Protein AF-A0A0W0VYL0-F1 (afdb_monomer_lite)

Organism: NCBI:txid466

pLDDT: mean 78.3, std 19.23, range [28.7, 98.69]

Structure (mmCIF, N/CA/C/O backbone):
data_AF-A0A0W0VYL0-F1
#
_entry.id   AF-A0A0W0VYL0-F1
#
loop_
_atom_site.group_PDB
_atom_site.id
_atom_site.type_symbol
_atom_site.label_atom_id
_atom_site.label_alt_id
_atom_site.label_comp_id
_atom_site.label_asym_id
_atom_site.label_entity_id
_atom_site.label_seq_id
_atom_site.pdbx_PDB_ins_code
_atom_site.Cartn_x
_atom_site.Cartn_y
_atom_site.Cartn_z
_atom_site.occupancy
_atom_site.B_iso_or_equiv
_atom_site.auth_seq_id
_atom_site.auth_comp_id
_atom_site.auth_asym_id
_atom_site.auth_atom_id
_atom_site.pdbx_PDB_model_num
ATOM 1 N N . MET A 1 1 ? -1.675 0.434 -3.148 1.00 38.84 1 MET A N 1
ATOM 2 C CA . MET A 1 1 ? -1.742 -0.743 -4.037 1.00 38.84 1 MET A CA 1
ATOM 3 C C . MET A 1 1 ? -2.294 -0.288 -5.370 1.00 38.84 1 MET A C 1
ATOM 5 O O . MET A 1 1 ? -3.306 0.400 -5.371 1.00 38.84 1 MET A O 1
ATOM 9 N N . GLU A 1 2 ? -1.622 -0.615 -6.470 1.00 44.56 2 GLU A N 1
ATOM 10 C CA . GLU A 1 2 ? -2.253 -0.569 -7.792 1.00 44.56 2 GLU A CA 1
ATOM 11 C C . GLU A 1 2 ? -3.244 -1.737 -7.850 1.00 44.56 2 GLU A C 1
ATOM 13 O O . GLU A 1 2 ? -2.905 -2.872 -7.512 1.00 44.56 2 GLU A O 1
ATOM 18 N N . ILE A 1 3 ? -4.504 -1.434 -8.138 1.00 54.34 3 ILE A N 1
ATOM 19 C CA . ILE A 1 3 ? -5.622 -2.375 -8.026 1.00 54.34 3 ILE A CA 1
ATOM 20 C C . ILE A 1 3 ? -6.039 -2.804 -9.434 1.00 54.34 3 ILE A C 1
ATOM 22 O O . ILE A 1 3 ? -5.932 -2.013 -10.368 1.00 54.34 3 ILE A O 1
ATOM 26 N N . GLY A 1 4 ? -6.483 -4.054 -9.588 1.00 62.00 4 GLY A N 1
ATOM 27 C CA . GLY A 1 4 ? -6.833 -4.651 -10.882 1.00 62.00 4 GLY A CA 1
ATOM 28 C C . GLY A 1 4 ? -5.676 -5.358 -11.597 1.00 62.00 4 GLY A C 1
ATOM 29 O O . GLY A 1 4 ? -5.764 -5.598 -12.798 1.00 62.00 4 GLY A O 1
ATOM 30 N N . LEU A 1 5 ? -4.592 -5.675 -10.880 1.00 74.00 5 LEU A N 1
ATOM 31 C CA . LEU A 1 5 ? -3.429 -6.402 -11.413 1.00 74.00 5 LEU A CA 1
ATOM 32 C C . LEU A 1 5 ? -3.361 -7.868 -10.958 1.00 74.00 5 LEU A C 1
ATOM 34 O O . LEU A 1 5 ? -2.622 -8.643 -11.560 1.00 74.00 5 LEU A O 1
ATOM 38 N N . ALA A 1 6 ? -4.104 -8.244 -9.913 1.00 84.06 6 ALA A N 1
ATOM 39 C CA . ALA A 1 6 ? -4.132 -9.602 -9.372 1.00 84.06 6 ALA A CA 1
ATOM 40 C C . ALA A 1 6 ? -5.477 -10.290 -9.646 1.00 84.06 6 ALA A C 1
ATOM 42 O O . ALA A 1 6 ? -6.517 -9.633 -9.715 1.00 84.06 6 ALA A O 1
ATOM 43 N N . GLU A 1 7 ? -5.451 -11.618 -9.776 1.00 90.00 7 GLU A N 1
ATOM 44 C CA . GLU A 1 7 ? -6.662 -12.438 -9.932 1.00 90.00 7 GLU A CA 1
ATOM 45 C C . GLU A 1 7 ? -7.508 -12.461 -8.649 1.00 90.00 7 GLU A C 1
ATOM 47 O O . GLU A 1 7 ? -8.740 -12.435 -8.719 1.00 90.00 7 GLU A O 1
ATOM 52 N N . GLU A 1 8 ? -6.840 -12.459 -7.492 1.00 93.50 8 GLU A N 1
ATOM 53 C CA . GLU A 1 8 ? -7.410 -12.388 -6.147 1.00 93.50 8 GLU A CA 1
ATOM 54 C C . GLU A 1 8 ? -6.505 -11.539 -5.237 1.00 93.50 8 GLU A C 1
ATOM 56 O O . GLU A 1 8 ? -5.285 -11.509 -5.392 1.00 93.50 8 GLU A O 1
ATOM 61 N N . TYR A 1 9 ? -7.112 -10.861 -4.264 1.00 94.31 9 TYR A N 1
ATOM 62 C CA . TYR A 1 9 ? -6.435 -10.170 -3.173 1.00 94.31 9 TYR A CA 1
ATOM 63 C C . TYR A 1 9 ? -6.814 -10.803 -1.833 1.00 94.31 9 TYR A C 1
ATOM 65 O O . TYR A 1 9 ? -7.997 -10.910 -1.509 1.00 94.31 9 TYR A O 1
ATOM 73 N N . ILE A 1 10 ? -5.813 -11.137 -1.017 1.00 95.69 10 ILE A N 1
ATOM 74 C CA . ILE A 1 10 ? -6.007 -11.604 0.360 1.00 95.69 10 ILE A CA 1
ATOM 75 C C . ILE A 1 10 ? -5.579 -10.486 1.313 1.00 95.69 10 ILE A C 1
ATOM 77 O O . ILE A 1 10 ? -4.407 -10.116 1.354 1.00 95.69 10 ILE A O 1
ATOM 81 N N . ILE A 1 11 ? -6.523 -9.947 2.086 1.00 95.94 11 ILE A N 1
ATOM 82 C CA . ILE A 1 11 ? -6.263 -8.902 3.087 1.00 95.94 11 ILE A CA 1
ATOM 83 C C . ILE A 1 11 ? -6.278 -9.535 4.478 1.00 95.94 11 ILE A C 1
ATOM 85 O O . ILE A 1 11 ? -7.252 -10.190 4.849 1.00 95.94 11 ILE A O 1
ATOM 89 N N . ASN A 1 12 ? -5.212 -9.326 5.255 1.00 96.56 12 ASN A N 1
ATOM 90 C CA . ASN A 1 12 ? -5.080 -9.848 6.613 1.00 96.56 12 ASN A CA 1
ATOM 91 C C . ASN A 1 12 ? -4.617 -8.782 7.604 1.00 96.56 12 ASN A C 1
ATOM 93 O O . ASN A 1 12 ? -3.720 -8.003 7.293 1.00 96.56 12 ASN A O 1
ATOM 97 N N . ASP A 1 13 ? -5.167 -8.833 8.815 1.00 95.69 13 ASP A N 1
ATOM 98 C CA . ASP A 1 13 ? -4.704 -8.059 9.965 1.00 95.69 13 ASP A CA 1
ATOM 99 C C . ASP A 1 13 ? -4.962 -8.836 11.271 1.00 95.69 13 ASP A C 1
ATOM 101 O O . ASP A 1 13 ? -5.921 -9.615 11.375 1.00 95.69 13 ASP A O 1
ATOM 105 N N . SER A 1 14 ? -4.125 -8.624 12.289 1.00 93.06 14 SER A N 1
ATOM 106 C CA . SER A 1 14 ? -4.334 -9.217 13.616 1.00 93.06 14 SER A CA 1
ATOM 107 C C . SER A 1 14 ? -5.570 -8.637 14.313 1.00 93.06 14 SER A C 1
ATOM 109 O O . SER A 1 14 ? -6.172 -9.291 15.168 1.00 93.06 14 SER A O 1
ATOM 111 N N . ASN A 1 15 ? -5.999 -7.436 13.921 1.00 93.44 15 ASN A N 1
ATOM 112 C CA . ASN A 1 15 ? -7.205 -6.800 14.411 1.00 93.44 15 ASN A CA 1
ATOM 113 C C . ASN A 1 15 ? -8.458 -7.335 13.709 1.00 93.44 15 ASN A C 1
ATOM 115 O O . ASN A 1 15 ? -8.884 -6.862 12.652 1.00 93.44 15 ASN A O 1
ATOM 119 N N . LYS A 1 16 ? -9.108 -8.293 14.370 1.00 94.94 16 LYS A N 1
ATOM 120 C CA . LYS A 1 16 ? -10.369 -8.890 13.918 1.00 94.94 16 LYS A CA 1
ATOM 121 C C . LYS A 1 16 ? -11.471 -7.866 13.659 1.00 94.94 16 LYS A C 1
ATOM 123 O O . LYS A 1 16 ? -12.203 -8.003 12.685 1.00 94.94 16 LYS A O 1
ATOM 128 N N . ILE A 1 17 ? -11.598 -6.837 14.497 1.00 96.69 17 ILE A N 1
ATOM 129 C CA . ILE A 1 17 ? -12.662 -5.838 14.335 1.00 96.69 17 ILE A CA 1
ATOM 130 C C . ILE A 1 17 ? -12.397 -4.961 13.112 1.00 96.69 17 ILE A C 1
ATOM 132 O O . ILE A 1 17 ? -13.332 -4.658 12.372 1.00 96.69 17 ILE A O 1
ATOM 136 N N . LEU A 1 18 ? -11.137 -4.606 12.847 1.00 95.69 18 LEU A N 1
ATOM 137 C CA . LEU A 1 18 ? -10.761 -3.899 11.622 1.00 95.69 18 LEU A CA 1
ATOM 138 C C . LEU A 1 18 ? -11.134 -4.717 10.377 1.00 95.69 18 LEU A C 1
ATOM 140 O O . LEU A 1 18 ? -11.776 -4.196 9.466 1.00 95.69 18 LEU A O 1
ATOM 144 N N . ILE A 1 19 ? -10.809 -6.011 10.372 1.00 97.75 19 ILE A N 1
ATOM 145 C CA . ILE A 1 19 ? -11.153 -6.916 9.268 1.00 97.75 19 ILE A CA 1
ATOM 146 C C . ILE A 1 19 ? -12.668 -7.057 9.099 1.00 97.75 19 ILE A C 1
ATOM 148 O O . ILE A 1 19 ? -13.175 -6.912 7.987 1.00 97.75 19 ILE A O 1
ATOM 152 N N . ASN A 1 20 ? -13.409 -7.249 10.191 1.00 98.31 20 ASN A N 1
ATOM 153 C CA . ASN A 1 20 ? -14.871 -7.292 10.162 1.00 98.31 20 ASN A CA 1
ATOM 154 C C . ASN A 1 20 ? -15.466 -5.985 9.620 1.00 98.31 20 ASN A C 1
ATOM 156 O O . ASN A 1 20 ? -16.440 -6.016 8.875 1.00 98.31 20 ASN A O 1
ATOM 160 N N . THR A 1 21 ? -14.871 -4.839 9.961 1.00 98.38 21 THR A N 1
ATOM 161 C CA . THR A 1 21 ? -15.299 -3.525 9.464 1.00 98.38 21 THR A CA 1
ATOM 162 C C . THR A 1 21 ? -15.101 -3.422 7.951 1.00 98.38 21 THR A C 1
ATOM 164 O O . THR A 1 21 ? -16.022 -3.019 7.245 1.00 98.38 21 THR A O 1
ATOM 167 N N . LEU A 1 22 ? -13.942 -3.834 7.425 1.00 98.19 22 LEU A N 1
ATOM 168 C CA . LEU A 1 22 ? -13.678 -3.849 5.979 1.00 98.19 22 LEU A CA 1
ATOM 169 C C . LEU A 1 22 ? -14.615 -4.805 5.229 1.00 98.19 22 LEU A C 1
ATOM 171 O O . LEU A 1 22 ? -15.167 -4.437 4.190 1.00 98.19 22 LEU A O 1
ATOM 175 N N . GLN A 1 23 ? -14.846 -5.998 5.782 1.00 98.25 23 GLN A N 1
ATOM 176 C CA . GLN A 1 23 ? -15.816 -6.955 5.248 1.00 98.25 23 GLN A CA 1
ATOM 177 C C . GLN A 1 23 ? -17.228 -6.350 5.227 1.00 98.25 23 GLN A C 1
ATOM 179 O O . GLN A 1 23 ? -17.938 -6.459 4.231 1.00 98.25 23 GLN A O 1
ATOM 184 N N . LEU A 1 24 ? -17.623 -5.644 6.289 1.00 98.44 24 LEU A N 1
ATOM 185 C CA . LEU A 1 24 ? -18.929 -5.000 6.374 1.00 98.44 24 LEU A CA 1
ATOM 186 C C . LEU A 1 24 ? -19.081 -3.844 5.376 1.00 98.44 24 LEU A C 1
ATOM 188 O O . LEU A 1 24 ? -20.144 -3.695 4.779 1.00 98.44 24 LEU A O 1
ATOM 192 N N . ILE A 1 25 ? -18.024 -3.060 5.143 1.00 98.50 25 ILE A N 1
ATOM 193 C CA . ILE A 1 25 ? -17.994 -2.032 4.090 1.00 98.50 25 ILE A CA 1
ATOM 194 C C . ILE A 1 25 ? -18.175 -2.671 2.711 1.00 98.50 25 ILE A C 1
ATOM 196 O O . ILE A 1 25 ? -18.903 -2.134 1.873 1.00 98.50 25 ILE A O 1
ATOM 200 N N . LYS A 1 26 ? -17.542 -3.823 2.469 1.00 97.81 26 LYS A N 1
ATOM 201 C CA . LYS A 1 26 ? -17.696 -4.560 1.216 1.00 97.81 26 LYS A CA 1
ATOM 202 C C . LYS A 1 26 ? -19.126 -5.082 1.041 1.00 97.81 26 LYS A C 1
ATOM 204 O O . LYS A 1 26 ? -19.708 -4.893 -0.024 1.00 97.81 26 LYS A O 1
ATOM 209 N N . ASP A 1 27 ? -19.684 -5.730 2.059 1.00 98.19 27 ASP A N 1
ATOM 210 C CA . ASP A 1 27 ? -20.917 -6.510 1.912 1.00 98.19 27 ASP A CA 1
ATOM 211 C C . ASP A 1 27 ? -22.194 -5.700 2.177 1.00 98.19 27 ASP A C 1
ATOM 213 O O . ASP A 1 27 ? -23.241 -5.976 1.591 1.00 98.19 27 ASP A O 1
ATOM 217 N N . ASN A 1 28 ? -22.135 -4.699 3.058 1.00 98.38 28 ASN A N 1
ATOM 218 C CA . ASN A 1 28 ? -23.281 -3.869 3.423 1.00 98.38 28 ASN A CA 1
ATOM 219 C C . ASN A 1 28 ? -22.870 -2.416 3.749 1.00 98.38 28 ASN A C 1
ATOM 221 O O . ASN A 1 28 ? -23.040 -1.950 4.884 1.00 98.38 28 ASN A O 1
ATOM 225 N N . PRO A 1 29 ? -22.376 -1.654 2.754 1.00 98.38 29 PRO A N 1
ATOM 226 C CA . PRO A 1 29 ? -21.956 -0.266 2.958 1.00 98.38 29 PRO A CA 1
ATOM 227 C C . PRO A 1 29 ? -23.099 0.628 3.463 1.00 98.38 29 PRO A C 1
ATOM 229 O O . PRO A 1 29 ? -22.867 1.565 4.223 1.00 98.38 29 PRO A O 1
ATOM 232 N N . ALA A 1 30 ? -24.351 0.338 3.090 1.00 98.62 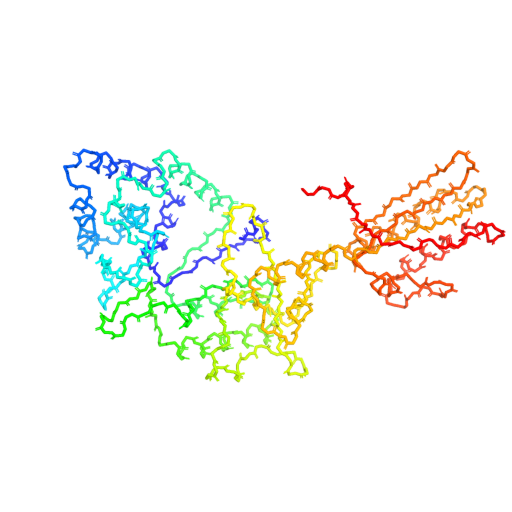30 ALA A N 1
ATOM 233 C CA . ALA A 1 30 ? -25.516 1.105 3.529 1.00 98.62 30 ALA A CA 1
ATOM 234 C C . ALA A 1 30 ? -25.719 1.054 5.052 1.00 98.62 30 ALA A C 1
ATOM 236 O O . ALA A 1 30 ? -26.066 2.073 5.657 1.00 98.62 30 ALA A O 1
ATOM 237 N N . LEU A 1 31 ? -25.471 -0.103 5.677 1.00 98.62 31 LEU A N 1
ATOM 238 C CA . LEU A 1 31 ? -25.551 -0.246 7.129 1.00 98.62 31 LEU A CA 1
ATOM 239 C C . LEU A 1 31 ? -24.463 0.576 7.829 1.00 98.62 31 LEU A C 1
ATOM 241 O O . LEU A 1 31 ? -24.779 1.314 8.759 1.00 98.62 31 LEU A O 1
ATOM 245 N N . VAL A 1 32 ? -23.218 0.520 7.341 1.00 98.56 32 VAL A N 1
ATOM 246 C CA . VAL A 1 32 ? -22.107 1.327 7.882 1.00 98.56 32 VAL A CA 1
ATOM 247 C C . VAL A 1 32 ? -22.440 2.815 7.806 1.00 98.56 32 VAL A C 1
ATOM 249 O O . VAL A 1 32 ? -22.333 3.522 8.806 1.00 98.56 32 VAL A O 1
ATOM 252 N N . LYS A 1 33 ? -22.919 3.280 6.645 1.00 98.69 33 LYS A N 1
ATOM 253 C CA . LYS A 1 33 ? -23.334 4.673 6.431 1.00 98.69 33 LYS A CA 1
ATOM 254 C C . LYS A 1 33 ? -24.444 5.094 7.393 1.00 98.69 33 LYS A C 1
ATOM 256 O O . LYS A 1 33 ? -24.313 6.114 8.057 1.00 98.69 33 LYS A O 1
ATOM 261 N N . THR A 1 34 ? -25.496 4.286 7.519 1.00 98.62 34 THR A N 1
ATOM 262 C CA . THR A 1 34 ? -26.643 4.590 8.392 1.00 98.62 34 THR A CA 1
ATOM 263 C C . THR A 1 34 ? -26.233 4.654 9.863 1.00 98.62 34 THR A C 1
ATOM 265 O O . THR A 1 34 ? -26.582 5.607 10.559 1.00 98.62 34 THR A O 1
ATOM 268 N N . SER A 1 35 ? -25.459 3.673 10.337 1.00 98.44 35 SER A N 1
ATOM 269 C CA . SER A 1 35 ? -24.974 3.651 11.720 1.00 98.44 35 SER A CA 1
ATOM 270 C C . SER A 1 35 ? -24.038 4.822 12.013 1.00 98.44 35 SER A C 1
ATOM 272 O O . SER A 1 35 ? -24.161 5.451 13.063 1.00 98.44 35 SER A O 1
ATOM 274 N N . TYR A 1 36 ? -23.150 5.162 11.076 1.00 98.44 36 TYR A N 1
ATOM 275 C CA . TYR A 1 36 ? -22.254 6.304 11.216 1.00 98.44 36 TYR A CA 1
ATOM 276 C C . TYR A 1 36 ? -23.019 7.634 11.261 1.00 98.44 36 TYR A C 1
ATOM 278 O O . TYR A 1 36 ? -22.788 8.438 12.161 1.00 98.44 36 TYR A O 1
ATOM 286 N N . THR A 1 37 ? -23.976 7.852 10.351 1.00 98.44 37 THR A N 1
ATOM 287 C CA . THR A 1 37 ? -24.839 9.045 10.357 1.00 98.44 37 THR A CA 1
ATOM 288 C C . THR A 1 37 ? -25.577 9.190 11.685 1.00 98.44 37 THR A C 1
ATOM 290 O O . THR A 1 37 ? -25.560 10.268 12.269 1.00 98.44 37 THR A O 1
ATOM 293 N N . ALA A 1 38 ? -26.146 8.106 12.220 1.00 98.31 38 ALA A N 1
ATOM 294 C CA . ALA A 1 38 ? -26.841 8.143 13.505 1.00 98.31 38 ALA A CA 1
ATOM 295 C C . ALA A 1 38 ? -25.909 8.487 14.685 1.00 98.31 38 ALA A C 1
ATOM 297 O O . ALA A 1 38 ? -26.335 9.141 15.640 1.00 98.31 38 ALA A O 1
ATOM 298 N N . LEU A 1 39 ? -24.643 8.053 14.648 1.00 97.38 39 LEU A N 1
ATOM 299 C CA . LEU A 1 39 ? -23.642 8.455 15.642 1.00 97.38 39 LEU A CA 1
ATOM 300 C C . LEU A 1 39 ? -23.293 9.938 15.512 1.00 97.38 39 LEU A C 1
ATOM 302 O O . LEU A 1 39 ? -23.238 10.614 16.533 1.00 97.38 39 LEU A O 1
ATOM 306 N N . ILE A 1 40 ? -23.120 10.448 14.289 1.00 95.94 40 ILE A N 1
ATOM 307 C CA . ILE A 1 40 ? -22.862 11.872 14.033 1.00 95.94 40 ILE A CA 1
ATOM 308 C C . ILE A 1 40 ? -24.031 12.747 14.491 1.00 95.94 40 ILE A C 1
ATOM 310 O O . ILE A 1 40 ? -23.802 13.731 15.176 1.00 95.94 40 ILE A O 1
ATOM 314 N N . GLU A 1 41 ? -25.283 12.378 14.216 1.00 96.44 41 GLU A N 1
ATOM 315 C CA . GLU A 1 41 ? -26.449 13.153 14.670 1.00 96.44 41 GLU A CA 1
ATOM 316 C C . GLU A 1 41 ? -26.497 13.280 16.201 1.00 96.44 41 GLU A C 1
ATOM 318 O O . GLU A 1 41 ? -26.730 14.361 16.747 1.00 96.44 41 GLU A O 1
ATOM 323 N N . LYS A 1 42 ? -26.235 12.176 16.913 1.00 96.31 42 LYS A N 1
ATOM 324 C CA . LYS A 1 42 ? -26.157 12.177 18.381 1.00 96.31 42 LYS A CA 1
ATOM 325 C C . LYS A 1 42 ? -24.941 12.948 18.882 1.00 96.31 42 LYS A C 1
ATOM 327 O O . LYS A 1 42 ? -25.046 13.676 19.868 1.00 96.31 42 LYS A O 1
ATOM 332 N N . TYR A 1 43 ? -23.810 12.801 18.199 1.00 92.81 43 TYR A N 1
ATOM 333 C CA . TYR A 1 43 ? -22.595 13.538 18.487 1.00 92.81 43 TYR A CA 1
ATOM 334 C C . TYR A 1 43 ? -22.845 15.039 18.382 1.00 92.81 43 TYR A C 1
ATOM 336 O O . TYR A 1 43 ? -22.583 15.765 19.339 1.00 92.81 43 TYR A O 1
ATOM 344 N N . ASP A 1 44 ? -23.439 15.494 17.280 1.00 92.00 44 ASP A N 1
ATOM 345 C CA . ASP A 1 44 ? -23.786 16.881 16.977 1.00 92.00 44 ASP A CA 1
ATOM 346 C C . ASP A 1 44 ? -24.757 17.472 17.998 1.00 92.00 44 ASP A C 1
ATOM 348 O O . ASP A 1 44 ? -24.529 18.585 18.478 1.00 92.00 44 ASP A O 1
ATOM 352 N N . ALA A 1 45 ? -25.751 16.692 18.423 1.00 94.62 45 ALA A N 1
ATOM 353 C CA . ALA A 1 45 ? -26.704 17.081 19.458 1.00 94.62 45 ALA A CA 1
ATOM 354 C C . ALA A 1 45 ? -26.142 17.033 20.896 1.00 94.62 45 ALA A C 1
ATOM 356 O O . ALA A 1 45 ? -26.768 17.576 21.810 1.00 94.62 45 ALA A O 1
ATOM 357 N N . SER A 1 46 ? -24.999 16.376 21.131 1.00 92.69 46 SER A N 1
ATOM 358 C CA . SER A 1 46 ? -24.452 16.211 22.483 1.00 92.69 46 SER A CA 1
ATOM 359 C C . SER A 1 46 ? -23.964 17.535 23.084 1.00 92.69 46 SER A C 1
ATOM 361 O O . SER A 1 46 ? -23.312 18.347 22.425 1.00 92.69 46 SER A O 1
ATOM 363 N N . LEU A 1 47 ? -24.256 17.729 24.377 1.00 91.75 47 LEU A N 1
ATOM 364 C CA . LEU A 1 47 ? -23.791 18.891 25.146 1.00 91.75 47 LEU A CA 1
ATOM 365 C C . LEU A 1 47 ? -22.270 18.876 25.340 1.00 91.75 47 LEU A C 1
ATOM 367 O O . LEU A 1 47 ? -21.637 19.927 25.362 1.00 91.75 47 LEU A O 1
ATOM 371 N N . SER A 1 48 ? -21.700 17.679 25.492 1.00 90.50 48 SER A N 1
ATOM 372 C CA . SER A 1 48 ? -20.269 17.454 25.661 1.00 90.50 48 SER A CA 1
ATOM 373 C C . SER A 1 48 ? -19.796 16.423 24.648 1.00 90.50 48 SER A C 1
ATOM 375 O O . SER A 1 48 ? -20.044 15.223 24.771 1.00 90.50 48 SER A O 1
ATOM 377 N N . LYS A 1 49 ? -19.075 16.922 23.646 1.00 87.44 49 LYS A N 1
ATOM 378 C CA . LYS A 1 49 ? -18.458 16.132 22.578 1.00 87.44 49 LYS A CA 1
ATOM 379 C C . LYS A 1 49 ? -17.495 15.081 23.118 1.00 87.44 49 LYS A C 1
ATOM 381 O O . LYS A 1 49 ? -17.460 13.949 22.641 1.00 87.44 49 LYS A O 1
ATOM 386 N N . LYS A 1 50 ? -16.724 15.462 24.136 1.00 85.94 50 LYS A N 1
ATOM 387 C CA . LYS A 1 50 ? -15.777 14.573 24.804 1.00 85.94 50 LYS A CA 1
ATOM 388 C C . LYS A 1 50 ? -16.500 13.437 25.517 1.00 85.94 50 LYS A C 1
ATOM 390 O O . LYS A 1 50 ? -16.131 12.286 25.317 1.00 85.94 50 LYS A O 1
ATOM 395 N N . ASP A 1 51 ? -17.528 13.748 26.304 1.00 90.31 51 ASP A N 1
ATOM 396 C CA . ASP A 1 51 ? -18.233 12.722 27.078 1.00 90.31 51 ASP A CA 1
ATOM 397 C C . ASP A 1 51 ? -18.948 11.734 26.156 1.00 90.31 51 ASP A C 1
ATOM 399 O O . ASP A 1 51 ? -18.850 10.532 26.378 1.00 90.31 51 ASP A O 1
ATOM 403 N N . PHE A 1 52 ? -19.565 12.214 25.069 1.00 93.31 52 PHE A N 1
ATOM 404 C CA . PHE A 1 52 ? -20.158 11.330 24.065 1.00 93.31 52 PHE A CA 1
ATOM 405 C C . PHE A 1 52 ? -19.114 10.409 23.421 1.00 93.31 52 PHE A C 1
ATOM 407 O O . PHE A 1 52 ? -19.338 9.211 23.287 1.00 93.31 52 PHE A O 1
ATOM 414 N N . PHE A 1 53 ? -17.955 10.942 23.028 1.00 91.00 53 PHE A N 1
ATOM 415 C CA . PHE A 1 53 ? -16.887 10.125 22.450 1.00 91.00 53 PHE A CA 1
ATOM 416 C C . PHE A 1 53 ? -16.382 9.053 23.431 1.00 91.00 53 PHE A C 1
ATOM 418 O O . PHE A 1 53 ? -16.233 7.890 23.053 1.00 91.00 53 PHE A O 1
ATOM 425 N N . LEU A 1 54 ? -16.175 9.418 24.700 1.00 91.44 54 LEU A N 1
ATOM 426 C CA . LEU A 1 54 ? -15.776 8.476 25.749 1.00 91.44 54 LEU A CA 1
ATOM 427 C C . LEU A 1 54 ? -16.860 7.423 26.025 1.00 91.44 54 LEU A C 1
ATOM 429 O O . LEU A 1 54 ? -16.529 6.262 26.259 1.00 91.44 54 LEU A O 1
ATOM 433 N N . GLU A 1 55 ? -18.140 7.794 25.950 1.00 95.88 55 GLU A N 1
ATOM 434 C CA . GLU A 1 55 ? -19.263 6.856 26.032 1.00 95.88 55 GLU A CA 1
ATOM 435 C C . GLU A 1 55 ? -19.241 5.859 24.867 1.00 95.88 55 GLU A C 1
ATOM 437 O O . GLU A 1 55 ? -19.392 4.659 25.086 1.00 95.88 55 GLU A O 1
ATOM 442 N N . VAL A 1 56 ? -18.983 6.316 23.636 1.00 96.12 56 VAL A N 1
ATOM 443 C CA . VAL A 1 56 ? -18.861 5.428 22.468 1.00 96.12 56 VAL A CA 1
ATOM 444 C C . VAL A 1 56 ? -17.699 4.444 22.629 1.00 96.12 56 VAL A C 1
ATOM 446 O O . VAL A 1 56 ? -17.879 3.263 22.335 1.00 96.12 56 VAL A O 1
ATOM 449 N N . ILE A 1 57 ? -16.543 4.879 23.147 1.00 94.88 57 ILE A N 1
ATOM 450 C CA . ILE A 1 57 ? -15.433 3.971 23.493 1.00 94.88 57 ILE A CA 1
ATOM 451 C C . ILE A 1 57 ? -15.865 2.964 24.570 1.00 94.88 57 ILE A C 1
ATOM 453 O O . ILE A 1 57 ? -15.610 1.766 24.442 1.00 94.88 57 ILE A O 1
ATOM 457 N N . GLY A 1 58 ? -16.544 3.428 25.623 1.00 96.88 58 GLY A N 1
ATOM 458 C CA . GLY A 1 58 ? -17.062 2.567 26.687 1.00 96.88 58 GLY A CA 1
ATOM 459 C C . GLY A 1 58 ? -18.005 1.486 26.155 1.00 96.88 58 GLY A C 1
ATOM 460 O O . GLY A 1 58 ? -17.842 0.312 26.487 1.00 96.88 58 GLY A O 1
ATOM 461 N N . ASN A 1 59 ? -18.926 1.871 25.269 1.00 97.62 59 ASN A N 1
ATOM 462 C CA . ASN A 1 59 ? -19.846 0.961 24.592 1.00 97.62 59 ASN A CA 1
ATOM 463 C C . ASN A 1 59 ? -19.089 -0.019 23.689 1.00 97.62 59 ASN A C 1
ATOM 465 O O . ASN A 1 59 ? -19.310 -1.223 23.783 1.00 97.62 59 ASN A O 1
ATOM 469 N N . TYR A 1 60 ? -18.141 0.464 22.878 1.00 97.62 60 TYR A N 1
ATOM 470 C CA . TYR A 1 60 ? -17.296 -0.381 22.031 1.00 97.62 60 TYR A CA 1
ATOM 471 C C . TYR A 1 60 ? -16.622 -1.499 22.833 1.00 97.62 60 TYR A C 1
ATOM 473 O O . TYR A 1 60 ? -16.651 -2.657 22.424 1.00 97.62 60 TYR A O 1
ATOM 481 N N . ASN A 1 61 ? -16.078 -1.194 24.010 1.00 97.38 61 ASN A N 1
ATOM 482 C CA . ASN A 1 61 ? -15.376 -2.183 24.829 1.00 97.38 61 ASN A CA 1
ATOM 483 C C . ASN A 1 61 ? -16.294 -3.258 25.446 1.00 97.38 61 ASN A C 1
ATOM 485 O O . ASN A 1 61 ? -15.805 -4.304 25.866 1.00 97.38 61 ASN A O 1
ATOM 489 N N . GLN A 1 62 ? -17.612 -3.040 25.490 1.00 97.12 62 GLN A N 1
ATOM 490 C CA . GLN A 1 62 ? -18.575 -3.927 26.164 1.00 97.12 62 GLN A CA 1
ATOM 491 C C . GLN A 1 62 ? -19.532 -4.657 25.209 1.00 97.12 62 GLN A C 1
ATOM 493 O O . GLN A 1 62 ? -20.296 -5.518 25.643 1.00 97.12 62 GLN A O 1
ATOM 498 N N . THR A 1 63 ? -19.501 -4.315 23.923 1.00 97.44 63 THR A N 1
ATOM 499 C CA . THR A 1 63 ? -20.475 -4.763 22.920 1.00 97.44 63 THR A CA 1
ATOM 500 C C . THR A 1 63 ? -19.945 -5.940 22.085 1.00 97.44 63 THR A C 1
ATOM 502 O O . THR A 1 63 ? -18.789 -6.356 22.227 1.00 97.44 63 THR A O 1
ATOM 505 N N . THR A 1 64 ? -20.792 -6.509 21.224 1.00 97.69 64 THR A N 1
ATOM 506 C CA . THR A 1 64 ? -20.433 -7.628 20.328 1.00 97.69 64 THR A CA 1
ATOM 507 C C . THR A 1 64 ? -19.450 -7.216 19.224 1.00 97.69 64 THR A C 1
ATOM 509 O O . THR A 1 64 ? -19.289 -6.032 18.937 1.00 97.69 64 THR A O 1
ATOM 512 N N . ASP A 1 65 ? -18.786 -8.176 18.570 1.00 97.06 65 ASP A N 1
ATOM 513 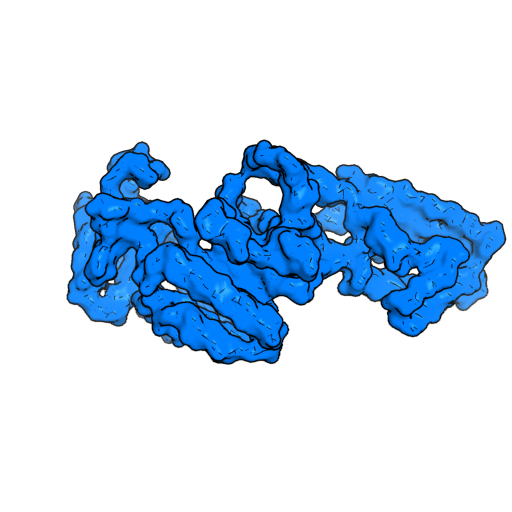C CA . ASP A 1 65 ? -17.844 -7.880 17.477 1.00 97.06 65 ASP A CA 1
ATOM 514 C C . ASP A 1 65 ? -18.536 -7.198 16.281 1.00 97.06 65 ASP A C 1
ATOM 516 O O . ASP A 1 65 ? -17.942 -6.344 15.619 1.00 97.06 65 ASP A O 1
ATOM 520 N N . GLU A 1 66 ? -19.798 -7.543 16.020 1.00 96.94 66 GLU A N 1
ATOM 521 C CA . GLU A 1 66 ? -20.634 -6.946 14.980 1.00 96.94 66 GLU A CA 1
ATOM 522 C C . GLU A 1 66 ? -20.933 -5.470 15.277 1.00 96.94 66 GLU A C 1
ATOM 524 O O . GLU A 1 66 ? -20.814 -4.611 14.403 1.00 96.94 66 GLU A O 1
ATOM 529 N N . GLU A 1 67 ? -21.277 -5.156 16.526 1.00 98.00 67 GLU A N 1
ATOM 530 C CA . GLU A 1 67 ? -21.511 -3.778 16.966 1.00 98.00 67 GLU A CA 1
ATOM 531 C C . GLU A 1 67 ? -20.203 -2.982 17.018 1.00 98.00 67 GLU A C 1
ATOM 533 O O . GLU A 1 67 ? -20.164 -1.831 16.579 1.00 98.00 67 GLU A O 1
ATOM 538 N N . LYS A 1 68 ? -19.098 -3.599 17.457 1.00 98.25 68 LYS A N 1
ATOM 539 C CA . LYS A 1 68 ? -17.760 -2.992 17.416 1.00 98.25 68 LYS A CA 1
ATOM 540 C C . LYS A 1 68 ? -17.385 -2.555 16.002 1.00 98.25 68 LYS A C 1
ATOM 542 O O . LYS A 1 68 ? -16.890 -1.442 15.841 1.00 98.25 68 LYS A O 1
ATOM 547 N N . ALA A 1 69 ? -17.667 -3.369 14.983 1.00 98.12 69 ALA A N 1
ATOM 548 C CA . ALA A 1 69 ? -17.388 -3.026 13.585 1.00 98.12 69 ALA A CA 1
ATOM 549 C C . ALA A 1 69 ? -18.185 -1.804 13.079 1.00 98.12 69 ALA A C 1
ATOM 551 O O . ALA A 1 69 ? -17.743 -1.106 12.169 1.00 98.12 69 ALA A O 1
ATOM 552 N N . LEU A 1 70 ? -19.340 -1.504 13.682 1.00 98.56 70 LEU A N 1
ATOM 553 C CA . LEU A 1 70 ? -20.132 -0.306 13.375 1.00 98.56 70 LEU A CA 1
ATOM 554 C C . LEU A 1 70 ? -19.665 0.934 14.145 1.00 98.56 70 LEU A C 1
ATOM 556 O O . LEU A 1 70 ? -19.813 2.053 13.655 1.00 98.56 70 LEU A O 1
ATOM 560 N N . LEU A 1 71 ? -19.106 0.748 15.342 1.00 98.38 71 LEU A N 1
ATOM 561 C CA . LEU A 1 71 ? -18.599 1.832 16.186 1.00 98.38 71 LEU A CA 1
ATOM 562 C C . LEU A 1 71 ? -17.165 2.244 15.817 1.00 98.38 71 LEU A C 1
ATOM 564 O O . LEU A 1 71 ? -16.819 3.422 15.919 1.00 98.38 71 LEU A O 1
ATOM 568 N N . LEU A 1 72 ? -16.333 1.301 15.364 1.00 97.44 72 LEU A N 1
ATOM 569 C CA . LEU A 1 72 ? -14.914 1.527 15.076 1.00 97.44 72 LEU A CA 1
ATOM 570 C C . LEU A 1 72 ? -14.660 2.689 14.095 1.00 97.44 72 LEU A C 1
ATOM 572 O O . LEU A 1 72 ? -13.797 3.515 14.400 1.00 97.44 72 LEU A O 1
ATOM 576 N N . PRO A 1 73 ? -15.400 2.843 12.974 1.00 96.94 73 PRO A N 1
ATOM 577 C CA . PRO A 1 73 ? -15.187 3.967 12.062 1.00 96.94 73 PRO A CA 1
ATOM 578 C C . PRO A 1 73 ? -15.413 5.333 12.718 1.00 96.94 73 PRO A C 1
ATOM 580 O O . PRO A 1 73 ? -14.697 6.288 12.420 1.00 96.94 73 PRO A O 1
ATOM 583 N N . PHE A 1 74 ? -16.384 5.436 13.633 1.00 95.88 74 PHE A N 1
ATOM 584 C CA . PHE A 1 74 ? -16.610 6.655 14.408 1.00 95.88 74 PHE A CA 1
ATOM 585 C C . PHE A 1 74 ? -15.429 6.942 15.328 1.00 95.88 74 PHE A C 1
ATOM 587 O O . PHE A 1 74 ? -14.935 8.068 15.325 1.00 95.88 74 PHE A O 1
ATOM 594 N N . ILE A 1 75 ? -14.948 5.928 16.052 1.00 93.69 75 ILE A N 1
ATOM 595 C CA . ILE A 1 75 ? -13.813 6.073 16.967 1.00 93.69 75 ILE A CA 1
ATOM 596 C C . ILE A 1 75 ? -12.567 6.523 16.200 1.00 93.69 75 ILE A C 1
ATOM 598 O O . ILE A 1 75 ? -11.974 7.524 16.573 1.00 93.69 75 ILE A O 1
ATOM 602 N N . ILE A 1 76 ? -12.223 5.866 15.086 1.00 91.50 76 ILE A N 1
ATOM 603 C CA . ILE A 1 76 ? -11.071 6.245 14.250 1.00 91.50 76 ILE A CA 1
ATOM 604 C C . ILE A 1 76 ? -11.229 7.673 13.716 1.00 91.50 76 ILE A C 1
ATOM 606 O O . ILE A 1 76 ? -10.318 8.489 13.848 1.00 91.50 76 ILE A O 1
ATOM 610 N N . ASN A 1 77 ? -12.381 8.019 13.132 1.00 91.12 77 ASN A N 1
ATOM 611 C CA . ASN A 1 77 ? -12.553 9.341 12.523 1.00 91.12 77 ASN A CA 1
ATOM 612 C C . ASN A 1 77 ? -12.562 10.483 13.561 1.00 91.12 77 ASN A C 1
ATOM 614 O O . ASN A 1 77 ? -12.320 11.633 13.203 1.00 91.12 77 ASN A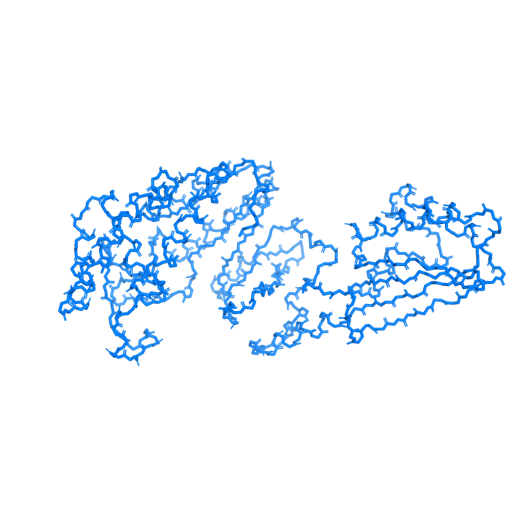 O 1
ATOM 618 N N . HIS A 1 78 ? -12.801 10.165 14.835 1.00 88.06 78 HIS A N 1
ATOM 619 C CA . HIS A 1 78 ? -12.714 11.090 15.967 1.00 88.06 78 HIS A CA 1
ATOM 620 C C . HIS A 1 78 ? -11.539 10.753 16.896 1.00 88.06 78 HIS A C 1
ATOM 622 O O . HIS A 1 78 ? -11.529 11.148 18.054 1.00 88.06 78 HIS A O 1
ATOM 628 N N . SER A 1 79 ? -10.532 10.034 16.415 1.00 82.50 79 SER A N 1
ATOM 629 C CA . SER A 1 79 ? -9.253 9.902 17.103 1.00 82.50 79 SER A CA 1
ATOM 630 C C . SER A 1 79 ? -8.254 10.878 16.498 1.00 82.50 79 SER A C 1
ATOM 632 O O . SER A 1 79 ? -8.284 11.169 15.298 1.00 82.50 79 SER A O 1
ATOM 634 N N . TRP A 1 80 ? -7.325 11.373 17.314 1.00 75.38 80 TRP A N 1
ATOM 635 C CA . TRP A 1 80 ? -6.238 12.215 16.820 1.00 75.38 80 TRP A CA 1
ATOM 636 C C . TRP A 1 80 ? -5.394 11.438 15.800 1.00 75.38 80 TRP A C 1
ATOM 638 O O . TRP A 1 80 ? -4.878 10.364 16.108 1.00 75.38 80 TRP A O 1
ATOM 648 N N . GLY A 1 81 ? -5.331 11.937 14.560 1.00 73.00 81 GLY A N 1
ATOM 649 C CA . GLY A 1 81 ? -4.648 11.258 13.452 1.00 73.00 81 GLY A CA 1
ATOM 650 C C . GLY A 1 81 ? -5.217 9.877 13.098 1.00 73.00 81 GLY A C 1
ATOM 651 O O . GLY A 1 81 ? -4.552 9.113 12.409 1.00 73.00 81 GLY A O 1
ATOM 652 N N . GLY A 1 82 ? -6.409 9.524 13.596 1.00 80.38 82 GLY A N 1
ATOM 653 C CA . GLY A 1 82 ? -6.969 8.177 13.457 1.00 80.38 82 GLY A CA 1
ATOM 654 C C . GLY A 1 82 ? -6.307 7.111 14.334 1.00 80.38 82 GLY A C 1
ATOM 655 O O . GLY A 1 82 ? -6.580 5.925 14.157 1.00 80.38 82 GLY A O 1
ATOM 656 N N . ILE A 1 83 ? -5.454 7.509 15.282 1.00 79.50 83 ILE A N 1
ATOM 657 C CA . ILE A 1 83 ? -4.668 6.582 16.097 1.00 79.50 83 ILE A CA 1
ATOM 658 C C . ILE A 1 83 ? -5.530 5.970 17.207 1.00 79.50 83 ILE A C 1
ATOM 660 O O . ILE A 1 83 ? -6.257 6.663 17.922 1.00 79.50 83 ILE A O 1
ATOM 664 N N . LEU A 1 84 ? -5.420 4.653 17.367 1.00 84.81 84 LEU A N 1
ATOM 665 C CA . LEU A 1 84 ? -6.061 3.892 18.435 1.00 84.81 84 LEU A CA 1
ATOM 666 C C . LEU A 1 84 ? -5.015 3.468 19.462 1.00 84.81 84 LEU A C 1
ATOM 668 O O . LEU A 1 84 ? -3.873 3.201 19.105 1.00 84.81 84 LEU A O 1
ATOM 672 N N . PHE A 1 85 ? -5.422 3.368 20.724 1.00 83.81 85 PHE A N 1
ATOM 673 C CA . PHE A 1 85 ? -4.602 2.799 21.788 1.00 83.81 85 PHE A CA 1
ATOM 674 C C . PHE A 1 85 ? -5.354 1.668 22.457 1.00 83.81 85 PHE A C 1
ATOM 676 O O . PHE A 1 85 ? -6.546 1.798 22.732 1.00 83.81 85 PHE A O 1
ATOM 683 N N . TYR A 1 86 ? -4.631 0.596 22.752 1.00 85.69 86 TYR A N 1
ATOM 684 C CA . TYR A 1 86 ? -5.172 -0.585 23.403 1.00 85.69 86 TYR A CA 1
ATOM 685 C C . TYR A 1 86 ? -4.558 -0.761 24.787 1.00 85.69 86 TYR A C 1
ATOM 687 O O . TYR A 1 86 ? -3.359 -0.531 24.967 1.00 85.69 86 TYR A O 1
ATOM 695 N N . ASP A 1 87 ? -5.371 -1.179 25.755 1.00 85.50 87 ASP A N 1
ATOM 696 C CA . ASP A 1 87 ? -4.868 -1.734 27.010 1.00 85.50 87 ASP A CA 1
ATOM 697 C C . ASP A 1 87 ? -4.477 -3.218 26.849 1.00 85.50 87 ASP A C 1
ATOM 699 O O . ASP A 1 87 ? -4.601 -3.823 25.782 1.00 85.50 87 ASP A O 1
ATOM 703 N N . LYS A 1 88 ? -4.000 -3.830 27.936 1.00 81.69 88 LYS A N 1
ATOM 704 C CA . LYS A 1 88 ? -3.606 -5.251 27.977 1.00 81.69 88 LYS A CA 1
ATOM 705 C C . LYS A 1 88 ? -4.772 -6.232 27.759 1.00 81.69 88 LYS A C 1
ATOM 707 O O . LYS A 1 88 ? -4.525 -7.405 27.497 1.00 81.69 88 LYS A O 1
ATOM 712 N N . GLU A 1 89 ? -6.014 -5.777 27.906 1.00 87.06 89 GLU A N 1
ATOM 713 C CA . GLU A 1 89 ? -7.233 -6.534 27.620 1.00 87.06 89 GLU A CA 1
ATOM 714 C C . GLU A 1 89 ? -7.734 -6.299 26.180 1.00 87.06 89 GLU A C 1
ATOM 716 O O . GLU A 1 89 ? -8.761 -6.856 25.794 1.00 87.06 89 GLU A O 1
ATOM 721 N N . LEU A 1 90 ? -6.992 -5.525 25.375 1.00 86.12 90 LEU A N 1
ATOM 722 C CA . LEU A 1 90 ? -7.344 -5.095 24.019 1.00 86.12 90 LEU A CA 1
ATOM 723 C C . LEU A 1 90 ? -8.597 -4.209 23.954 1.00 86.12 90 LEU A C 1
ATOM 725 O O . LEU A 1 90 ? -9.239 -4.109 22.905 1.00 86.12 90 LEU A O 1
ATOM 729 N N . ASN A 1 91 ? -8.930 -3.526 25.048 1.00 90.75 91 ASN A N 1
ATOM 730 C CA . ASN A 1 91 ? -9.921 -2.459 25.023 1.00 90.75 91 ASN A CA 1
ATOM 731 C C . ASN A 1 91 ? -9.309 -1.207 24.405 1.00 90.75 91 ASN A C 1
ATOM 733 O O . ASN A 1 91 ? -8.155 -0.878 24.685 1.00 90.75 91 ASN A O 1
ATOM 737 N N . ILE A 1 92 ? -10.101 -0.464 23.632 1.00 90.75 92 ILE A N 1
ATOM 738 C CA . ILE A 1 92 ? -9.695 0.869 23.192 1.00 90.75 92 ILE A CA 1
ATOM 739 C C . ILE A 1 92 ? -9.716 1.796 24.405 1.00 90.75 92 ILE A C 1
ATOM 741 O O . ILE A 1 92 ? -10.722 1.889 25.112 1.00 90.75 92 ILE A O 1
ATOM 745 N N . ILE A 1 93 ? -8.617 2.507 24.625 1.00 87.00 93 ILE A N 1
ATOM 746 C CA . ILE A 1 93 ? -8.492 3.507 25.680 1.00 87.00 93 ILE A CA 1
ATOM 747 C C . ILE A 1 93 ? -8.216 4.885 25.091 1.00 87.00 93 ILE A C 1
ATOM 749 O O . ILE A 1 93 ? -7.564 5.037 24.059 1.00 87.00 93 ILE A O 1
ATOM 753 N N . TYR A 1 94 ? -8.692 5.909 25.789 1.00 81.44 94 TYR A N 1
ATOM 754 C CA . TYR A 1 94 ? -8.359 7.294 25.494 1.00 81.44 94 TYR A CA 1
ATOM 755 C C . TYR A 1 94 ? -7.166 7.731 26.352 1.00 81.44 94 TYR A C 1
ATOM 757 O O . TYR A 1 94 ? -7.176 7.525 27.567 1.00 81.44 94 TYR A O 1
ATOM 765 N N . ARG A 1 95 ? -6.142 8.329 25.731 1.00 72.62 95 ARG A N 1
ATOM 766 C CA . ARG A 1 95 ? -4.944 8.839 26.418 1.00 72.62 95 ARG A CA 1
ATOM 767 C C . ARG A 1 95 ? -4.813 10.349 26.218 1.00 72.62 95 ARG A C 1
ATOM 769 O O . ARG A 1 95 ? -4.965 10.851 25.109 1.00 72.62 95 ARG A O 1
ATOM 776 N N . GLU A 1 96 ? -4.488 11.051 27.300 1.00 67.81 96 GLU A N 1
ATOM 777 C CA . GLU A 1 96 ? -4.105 12.468 27.307 1.00 67.81 96 GLU A CA 1
ATOM 778 C C . GLU A 1 96 ? -2.634 12.573 27.738 1.00 67.81 96 GLU A C 1
ATOM 780 O O . GLU A 1 96 ? -2.221 11.869 28.659 1.00 67.81 96 GLU A O 1
ATOM 785 N N . GLY A 1 97 ? -1.818 13.433 27.116 1.00 55.91 97 GLY A N 1
ATOM 786 C CA . GLY A 1 97 ? -0.417 13.569 27.537 1.00 55.91 97 GLY A CA 1
ATOM 787 C C . GLY A 1 97 ? 0.487 14.419 26.642 1.00 55.91 97 GLY A C 1
ATOM 788 O O . GLY A 1 97 ? 0.110 14.817 25.547 1.00 55.91 97 GLY A O 1
ATOM 789 N N . GLU A 1 98 ? 1.692 14.704 27.149 1.00 47.69 98 GLU A N 1
ATOM 790 C CA . GLU A 1 98 ? 2.738 15.515 26.493 1.00 47.69 98 GLU A CA 1
ATOM 791 C C . GLU A 1 98 ? 3.443 14.830 25.327 1.00 47.69 98 GLU A C 1
ATOM 793 O O . GLU A 1 98 ? 3.856 15.519 24.403 1.00 47.69 98 GLU A O 1
ATOM 798 N N . LEU A 1 99 ? 3.553 13.501 25.373 1.00 48.28 99 LEU A N 1
ATOM 799 C CA . LEU A 1 99 ? 4.185 12.688 24.329 1.00 48.28 99 LEU A CA 1
ATOM 800 C C . LEU A 1 99 ? 3.353 12.633 23.037 1.00 48.28 99 LEU A C 1
ATOM 802 O O . LEU A 1 99 ? 3.882 12.352 21.974 1.00 48.28 99 LEU A O 1
ATOM 806 N N . PHE A 1 100 ? 2.062 12.963 23.107 1.00 54.03 100 PHE A N 1
ATOM 807 C CA . PHE A 1 100 ? 1.181 13.046 21.945 1.00 54.03 100 PHE A CA 1
ATOM 808 C C . PHE A 1 100 ? 1.249 14.475 21.399 1.00 54.03 100 PHE A C 1
ATOM 810 O O . PHE A 1 100 ? 0.437 15.330 21.763 1.00 54.03 100 PHE A O 1
ATOM 817 N N . GLU A 1 101 ? 2.295 14.768 20.622 1.00 38.12 101 GLU A N 1
ATOM 818 C CA . GLU A 1 101 ? 2.603 16.102 20.094 1.00 38.12 101 GLU A CA 1
ATOM 819 C C . GLU A 1 101 ? 1.419 16.716 19.327 1.00 38.12 101 GLU A C 1
ATOM 821 O O . GLU A 1 101 ? 1.199 16.512 18.138 1.00 38.12 101 GLU A O 1
ATOM 826 N N . GLY A 1 102 ? 0.624 17.494 20.057 1.00 37.62 102 GLY A N 1
ATOM 827 C CA . GLY A 1 102 ? -0.596 18.117 19.561 1.00 37.62 102 GLY A CA 1
ATOM 828 C C . GLY A 1 102 ? -1.405 18.756 20.682 1.00 37.62 102 GLY A C 1
ATOM 829 O O . GLY A 1 102 ? -2.633 18.760 20.636 1.00 37.62 102 GLY A O 1
ATOM 830 N N . LYS A 1 103 ? -0.734 19.285 21.714 1.00 41.22 103 LYS A N 1
ATOM 831 C CA . LYS A 1 103 ? -1.370 20.055 22.786 1.00 41.22 103 LYS A CA 1
ATOM 832 C C . LYS A 1 103 ? -2.017 21.323 22.226 1.00 41.22 103 LYS A C 1
ATOM 834 O O . LYS A 1 103 ? -1.423 22.395 22.203 1.00 41.22 103 LYS A O 1
ATOM 839 N N . ASN A 1 104 ? -3.291 21.216 21.890 1.00 44.16 104 ASN A N 1
ATOM 840 C CA . ASN A 1 104 ? -4.254 22.228 22.278 1.00 44.16 104 ASN A CA 1
ATOM 841 C C . ASN A 1 104 ? -5.421 21.488 22.912 1.00 44.16 104 ASN A C 1
ATOM 843 O O . ASN A 1 104 ? -6.175 20.816 22.219 1.00 44.16 104 ASN A O 1
ATOM 847 N N . ALA A 1 105 ? -5.589 21.641 24.226 1.00 46.69 105 ALA A N 1
ATOM 848 C CA . ALA A 1 105 ? -6.756 21.142 24.954 1.00 46.69 105 ALA A CA 1
ATOM 849 C C . ALA A 1 105 ? -8.087 21.658 24.364 1.00 46.69 105 ALA A C 1
ATOM 851 O O . ALA A 1 105 ? -9.133 21.121 24.688 1.00 46.69 105 ALA A O 1
ATOM 852 N N . ASN A 1 106 ? -8.037 22.661 23.476 1.00 46.88 106 ASN A N 1
ATOM 853 C CA . ASN A 1 106 ? -9.172 23.198 22.728 1.00 46.88 106 ASN A CA 1
ATOM 854 C C . ASN A 1 106 ? -9.467 22.470 21.408 1.00 46.88 106 ASN A C 1
ATOM 856 O O . ASN A 1 106 ? -10.538 22.675 20.851 1.00 46.88 106 ASN A O 1
ATOM 860 N N . ARG A 1 107 ? -8.569 21.613 20.897 1.00 49.38 107 ARG A N 1
ATOM 861 C CA . ARG A 1 107 ? -8.888 20.698 19.790 1.00 49.38 107 ARG A CA 1
ATOM 862 C C . ARG A 1 107 ? -9.561 19.465 20.382 1.00 49.38 107 ARG A C 1
ATOM 864 O O . ARG A 1 107 ? -9.090 18.339 20.259 1.00 49.38 107 ARG A O 1
ATOM 871 N N . PHE A 1 108 ? -10.669 19.710 21.073 1.00 50.22 108 PHE A N 1
ATOM 872 C CA . PHE A 1 108 ? -11.673 18.681 21.209 1.00 50.22 108 PHE A CA 1
ATOM 873 C C . PHE A 1 108 ? -12.072 18.247 19.805 1.00 50.22 108 PHE A C 1
ATOM 875 O O . PHE A 1 108 ? -11.918 18.972 18.821 1.00 50.22 108 PHE A O 1
ATOM 882 N N . LEU A 1 109 ? -12.621 17.054 19.749 1.00 57.00 109 LEU A N 1
ATOM 883 C CA . LEU A 1 109 ? -13.168 16.400 18.580 1.00 57.00 109 LEU A CA 1
ATOM 884 C C . LEU A 1 109 ? -14.326 17.165 17.920 1.00 57.00 109 LEU A C 1
ATOM 886 O O . LEU A 1 109 ? -15.053 16.542 17.168 1.00 57.00 109 LEU A O 1
ATOM 890 N N . GLU A 1 110 ? -14.505 18.477 18.164 1.00 57.75 110 GLU A N 1
ATOM 891 C CA . GLU A 1 110 ? -15.587 19.314 17.617 1.00 57.75 110 GLU A CA 1
ATOM 892 C C . GLU A 1 110 ? -15.888 18.980 16.158 1.00 57.75 110 GLU A C 1
ATOM 894 O O . GLU A 1 110 ? -17.053 18.976 15.759 1.00 57.75 110 GLU A O 1
ATOM 899 N N . HIS A 1 111 ? -14.844 18.635 15.398 1.00 64.62 111 HIS A N 1
ATOM 900 C CA . HIS A 1 111 ? -14.960 18.076 14.066 1.00 64.62 111 HIS A CA 1
ATOM 901 C C . HIS A 1 111 ? -14.182 16.762 13.927 1.00 64.62 111 HIS A C 1
ATOM 903 O O . HIS A 1 111 ? -13.056 16.622 14.411 1.00 64.62 111 HIS A O 1
ATOM 909 N N . ALA A 1 112 ? -14.793 15.820 13.213 1.00 77.88 112 ALA A N 1
ATOM 910 C CA . ALA A 1 112 ? -14.164 14.592 12.751 1.00 77.88 112 ALA A CA 1
ATOM 911 C C . ALA A 1 112 ? -13.055 14.872 11.713 1.00 77.88 112 ALA A C 1
ATOM 913 O O . ALA A 1 112 ? -13.061 15.922 11.065 1.00 77.88 112 ALA A O 1
ATOM 914 N N . ASN A 1 113 ? -12.125 13.928 11.517 1.00 80.56 113 ASN A N 1
ATOM 915 C CA . ASN A 1 113 ? -11.056 14.056 10.513 1.00 80.56 113 ASN A CA 1
ATOM 916 C C . ASN A 1 113 ? -11.625 14.142 9.083 1.00 80.56 113 ASN A C 1
ATOM 918 O O . ASN A 1 113 ? -11.137 14.916 8.264 1.00 80.56 113 ASN A O 1
ATOM 922 N N . LEU A 1 114 ? -12.684 13.382 8.802 1.00 87.19 114 LEU A N 1
ATOM 923 C CA . LEU A 1 114 ? -13.510 13.490 7.599 1.00 87.19 114 LEU A CA 1
ATOM 924 C C . LEU A 1 114 ? -14.885 14.048 7.963 1.00 87.19 114 LEU A C 1
ATOM 926 O O . LEU A 1 114 ? -15.494 13.576 8.924 1.00 87.19 114 LEU A O 1
ATOM 930 N N . SER A 1 115 ? -15.415 14.978 7.163 1.00 91.38 115 SER A N 1
ATOM 931 C CA . SER A 1 115 ? -16.826 15.373 7.271 1.00 91.38 115 SER A CA 1
ATOM 932 C C . SER A 1 115 ? -17.749 14.175 7.012 1.00 91.38 115 SER A C 1
ATOM 934 O O . SER A 1 115 ? -17.329 13.183 6.411 1.00 91.38 115 SER A O 1
ATOM 936 N N . LEU A 1 116 ? -19.024 14.262 7.415 1.00 95.12 116 LEU A N 1
ATOM 937 C CA . LEU A 1 116 ? -19.992 13.197 7.133 1.00 95.12 116 LEU A CA 1
ATOM 938 C C . LEU A 1 116 ? -20.059 12.892 5.629 1.00 95.12 116 LEU A C 1
ATOM 940 O O . LEU A 1 116 ? -19.952 11.737 5.241 1.00 95.12 116 LEU A O 1
ATOM 944 N N . GLU A 1 117 ? -20.164 13.912 4.777 1.00 96.06 117 GLU A N 1
ATOM 945 C CA . GLU A 1 117 ? -20.199 13.737 3.319 1.00 96.06 117 GLU A CA 1
ATOM 946 C C . GLU A 1 117 ? -18.950 13.016 2.787 1.00 96.06 117 GLU A C 1
ATOM 948 O O . GLU A 1 117 ? -19.070 12.050 2.032 1.00 96.06 117 GLU A O 1
ATOM 953 N N . MET A 1 118 ? -17.759 13.428 3.236 1.00 94.06 118 MET A N 1
ATOM 954 C CA . MET A 1 118 ? -16.499 12.789 2.847 1.00 94.06 118 MET A CA 1
ATOM 955 C C . MET A 1 118 ? -16.433 11.339 3.326 1.00 94.06 118 MET A C 1
ATOM 957 O O . MET A 1 118 ? -16.049 10.465 2.557 1.00 94.06 118 MET A O 1
ATOM 961 N N . PHE A 1 119 ? -16.847 11.064 4.565 1.00 95.62 119 PHE A N 1
ATOM 962 C CA . PHE A 1 119 ? -16.890 9.706 5.098 1.00 95.62 119 PHE A CA 1
ATOM 963 C C . PHE A 1 119 ? -17.822 8.814 4.269 1.00 95.62 119 PHE A C 1
ATOM 965 O O . PHE A 1 119 ? -17.423 7.730 3.856 1.00 95.62 119 PHE A O 1
ATOM 972 N N . LEU A 1 120 ? -19.043 9.274 3.972 1.00 97.62 120 LEU A N 1
ATOM 973 C CA . LEU A 1 120 ? -20.002 8.514 3.165 1.00 97.62 120 LEU A CA 1
ATOM 974 C C . LEU A 1 120 ? -19.452 8.232 1.757 1.00 97.62 120 LEU A C 1
ATOM 976 O O . LEU A 1 120 ? -19.571 7.104 1.275 1.00 97.62 120 LEU A O 1
ATOM 980 N N . SER A 1 121 ? -18.806 9.226 1.139 1.00 94.19 121 SER A N 1
ATOM 981 C CA . SER A 1 121 ? -18.121 9.072 -0.148 1.00 94.19 121 SER A CA 1
ATOM 982 C C . SER A 1 121 ? -16.982 8.052 -0.075 1.00 94.19 121 SER A C 1
ATOM 984 O O . SER A 1 121 ? -16.836 7.231 -0.978 1.00 94.19 121 SER A O 1
ATOM 986 N N . GLU A 1 122 ? -16.191 8.053 1.000 1.00 94.38 122 GLU A N 1
ATOM 987 C CA . GLU A 1 122 ? -15.111 7.082 1.195 1.00 94.38 122 GLU A CA 1
ATOM 988 C C . GLU A 1 122 ? -15.636 5.660 1.409 1.00 94.38 122 GLU A C 1
ATOM 990 O O . GLU A 1 122 ? -15.065 4.720 0.857 1.00 94.38 122 GLU A O 1
ATOM 995 N N . ILE A 1 123 ? -16.755 5.480 2.120 1.00 97.62 123 ILE A N 1
ATOM 996 C CA . ILE A 1 123 ? -17.410 4.168 2.231 1.00 97.62 123 ILE A CA 1
ATOM 997 C C . ILE A 1 123 ? -17.832 3.654 0.852 1.00 97.62 123 ILE A C 1
ATOM 999 O O . ILE A 1 123 ? -17.563 2.497 0.527 1.00 97.62 123 ILE A O 1
ATOM 1003 N N . ASP A 1 124 ? -18.440 4.503 0.020 1.00 94.12 124 ASP A N 1
ATOM 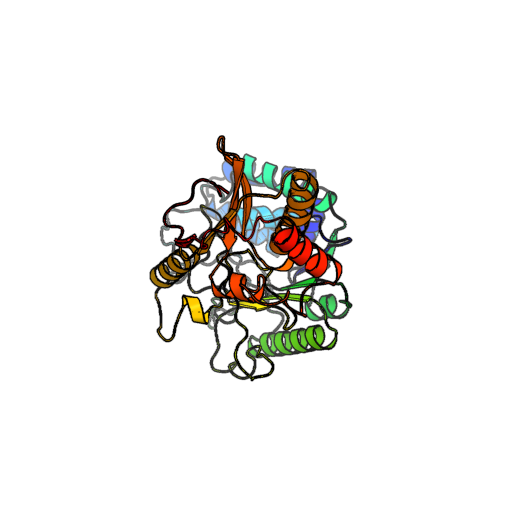1004 C CA . ASP A 1 124 ? -18.828 4.116 -1.339 1.00 94.12 124 ASP A CA 1
ATOM 1005 C C . ASP A 1 124 ? -17.602 3.815 -2.211 1.00 94.12 124 ASP A C 1
ATOM 1007 O O . ASP A 1 124 ? -17.568 2.799 -2.907 1.00 94.12 124 ASP A O 1
ATOM 1011 N N . ARG A 1 125 ? -16.552 4.641 -2.132 1.00 95.44 125 ARG A N 1
ATOM 1012 C CA . ARG A 1 125 ? -15.297 4.435 -2.865 1.00 95.44 125 ARG A CA 1
ATOM 1013 C C . ARG A 1 125 ? -14.638 3.108 -2.492 1.00 95.44 125 ARG A C 1
ATOM 1015 O O . ARG A 1 125 ? -14.286 2.340 -3.384 1.00 95.44 125 ARG A O 1
ATOM 1022 N N . VAL A 1 126 ? -14.483 2.827 -1.198 1.00 93.19 126 VAL A N 1
ATOM 1023 C CA . VAL A 1 126 ? -13.862 1.592 -0.696 1.00 93.19 126 VAL A CA 1
ATOM 1024 C C . VAL A 1 126 ? -14.732 0.378 -1.017 1.00 93.19 126 VAL A C 1
ATOM 1026 O O . VAL A 1 126 ? -14.207 -0.625 -1.491 1.00 93.19 126 VAL A O 1
ATOM 1029 N N . SER A 1 127 ? -16.052 0.456 -0.836 1.00 96.56 127 SER A N 1
ATOM 1030 C CA . SER A 1 127 ? -16.950 -0.659 -1.164 1.00 96.56 127 SER A CA 1
ATOM 1031 C C . SER A 1 127 ? -16.914 -0.998 -2.655 1.00 96.56 127 SER A C 1
ATOM 1033 O O . SER A 1 127 ? -16.773 -2.166 -3.022 1.00 96.56 127 SER A O 1
ATOM 1035 N N . ASN A 1 128 ? -16.957 0.015 -3.528 1.00 91.50 128 ASN A N 1
ATOM 1036 C CA . ASN A 1 128 ? -16.835 -0.179 -4.973 1.00 91.50 128 ASN A CA 1
ATOM 1037 C C . ASN A 1 128 ? -15.488 -0.809 -5.336 1.00 91.50 128 ASN A C 1
ATOM 1039 O O . ASN A 1 128 ? -15.434 -1.727 -6.148 1.00 91.50 128 ASN A O 1
ATOM 1043 N N . LEU A 1 129 ? -14.408 -0.348 -4.704 1.00 90.00 129 LEU A N 1
ATOM 1044 C CA . LEU A 1 129 ? -13.066 -0.868 -4.926 1.00 90.00 129 LEU A CA 1
ATOM 1045 C C . LEU A 1 129 ? -12.947 -2.348 -4.547 1.00 90.00 129 LEU A C 1
ATOM 1047 O O . LEU A 1 129 ? -12.426 -3.145 -5.325 1.00 90.00 129 LEU A O 1
ATOM 1051 N N . LEU A 1 130 ? -13.459 -2.717 -3.373 1.00 93.12 130 LEU A N 1
ATOM 1052 C CA . LEU A 1 130 ? -13.434 -4.090 -2.875 1.00 93.12 130 LEU A CA 1
ATOM 1053 C C . LEU A 1 130 ? -14.323 -5.021 -3.706 1.00 93.12 130 LEU A C 1
ATOM 1055 O O . LEU A 1 130 ? -13.962 -6.174 -3.893 1.00 93.12 130 LEU A O 1
ATOM 1059 N N . ASN A 1 131 ? -15.460 -4.542 -4.220 1.00 93.75 131 ASN A N 1
ATOM 1060 C CA . ASN A 1 131 ? -16.369 -5.351 -5.041 1.00 93.75 131 ASN A CA 1
ATOM 1061 C C . ASN A 1 131 ? -15.982 -5.403 -6.529 1.00 93.75 131 ASN A C 1
ATOM 1063 O O . ASN A 1 131 ? -16.411 -6.312 -7.235 1.00 93.75 131 ASN A O 1
ATOM 1067 N N . ALA A 1 132 ? -15.163 -4.466 -7.015 1.00 91.00 132 ALA A N 1
ATOM 1068 C CA . ALA A 1 132 ? -14.594 -4.517 -8.363 1.00 91.00 132 ALA A CA 1
ATOM 1069 C C . ALA A 1 132 ? -13.477 -5.567 -8.506 1.00 91.00 132 ALA A C 1
ATOM 1071 O O . ALA A 1 132 ? -13.042 -5.846 -9.621 1.00 91.00 132 ALA A O 1
ATOM 1072 N N . ASN A 1 133 ? -13.008 -6.139 -7.394 1.00 90.31 133 ASN A N 1
ATOM 1073 C CA . ASN A 1 133 ? -11.924 -7.113 -7.345 1.00 90.31 133 ASN A CA 1
ATOM 1074 C C . ASN A 1 133 ? -12.373 -8.358 -6.571 1.00 90.31 133 ASN A C 1
ATOM 1076 O O . ASN A 1 133 ? -13.288 -8.302 -5.751 1.00 90.31 133 ASN A O 1
ATOM 1080 N N . GLN A 1 134 ? -11.712 -9.493 -6.796 1.00 93.00 134 GLN A N 1
ATOM 1081 C CA . GLN A 1 134 ? -11.898 -10.657 -5.931 1.00 93.00 134 GLN A CA 1
ATOM 1082 C C . GLN A 1 134 ? -11.074 -10.447 -4.663 1.00 93.00 134 GLN A C 1
ATOM 1084 O O . GLN A 1 134 ? -9.851 -10.528 -4.706 1.00 93.00 134 GLN A O 1
ATOM 1089 N N . VAL A 1 135 ? -11.739 -10.123 -3.554 1.00 95.06 135 VAL A N 1
ATOM 1090 C CA . VAL A 1 135 ? -11.085 -9.864 -2.266 1.00 95.06 135 VAL A CA 1
ATOM 1091 C C . VAL A 1 135 ? -11.588 -10.847 -1.219 1.00 95.06 135 VAL A C 1
ATOM 1093 O O . VAL A 1 135 ? -12.796 -10.927 -0.974 1.00 95.06 135 VAL A O 1
ATOM 1096 N N . SER A 1 136 ? -10.660 -11.546 -0.569 1.00 95.25 136 SER A N 1
ATOM 1097 C CA . SER A 1 136 ? -10.919 -12.365 0.608 1.00 95.25 136 SER A CA 1
ATOM 1098 C C . SER A 1 136 ? -10.241 -11.769 1.843 1.00 95.25 136 SER A C 1
ATOM 1100 O O . SER A 1 136 ? -9.143 -11.210 1.787 1.00 95.25 136 SER A O 1
ATOM 1102 N N . PHE A 1 137 ? -10.930 -11.855 2.978 1.00 97.31 137 PHE A N 1
ATOM 1103 C CA . PHE A 1 137 ? -10.467 -11.306 4.245 1.00 97.31 137 PHE A CA 1
ATOM 1104 C C . PHE A 1 137 ? -10.069 -12.423 5.203 1.00 97.31 137 PHE A C 1
ATOM 1106 O O . PHE A 1 137 ? -10.774 -13.424 5.349 1.00 97.31 137 PHE A O 1
ATOM 1113 N N . ARG A 1 138 ? -8.942 -12.235 5.886 1.00 96.62 138 ARG A N 1
ATOM 1114 C CA . ARG A 1 138 ? -8.467 -13.091 6.973 1.00 96.62 138 ARG A CA 1
ATOM 1115 C C . ARG A 1 138 ? -8.152 -12.235 8.188 1.00 96.62 138 ARG A C 1
ATOM 1117 O O . ARG A 1 138 ? -7.878 -11.046 8.064 1.00 96.62 138 ARG A O 1
ATOM 1124 N N . SER A 1 139 ? -8.214 -12.837 9.367 1.00 95.44 139 SER A N 1
ATOM 1125 C CA . SER A 1 139 ? -7.760 -12.181 10.584 1.00 95.44 139 SER A CA 1
ATOM 1126 C C . SER A 1 139 ? -6.964 -13.143 11.442 1.00 95.44 139 SER A C 1
ATOM 1128 O O . SER A 1 139 ? -7.342 -14.308 11.587 1.00 95.44 139 SER A O 1
ATOM 1130 N N . GLY A 1 140 ? -5.880 -12.632 12.014 1.00 92.50 140 GLY A N 1
ATOM 1131 C CA . GLY A 1 140 ? -4.983 -13.382 12.873 1.00 92.50 140 GLY A CA 1
ATOM 1132 C C . GLY A 1 140 ? -3.529 -13.165 12.493 1.00 92.50 140 GLY A C 1
ATOM 1133 O O . GLY A 1 140 ? -3.132 -12.095 12.023 1.00 92.50 140 GLY A O 1
ATOM 1134 N N . ASP A 1 141 ? -2.729 -14.191 12.742 1.00 94.12 141 ASP A N 1
ATOM 1135 C CA . ASP A 1 141 ? -1.296 -14.137 12.528 1.00 94.12 141 ASP A CA 1
ATOM 1136 C C . ASP A 1 141 ? -0.946 -14.030 11.040 1.00 94.12 141 ASP A C 1
ATOM 1138 O O . ASP A 1 141 ? -1.397 -14.814 10.203 1.00 94.12 141 ASP A O 1
ATOM 1142 N N . PHE A 1 142 ? -0.096 -13.062 10.708 1.00 93.50 142 PHE A N 1
ATOM 1143 C CA . PHE A 1 142 ? 0.390 -12.862 9.350 1.00 93.50 142 PHE A CA 1
ATOM 1144 C C . PHE A 1 142 ? 1.216 -14.056 8.840 1.00 93.50 142 PHE A C 1
ATOM 1146 O O . PHE A 1 142 ? 1.213 -14.320 7.638 1.00 93.50 142 PHE A O 1
ATOM 1153 N N . MET A 1 143 ? 1.866 -14.811 9.737 1.00 93.81 143 MET A N 1
ATOM 1154 C CA . MET A 1 143 ? 2.604 -16.031 9.391 1.00 93.81 143 MET A CA 1
ATOM 1155 C C . MET A 1 143 ? 1.710 -17.055 8.683 1.00 93.81 143 MET A C 1
ATOM 1157 O O . MET A 1 143 ? 2.111 -17.630 7.670 1.00 93.81 143 MET A O 1
ATOM 1161 N N . ASP A 1 144 ? 0.486 -17.249 9.179 1.00 93.19 144 ASP A N 1
ATOM 1162 C CA . ASP A 1 144 ? -0.444 -18.249 8.649 1.00 93.19 144 ASP A CA 1
ATOM 1163 C C . ASP A 1 144 ? -0.896 -17.884 7.233 1.00 93.19 144 ASP A C 1
ATOM 1165 O O . ASP A 1 144 ? -0.972 -18.742 6.352 1.00 93.19 144 ASP A O 1
ATOM 1169 N N . VAL A 1 145 ? -1.155 -16.599 6.984 1.00 92.75 145 VAL A N 1
ATOM 1170 C CA . VAL A 1 145 ? -1.596 -16.116 5.668 1.00 92.75 145 VAL A CA 1
ATOM 1171 C C . VAL A 1 145 ? -0.459 -16.097 4.656 1.00 92.75 145 VAL A C 1
ATOM 1173 O O . VAL A 1 145 ? -0.683 -16.376 3.486 1.00 92.75 145 VAL A O 1
ATOM 1176 N N . ILE A 1 146 ? 0.772 -15.825 5.077 1.00 94.31 146 ILE A N 1
ATOM 1177 C CA . ILE A 1 146 ? 1.912 -15.844 4.155 1.00 94.31 146 ILE A CA 1
ATOM 1178 C C . ILE A 1 146 ? 2.337 -17.276 3.823 1.00 94.31 146 ILE A C 1
ATOM 1180 O O . ILE A 1 146 ? 2.814 -17.526 2.722 1.00 94.31 146 ILE A O 1
ATOM 1184 N N . SER A 1 147 ? 2.109 -18.238 4.723 1.00 92.25 147 SER A N 1
ATOM 1185 C CA . SER A 1 147 ? 2.459 -19.647 4.492 1.00 92.25 147 SER A CA 1
ATOM 1186 C C . SER A 1 147 ? 1.739 -20.298 3.304 1.00 92.25 147 SER A C 1
ATOM 1188 O O . SER A 1 147 ? 2.183 -21.337 2.820 1.00 92.25 147 SER A O 1
ATOM 1190 N N . ILE A 1 148 ? 0.636 -19.703 2.835 1.00 93.06 148 ILE A N 1
ATOM 1191 C CA . ILE A 1 148 ? -0.101 -20.178 1.658 1.00 93.06 148 ILE A CA 1
ATOM 1192 C C . ILE A 1 148 ? 0.370 -19.535 0.347 1.00 93.06 148 ILE A C 1
ATOM 1194 O O . ILE A 1 148 ? -0.137 -19.921 -0.702 1.00 93.06 148 ILE A O 1
ATOM 1198 N N . ALA A 1 149 ? 1.295 -18.570 0.393 1.00 94.62 149 ALA A N 1
ATOM 1199 C CA . ALA A 1 149 ? 1.828 -17.931 -0.803 1.00 94.62 149 ALA A CA 1
ATOM 1200 C C . ALA A 1 149 ? 2.663 -18.923 -1.626 1.00 94.62 149 ALA A C 1
ATOM 1202 O O . ALA A 1 149 ? 3.420 -19.738 -1.094 1.00 94.62 149 ALA A O 1
ATOM 1203 N N . THR A 1 150 ? 2.541 -18.829 -2.943 1.00 94.31 150 THR A N 1
ATOM 1204 C CA . THR A 1 150 ? 3.166 -19.713 -3.925 1.00 94.31 150 THR A CA 1
ATOM 1205 C C . THR A 1 150 ? 3.878 -18.912 -5.021 1.00 94.31 150 THR A C 1
ATOM 1207 O O . THR A 1 150 ? 3.635 -17.713 -5.174 1.00 94.31 150 THR A O 1
ATOM 1210 N N . PRO A 1 151 ? 4.799 -19.524 -5.794 1.00 93.62 151 PRO A N 1
ATOM 1211 C CA . PRO A 1 151 ? 5.462 -18.831 -6.897 1.00 93.62 151 PRO A CA 1
ATOM 1212 C C . PRO A 1 151 ? 4.448 -18.258 -7.899 1.00 93.62 151 PRO A C 1
ATOM 1214 O O . PRO A 1 151 ? 3.623 -18.993 -8.435 1.00 93.62 151 PRO A O 1
ATOM 1217 N N . GLY A 1 152 ? 4.542 -16.954 -8.166 1.00 90.06 152 GLY A N 1
ATOM 1218 C CA . GLY A 1 152 ? 3.563 -16.197 -8.957 1.00 90.06 152 GLY A CA 1
ATOM 1219 C C . GLY A 1 152 ? 2.736 -15.217 -8.120 1.00 90.06 152 GLY A C 1
ATOM 1220 O O . GLY A 1 152 ? 2.274 -14.214 -8.661 1.00 90.06 152 GLY A O 1
ATOM 1221 N N . ASP A 1 153 ? 2.635 -15.446 -6.809 1.00 93.19 153 ASP A N 1
ATOM 1222 C CA . ASP A 1 153 ? 2.017 -14.503 -5.882 1.00 93.19 153 ASP A CA 1
ATOM 1223 C C . ASP A 1 153 ? 2.929 -13.304 -5.592 1.00 93.19 153 ASP A C 1
ATOM 1225 O O . ASP A 1 153 ? 4.152 -13.333 -5.788 1.00 93.19 153 ASP A O 1
ATOM 1229 N N . PHE A 1 154 ? 2.313 -12.239 -5.079 1.00 91.50 154 PHE A N 1
ATOM 1230 C CA . PHE A 1 154 ? 2.998 -11.037 -4.628 1.00 91.50 154 PHE A CA 1
ATOM 1231 C C . PHE A 1 154 ? 2.589 -10.682 -3.197 1.00 91.50 154 PHE A C 1
ATOM 1233 O O . PHE A 1 154 ? 1.410 -10.472 -2.916 1.00 91.50 154 PHE A O 1
ATOM 1240 N N . VAL A 1 155 ? 3.565 -10.577 -2.292 1.00 92.56 155 VAL A N 1
ATOM 1241 C CA . VAL A 1 155 ? 3.320 -10.310 -0.867 1.00 92.56 155 VAL A CA 1
ATOM 1242 C C . VAL A 1 155 ? 3.635 -8.854 -0.519 1.00 92.56 155 VAL A C 1
ATOM 1244 O O . VAL A 1 155 ? 4.747 -8.371 -0.720 1.00 92.56 155 VAL A O 1
ATOM 1247 N N . ALA A 1 156 ? 2.655 -8.151 0.046 1.00 90.75 156 ALA A N 1
ATOM 1248 C CA . ALA A 1 156 ? 2.796 -6.789 0.549 1.00 90.75 156 ALA A CA 1
ATOM 1249 C C . ALA A 1 156 ? 2.766 -6.790 2.083 1.00 90.75 156 ALA A C 1
ATOM 1251 O O . ALA A 1 156 ? 1.782 -7.224 2.681 1.00 90.75 156 ALA A O 1
ATOM 1252 N N . LEU A 1 157 ? 3.826 -6.298 2.722 1.00 89.19 157 LEU A N 1
ATOM 1253 C CA . LEU A 1 157 ? 3.980 -6.304 4.178 1.00 89.19 157 LEU A CA 1
ATOM 1254 C C . LEU A 1 157 ? 4.123 -4.880 4.727 1.00 89.19 157 LEU A C 1
ATOM 1256 O O . LEU A 1 157 ? 4.964 -4.117 4.260 1.00 89.19 157 LEU A O 1
ATOM 1260 N N . ASN A 1 158 ? 3.351 -4.555 5.762 1.00 88.25 158 ASN A N 1
ATOM 1261 C CA . ASN A 1 158 ? 3.517 -3.332 6.554 1.00 88.25 158 ASN A CA 1
ATOM 1262 C C . ASN A 1 158 ? 3.392 -3.645 8.060 1.00 88.25 158 ASN A C 1
ATOM 1264 O O . ASN A 1 158 ? 2.385 -3.300 8.681 1.00 88.25 158 ASN A O 1
ATOM 1268 N N . PRO A 1 159 ? 4.336 -4.414 8.633 1.00 86.44 159 PRO A N 1
ATOM 1269 C CA . PRO A 1 159 ? 4.302 -4.792 10.044 1.00 86.44 159 PRO A CA 1
ATOM 1270 C C . PRO A 1 159 ? 4.477 -3.583 10.982 1.00 86.44 159 PRO A C 1
ATOM 1272 O O . PRO A 1 159 ? 5.073 -2.583 10.583 1.00 86.44 159 PRO A O 1
ATOM 1275 N N . PRO A 1 160 ? 4.052 -3.685 12.258 1.00 81.94 160 PRO A N 1
ATOM 1276 C CA . PRO A 1 160 ? 4.343 -2.668 13.266 1.00 81.94 160 PRO A CA 1
ATOM 1277 C C . PRO A 1 160 ? 5.849 -2.440 13.420 1.00 81.94 160 PRO A C 1
ATOM 1279 O O . PRO A 1 160 ? 6.620 -3.393 13.544 1.00 81.94 160 PRO A O 1
ATOM 1282 N N . TYR A 1 161 ? 6.269 -1.180 13.439 1.00 76.19 161 TYR A N 1
ATOM 1283 C CA . TYR A 1 161 ? 7.677 -0.812 13.539 1.00 76.19 161 TYR A CA 1
ATOM 1284 C C . TYR A 1 161 ? 8.208 -0.918 14.965 1.00 76.19 161 TYR A C 1
ATOM 1286 O O . TYR A 1 161 ? 7.478 -0.624 15.913 1.00 76.19 161 TYR A O 1
ATOM 1294 N N . PRO A 1 162 ? 9.488 -1.289 15.130 1.00 64.75 162 PRO A N 1
ATOM 1295 C CA . PRO A 1 162 ? 10.105 -1.413 16.443 1.00 64.75 162 PRO A CA 1
ATOM 1296 C C . PRO A 1 162 ? 10.290 -0.060 17.144 1.00 64.75 162 PRO A C 1
ATOM 1298 O O . PRO A 1 162 ? 10.466 -0.038 18.359 1.00 64.75 162 PRO A O 1
ATOM 1301 N N . GLU A 1 163 ? 10.279 1.053 16.403 1.00 58.84 163 GLU A N 1
ATOM 1302 C CA . GLU A 1 163 ? 10.379 2.412 16.946 1.00 58.84 163 GLU A CA 1
ATOM 1303 C C . GLU A 1 163 ? 9.029 3.011 17.348 1.00 58.84 163 GLU A C 1
ATOM 1305 O O . GLU A 1 163 ? 9.008 4.100 17.923 1.00 58.84 163 GLU A O 1
ATOM 1310 N N . ASN A 1 164 ? 7.914 2.337 17.044 1.00 62.22 164 ASN A N 1
ATOM 1311 C CA . ASN A 1 164 ? 6.596 2.847 17.400 1.00 62.22 164 ASN A CA 1
ATOM 1312 C C . ASN A 1 164 ? 6.493 3.070 18.914 1.00 62.22 164 ASN A C 1
ATOM 1314 O O . ASN A 1 164 ? 7.102 2.366 19.722 1.00 62.22 164 ASN A O 1
ATOM 1318 N N . GLU A 1 165 ? 5.735 4.092 19.305 1.00 55.03 165 GLU A N 1
ATOM 1319 C CA . GLU A 1 165 ? 5.643 4.473 20.707 1.00 55.03 165 GLU A CA 1
ATOM 1320 C C . GLU A 1 165 ? 4.935 3.400 21.542 1.00 55.03 165 GLU A C 1
ATOM 1322 O O . GLU A 1 165 ? 3.771 3.057 21.319 1.00 55.03 165 GLU A O 1
ATOM 1327 N N . HIS A 1 166 ? 5.629 2.933 22.579 1.00 56.94 166 HIS A N 1
ATOM 1328 C CA . HIS A 1 166 ? 5.090 2.028 23.586 1.00 56.94 166 HIS A CA 1
ATOM 1329 C C . HIS A 1 166 ? 5.322 2.616 24.973 1.00 56.94 166 HIS A C 1
ATOM 1331 O O . HIS A 1 166 ? 6.458 2.880 25.377 1.00 56.94 166 HIS A O 1
ATOM 1337 N N . SER A 1 167 ? 4.249 2.786 25.748 1.00 51.09 167 SER A N 1
ATOM 1338 C CA . SER A 1 167 ? 4.410 3.095 27.167 1.00 51.09 167 SER A CA 1
ATOM 1339 C C . SER A 1 167 ? 4.719 1.803 27.914 1.00 51.09 167 SER A C 1
ATOM 1341 O O . SER A 1 167 ? 3.828 1.007 28.208 1.00 51.09 167 SER A O 1
ATOM 1343 N N . THR A 1 168 ? 5.990 1.598 28.260 1.00 52.59 168 THR A N 1
ATOM 1344 C CA . THR A 1 168 ? 6.414 0.482 29.124 1.00 52.59 168 THR A CA 1
ATOM 1345 C C . THR A 1 168 ? 5.789 0.560 30.521 1.00 52.59 168 THR A C 1
ATOM 1347 O O . THR A 1 168 ? 5.586 -0.471 31.162 1.00 52.59 168 THR A O 1
ATOM 1350 N N . LEU A 1 169 ? 5.446 1.770 30.977 1.00 48.59 169 LEU A N 1
ATOM 1351 C CA . LEU A 1 169 ? 4.820 2.024 32.273 1.00 48.59 169 LEU A CA 1
ATOM 1352 C C . LEU A 1 169 ? 3.327 1.657 32.279 1.00 48.59 169 LEU A C 1
ATOM 1354 O O . LEU A 1 169 ? 2.847 1.056 33.237 1.00 48.59 169 LEU A O 1
ATOM 1358 N N . GLU A 1 170 ? 2.602 1.997 31.211 1.00 52.59 170 GLU A N 1
ATOM 1359 C CA . GLU A 1 170 ? 1.144 1.813 31.122 1.00 52.59 170 GLU A CA 1
ATOM 1360 C C . GLU A 1 170 ? 0.741 0.516 30.406 1.00 52.59 170 GLU A C 1
ATOM 1362 O O . GLU A 1 170 ? -0.427 0.140 30.455 1.00 52.59 170 GLU A O 1
ATOM 1367 N N . LYS A 1 171 ? 1.696 -0.190 29.776 1.00 55.59 171 LYS A N 1
ATOM 1368 C CA . LYS A 1 171 ? 1.456 -1.392 28.953 1.00 55.59 171 LYS A CA 1
ATOM 1369 C C . LYS A 1 171 ? 0.369 -1.171 27.891 1.00 55.59 171 LYS A C 1
ATOM 1371 O O . LYS A 1 171 ? -0.451 -2.053 27.653 1.00 55.59 171 LYS A O 1
ATOM 1376 N N . ALA A 1 172 ? 0.373 0.014 27.285 1.00 64.38 172 ALA A N 1
ATOM 1377 C CA . ALA A 1 172 ? -0.541 0.406 26.220 1.00 64.38 172 ALA A CA 1
ATOM 1378 C C . ALA A 1 172 ? 0.237 0.700 24.932 1.00 64.38 172 ALA A C 1
ATOM 1380 O O . ALA A 1 172 ? 1.326 1.285 24.983 1.00 64.38 172 ALA A O 1
ATOM 1381 N N . GLY A 1 173 ? -0.334 0.307 23.793 1.00 72.56 173 GLY A N 1
ATOM 1382 C CA . GLY A 1 173 ? 0.295 0.418 22.475 1.00 72.56 173 GLY A CA 1
ATOM 1383 C C . GLY A 1 173 ? -0.703 0.742 21.366 1.00 72.56 173 GLY A C 1
ATOM 1384 O O . GLY A 1 173 ? -1.913 0.593 21.541 1.00 72.56 173 GLY A O 1
ATOM 1385 N N . MET A 1 174 ? -0.178 1.205 20.228 1.00 76.19 174 MET A N 1
ATOM 1386 C CA . MET A 1 174 ? -0.976 1.577 19.049 1.00 76.19 174 MET A CA 1
ATOM 1387 C C . MET A 1 174 ? -1.485 0.374 18.242 1.00 76.19 174 MET A C 1
ATOM 1389 O O . MET A 1 174 ? -2.453 0.483 17.493 1.00 76.19 174 MET A O 1
ATOM 1393 N N . TYR A 1 175 ? -0.834 -0.779 18.395 1.00 79.81 175 TYR A N 1
ATOM 1394 C CA . TYR A 1 175 ? -1.109 -1.989 17.628 1.00 79.81 175 TYR A CA 1
ATOM 1395 C C . TYR A 1 175 ? -1.479 -3.140 18.556 1.00 79.81 175 TYR A C 1
ATOM 1397 O O . TYR A 1 175 ? -1.046 -3.193 19.708 1.00 79.81 175 TYR A O 1
ATOM 1405 N N . ILE A 1 176 ? -2.238 -4.098 18.023 1.00 80.12 176 ILE A N 1
ATOM 1406 C CA . ILE A 1 176 ? -2.434 -5.392 18.674 1.00 80.12 176 ILE A CA 1
ATOM 1407 C C . ILE A 1 176 ? -1.157 -6.208 18.465 1.00 80.12 176 ILE A C 1
ATOM 1409 O O . ILE A 1 176 ? -0.933 -6.796 17.403 1.00 80.12 176 ILE A O 1
ATOM 1413 N N . GLU A 1 177 ? -0.298 -6.206 19.480 1.00 78.56 177 GLU A N 1
ATOM 1414 C CA . GLU A 1 177 ? 0.964 -6.938 19.468 1.00 78.56 177 GLU A CA 1
ATOM 1415 C C . GLU A 1 177 ? 0.736 -8.434 19.698 1.00 78.56 177 GLU A C 1
ATOM 1417 O O . GLU A 1 177 ? 0.422 -8.875 20.803 1.00 78.56 177 GLU A O 1
ATOM 1422 N N . LEU A 1 178 ? 0.945 -9.236 18.654 1.00 83.44 178 LEU A N 1
ATOM 1423 C CA . LEU A 1 178 ? 0.965 -10.701 18.769 1.00 83.44 178 LEU A CA 1
ATOM 1424 C C . LEU A 1 178 ? 2.297 -11.230 19.327 1.00 83.44 178 LEU A C 1
ATOM 1426 O O . LEU A 1 178 ? 2.382 -12.362 19.802 1.00 83.44 178 LEU A O 1
ATOM 1430 N N . TYR A 1 179 ? 3.349 -10.417 19.250 1.00 84.00 179 TYR A N 1
ATOM 1431 C CA . TYR A 1 179 ? 4.730 -10.812 19.487 1.00 84.00 179 TYR A CA 1
ATOM 1432 C C . TYR A 1 179 ? 5.492 -9.717 20.224 1.00 84.00 179 TYR A C 1
ATOM 1434 O O . TYR A 1 179 ? 5.217 -8.538 20.028 1.00 84.00 179 TYR A O 1
ATOM 1442 N N . SER A 1 180 ? 6.526 -10.101 20.983 1.00 78.94 180 SER A N 1
ATOM 1443 C CA . SER A 1 180 ? 7.561 -9.133 21.364 1.00 78.94 180 SER A CA 1
ATOM 1444 C C . SER A 1 180 ? 8.283 -8.623 20.114 1.00 78.94 180 SER A C 1
ATOM 1446 O O . SER A 1 180 ? 8.346 -9.334 19.106 1.00 78.94 180 SER A O 1
ATOM 1448 N N . HIS A 1 181 ? 8.893 -7.438 20.175 1.00 74.69 181 HIS A N 1
ATOM 1449 C CA . HIS A 1 181 ? 9.615 -6.863 19.033 1.00 74.69 181 HIS A CA 1
ATOM 1450 C C . HIS A 1 181 ? 10.714 -7.792 18.499 1.00 74.69 181 HIS A C 1
ATOM 1452 O O . HIS A 1 181 ? 10.859 -7.949 17.288 1.00 74.69 181 HIS A O 1
ATOM 1458 N N . GLU A 1 182 ? 11.453 -8.476 19.380 1.00 72.88 182 GLU A N 1
ATOM 1459 C CA . GLU A 1 182 ? 12.458 -9.463 18.974 1.00 72.88 182 GLU A CA 1
ATOM 1460 C C . GLU A 1 182 ? 11.843 -10.643 18.227 1.00 72.88 182 GLU A C 1
ATOM 1462 O O . GLU A 1 182 ? 12.402 -11.093 17.225 1.00 72.88 182 GLU A O 1
ATOM 1467 N N . LYS A 1 183 ? 10.697 -11.144 18.697 1.00 82.25 183 LYS A N 1
ATOM 1468 C CA . LYS A 1 183 ? 10.031 -12.284 18.073 1.00 82.25 183 LYS A CA 1
ATOM 1469 C C . LYS A 1 183 ? 9.377 -11.894 16.747 1.00 82.25 183 LYS A C 1
ATOM 1471 O O . LYS A 1 183 ? 9.514 -12.646 15.785 1.00 82.25 183 LYS A O 1
ATOM 1476 N N . LEU A 1 184 ? 8.749 -10.717 16.669 1.00 84.44 184 LEU A N 1
ATOM 1477 C CA . LEU A 1 184 ? 8.218 -10.156 15.424 1.00 84.44 184 LEU A CA 1
ATOM 1478 C C . LEU A 1 184 ? 9.331 -10.038 14.382 1.00 84.44 184 LEU A C 1
ATOM 1480 O O . LEU A 1 184 ? 9.189 -10.537 13.270 1.00 84.44 184 LEU A O 1
ATOM 1484 N N . HIS A 1 185 ? 10.471 -9.462 14.765 1.00 78.56 185 HIS A N 1
ATOM 1485 C CA . HIS A 1 185 ? 11.604 -9.319 13.862 1.00 78.56 185 HIS A CA 1
ATOM 1486 C C . HIS A 1 185 ? 12.151 -10.675 13.385 1.00 78.56 185 HIS A C 1
ATOM 1488 O O . HIS A 1 185 ? 12.349 -10.867 12.189 1.00 78.56 185 HIS A O 1
ATOM 1494 N N . GLN A 1 186 ? 12.342 -11.646 14.287 1.00 77.50 186 GLN A N 1
ATOM 1495 C CA . GLN A 1 186 ? 12.764 -13.004 13.910 1.00 77.50 186 GLN A CA 1
ATOM 1496 C C . GLN A 1 186 ? 11.790 -13.670 12.927 1.00 77.50 186 GLN A C 1
ATOM 1498 O O . GLN A 1 186 ? 12.220 -14.330 11.982 1.00 77.50 186 GLN A O 1
ATOM 1503 N N . ASN A 1 187 ? 10.488 -13.495 13.146 1.00 87.25 187 ASN A N 1
ATOM 1504 C CA . ASN A 1 187 ? 9.448 -14.032 12.276 1.00 87.25 187 ASN A CA 1
ATOM 1505 C C . ASN A 1 187 ? 9.471 -13.373 10.889 1.00 87.25 187 ASN A C 1
ATOM 1507 O O . ASN A 1 187 ? 9.413 -14.082 9.887 1.00 87.25 187 ASN A O 1
ATOM 1511 N N . LEU A 1 188 ? 9.636 -12.046 10.822 1.00 85.06 188 LEU A N 1
ATOM 1512 C CA . LEU A 1 188 ? 9.790 -11.320 9.557 1.00 85.06 188 LEU A CA 1
ATOM 1513 C C . LEU A 1 188 ? 10.998 -11.836 8.768 1.00 85.06 188 LEU A C 1
ATOM 1515 O O . LEU A 1 188 ? 10.865 -12.159 7.593 1.00 85.06 188 LEU A O 1
ATOM 1519 N N . VAL A 1 189 ? 12.154 -12.010 9.416 1.00 76.56 189 VAL A N 1
ATOM 1520 C CA . VAL A 1 189 ? 13.353 -12.577 8.772 1.00 76.56 189 VAL A CA 1
ATOM 1521 C C . VAL A 1 189 ? 13.080 -13.968 8.207 1.00 76.56 189 VAL A C 1
ATOM 1523 O O . VAL A 1 189 ? 13.446 -14.250 7.067 1.00 76.56 189 VAL A O 1
ATOM 1526 N N . HIS A 1 190 ? 12.428 -14.833 8.986 1.00 81.81 190 HIS A N 1
ATOM 1527 C CA . HIS A 1 190 ? 12.105 -16.188 8.552 1.00 81.81 190 HIS A CA 1
ATOM 1528 C C . HIS A 1 190 ? 11.167 -16.200 7.339 1.00 81.81 190 HIS A C 1
ATOM 1530 O O . HIS A 1 190 ? 11.420 -16.932 6.384 1.00 81.81 190 HIS A O 1
ATOM 1536 N N . ILE A 1 191 ? 10.125 -15.362 7.347 1.00 88.12 191 ILE A N 1
ATOM 1537 C CA . ILE A 1 191 ? 9.217 -15.205 6.205 1.00 88.12 191 ILE A CA 1
ATOM 1538 C C . ILE A 1 191 ? 9.974 -14.746 4.973 1.00 88.12 191 ILE A C 1
ATOM 1540 O O . ILE A 1 191 ? 9.819 -15.344 3.915 1.00 88.12 191 ILE A O 1
ATOM 1544 N N . ILE A 1 192 ? 10.794 -13.705 5.094 1.00 83.56 192 ILE A N 1
ATOM 1545 C CA . ILE A 1 192 ? 11.495 -13.174 3.933 1.00 83.56 192 ILE A CA 1
ATOM 1546 C C . ILE A 1 192 ? 12.431 -14.236 3.341 1.00 83.56 192 ILE A C 1
ATOM 1548 O O . ILE A 1 192 ? 12.415 -14.459 2.135 1.00 83.56 192 ILE A O 1
ATOM 1552 N N . GLN A 1 193 ? 13.177 -14.964 4.177 1.00 78.56 193 GLN A N 1
ATOM 1553 C CA . GLN A 1 193 ? 14.007 -16.086 3.722 1.00 78.56 193 GLN A CA 1
ATOM 1554 C C . GLN A 1 193 ? 13.183 -17.182 3.036 1.00 78.56 193 GLN A C 1
ATOM 1556 O O . GLN A 1 193 ? 13.628 -17.757 2.042 1.00 78.56 193 GLN A O 1
ATOM 1561 N N . HIS A 1 194 ? 11.987 -17.474 3.550 1.00 85.06 194 HIS A N 1
ATOM 1562 C CA . HIS A 1 194 ? 11.078 -18.428 2.933 1.00 85.06 194 HIS A CA 1
ATOM 1563 C C . HIS A 1 194 ? 10.614 -17.950 1.550 1.00 85.06 194 HIS A C 1
ATOM 1565 O O . HIS A 1 194 ? 10.794 -18.689 0.582 1.00 85.06 194 HIS A O 1
ATOM 1571 N N . LEU A 1 195 ? 10.111 -16.716 1.437 1.00 85.81 195 LEU A N 1
ATOM 1572 C CA . LEU A 1 195 ? 9.668 -16.119 0.172 1.00 85.81 195 LEU A CA 1
ATOM 1573 C C . LEU A 1 195 ? 10.793 -16.119 -0.871 1.00 85.81 195 LEU A C 1
ATOM 1575 O O . LEU A 1 195 ? 10.591 -16.576 -1.994 1.00 85.81 195 LEU A O 1
ATOM 1579 N N . GLU A 1 196 ? 12.001 -15.716 -0.472 1.00 79.94 196 GLU A N 1
ATOM 1580 C CA . GLU A 1 196 ? 13.203 -15.759 -1.312 1.00 79.94 196 GLU A CA 1
ATOM 1581 C C . GLU A 1 196 ? 13.525 -17.177 -1.797 1.00 79.94 196 GLU A C 1
ATOM 1583 O O . GLU A 1 196 ? 13.746 -17.396 -2.988 1.00 79.94 196 GLU A O 1
ATOM 1588 N N . SER A 1 197 ? 13.491 -18.170 -0.900 1.00 81.81 197 SER A N 1
ATOM 1589 C CA . SER A 1 197 ? 13.779 -19.568 -1.254 1.00 81.81 197 SER A CA 1
ATOM 1590 C C . SER A 1 197 ? 12.789 -20.165 -2.259 1.00 81.81 197 SER A C 1
ATOM 1592 O O . SER A 1 197 ? 13.133 -21.108 -2.970 1.00 81.81 197 SER A O 1
ATOM 1594 N N . GLN A 1 198 ? 11.565 -19.631 -2.302 1.00 88.50 198 GLN A N 1
ATOM 1595 C CA . GLN A 1 198 ? 10.508 -20.053 -3.219 1.00 88.50 198 GLN A CA 1
ATOM 1596 C C . GLN A 1 198 ? 10.432 -19.173 -4.477 1.00 88.50 198 GLN A C 1
ATOM 1598 O O . GLN A 1 198 ? 9.662 -19.480 -5.382 1.00 88.50 198 GLN A O 1
ATOM 1603 N N . GLY A 1 199 ? 11.215 -18.091 -4.564 1.00 83.62 199 GLY A N 1
ATOM 1604 C CA . GLY A 1 199 ? 11.126 -17.128 -5.664 1.00 83.62 199 GLY A CA 1
ATOM 1605 C C . GLY A 1 199 ? 9.808 -16.345 -5.686 1.00 83.62 199 GLY A C 1
ATOM 1606 O O . GLY A 1 199 ? 9.329 -15.992 -6.760 1.00 83.62 199 GLY A O 1
ATOM 1607 N N . ILE A 1 200 ? 9.200 -16.105 -4.521 1.00 88.25 200 ILE A N 1
ATOM 1608 C CA . ILE A 1 200 ? 7.958 -15.335 -4.385 1.00 88.25 200 ILE A CA 1
ATOM 1609 C C . ILE A 1 200 ? 8.306 -13.853 -4.255 1.00 88.25 200 ILE A C 1
ATOM 1611 O O . ILE A 1 200 ? 9.135 -13.466 -3.428 1.00 88.25 200 ILE A O 1
ATOM 1615 N N . HIS A 1 201 ? 7.662 -13.009 -5.061 1.00 85.94 201 HIS A N 1
ATOM 1616 C CA . HIS A 1 201 ? 7.927 -11.577 -5.045 1.00 85.94 201 HIS A CA 1
ATOM 1617 C C . HIS A 1 201 ? 7.244 -10.892 -3.857 1.00 85.94 201 HIS A C 1
ATOM 1619 O O . HIS A 1 201 ? 6.125 -11.232 -3.476 1.00 85.94 201 HIS A O 1
ATOM 1625 N N . TYR A 1 202 ? 7.906 -9.890 -3.278 1.00 85.19 202 TYR A N 1
ATOM 1626 C CA . TYR A 1 202 ? 7.343 -9.114 -2.179 1.00 85.19 202 TYR A CA 1
ATOM 1627 C C . TYR A 1 202 ? 7.847 -7.670 -2.159 1.00 85.19 202 TYR A C 1
ATOM 1629 O O . TYR A 1 202 ? 8.914 -7.357 -2.700 1.00 85.19 202 TYR A O 1
ATOM 1637 N N . TYR A 1 203 ? 7.100 -6.815 -1.458 1.00 84.31 203 TYR A N 1
ATOM 1638 C CA . TYR A 1 203 ? 7.648 -5.619 -0.827 1.00 84.31 203 TYR A CA 1
ATOM 1639 C C . TYR A 1 203 ? 7.262 -5.568 0.651 1.00 84.31 203 TYR A C 1
ATOM 1641 O O . TYR A 1 203 ? 6.201 -6.049 1.053 1.00 84.31 203 TYR A O 1
ATOM 1649 N N . MET A 1 204 ? 8.117 -4.951 1.457 1.00 82.38 204 MET A N 1
ATOM 1650 C CA . MET A 1 204 ? 7.859 -4.712 2.870 1.00 82.38 204 MET A CA 1
ATOM 1651 C C . MET A 1 204 ? 8.284 -3.302 3.259 1.00 82.38 204 MET A C 1
ATOM 1653 O O . MET A 1 204 ? 9.399 -2.898 2.942 1.00 82.38 204 MET A O 1
ATOM 1657 N N . THR A 1 205 ? 7.428 -2.580 3.973 1.00 79.94 205 THR A N 1
ATOM 1658 C CA . THR A 1 205 ? 7.793 -1.357 4.697 1.00 79.94 205 THR A CA 1
ATOM 1659 C C . THR A 1 205 ? 8.123 -1.719 6.141 1.00 79.94 205 THR A C 1
ATOM 1661 O O . THR A 1 205 ? 7.334 -2.373 6.819 1.00 79.94 205 THR A O 1
ATOM 1664 N N . TYR A 1 206 ? 9.323 -1.374 6.606 1.00 72.75 206 TYR A N 1
ATOM 1665 C CA . TYR A 1 206 ? 9.737 -1.633 7.987 1.00 72.75 206 TYR A CA 1
ATOM 1666 C C . TYR A 1 206 ? 10.785 -0.613 8.451 1.00 72.75 206 TYR A C 1
ATOM 1668 O O . TYR A 1 206 ? 11.519 -0.064 7.627 1.00 72.75 206 TYR A O 1
ATOM 1676 N N . GLY A 1 207 ? 10.823 -0.348 9.761 1.00 61.03 207 GLY A N 1
ATOM 1677 C CA . GLY A 1 207 ? 11.634 0.692 10.406 1.00 61.03 207 GLY A CA 1
ATOM 1678 C C . GLY A 1 207 ? 13.151 0.617 10.170 1.00 61.03 207 GLY A C 1
ATOM 1679 O O . GLY A 1 207 ? 13.675 -0.256 9.467 1.00 61.03 207 GLY A O 1
ATOM 1680 N N . PHE A 1 208 ? 13.873 1.580 10.750 1.00 49.53 208 PHE A N 1
ATOM 1681 C CA . PHE A 1 208 ? 15.315 1.713 10.565 1.00 49.53 208 PHE A CA 1
ATOM 1682 C C . PHE A 1 208 ? 16.075 0.589 11.285 1.00 49.53 208 PHE A C 1
ATOM 1684 O O . PHE A 1 208 ? 15.573 -0.155 12.126 1.00 49.53 208 PHE A O 1
ATOM 1691 N N . TYR A 1 209 ? 17.347 0.466 10.925 1.00 45.34 209 TYR A N 1
ATOM 1692 C CA . TYR A 1 209 ? 18.333 -0.380 11.575 1.00 45.34 209 TYR A CA 1
ATOM 1693 C C . TYR A 1 209 ? 18.249 -0.288 13.109 1.00 45.34 209 TYR A C 1
ATOM 1695 O O . TYR A 1 209 ? 18.743 0.650 13.733 1.00 45.34 209 TYR A O 1
ATOM 1703 N N . ASN A 1 210 ? 17.690 -1.319 13.738 1.00 44.28 210 ASN A N 1
ATOM 1704 C CA . ASN A 1 210 ? 17.932 -1.589 15.145 1.00 44.28 210 ASN A CA 1
ATOM 1705 C C . ASN A 1 210 ? 19.336 -2.217 15.253 1.00 44.28 210 ASN A C 1
ATOM 1707 O O . ASN A 1 210 ? 19.570 -3.280 14.670 1.00 44.28 210 ASN A O 1
ATOM 1711 N N . PRO A 1 211 ? 20.280 -1.639 16.016 1.00 38.91 211 PRO A N 1
ATOM 1712 C CA . PRO A 1 211 ? 21.635 -2.178 16.148 1.00 38.91 211 PRO A CA 1
ATOM 1713 C C . PRO A 1 211 ? 21.690 -3.625 16.660 1.00 38.91 211 PRO A C 1
ATOM 1715 O O . PRO A 1 211 ? 22.654 -4.337 16.373 1.00 38.91 211 PRO A O 1
ATOM 1718 N N . LYS A 1 212 ? 20.659 -4.088 17.385 1.00 39.91 212 LYS A N 1
ATOM 1719 C CA . LYS A 1 212 ? 20.515 -5.494 17.803 1.00 39.91 212 LYS A CA 1
ATOM 1720 C C . LYS A 1 212 ? 20.108 -6.422 16.652 1.00 39.91 212 LYS A C 1
ATOM 1722 O O . LYS A 1 212 ? 20.388 -7.615 16.717 1.00 39.91 212 LYS A O 1
ATOM 1727 N N . PHE A 1 213 ? 19.492 -5.884 15.603 1.00 40.50 213 PHE A N 1
ATOM 1728 C CA . PHE A 1 213 ? 19.010 -6.608 14.425 1.00 40.50 213 PHE A CA 1
ATOM 1729 C C . PHE A 1 213 ? 19.893 -6.425 13.181 1.00 40.50 213 PHE A C 1
ATOM 1731 O O . PHE A 1 213 ? 19.577 -6.937 12.113 1.00 40.50 213 PHE A O 1
ATOM 1738 N N . ARG A 1 214 ? 21.058 -5.782 13.327 1.00 41.84 214 ARG A N 1
ATOM 1739 C CA . ARG A 1 214 ? 22.042 -5.555 12.251 1.00 41.84 214 ARG A CA 1
ATOM 1740 C C . ARG A 1 214 ? 22.453 -6.796 11.456 1.00 41.84 214 ARG A C 1
ATOM 1742 O O . ARG A 1 214 ? 22.884 -6.678 10.317 1.00 41.84 214 ARG A O 1
ATOM 1749 N N . ASN A 1 215 ? 22.345 -7.974 12.068 1.00 39.88 215 ASN A N 1
ATOM 1750 C CA . ASN A 1 215 ? 22.702 -9.249 11.448 1.00 39.88 215 ASN A CA 1
ATOM 1751 C C . ASN A 1 215 ? 21.617 -9.771 10.487 1.00 39.88 215 ASN A C 1
ATOM 1753 O O . ASN A 1 215 ? 21.810 -10.821 9.885 1.00 39.88 215 ASN A O 1
ATOM 1757 N N . TYR A 1 216 ? 20.486 -9.073 10.373 1.00 41.09 216 TYR A N 1
ATOM 1758 C CA . TYR A 1 216 ? 19.297 -9.518 9.648 1.00 41.09 216 TYR A CA 1
ATOM 1759 C C . TYR A 1 216 ? 18.858 -8.538 8.548 1.00 41.09 216 TYR A C 1
ATOM 1761 O O . TYR A 1 216 ? 17.723 -8.585 8.081 1.00 41.09 216 TYR A O 1
ATOM 1769 N N . VAL A 1 217 ? 19.757 -7.643 8.130 1.00 47.25 217 VAL A N 1
ATOM 1770 C CA . VAL A 1 217 ? 19.556 -6.790 6.953 1.00 47.25 217 VAL A CA 1
ATOM 1771 C C . VAL A 1 217 ? 19.538 -7.679 5.709 1.00 47.25 217 VAL A C 1
ATOM 1773 O O . VAL A 1 217 ? 20.401 -8.548 5.564 1.00 47.25 217 VAL A O 1
ATOM 1776 N N . LEU A 1 218 ? 18.576 -7.470 4.807 1.00 49.16 218 LEU A N 1
ATOM 1777 C CA . LEU A 1 218 ? 18.588 -8.160 3.519 1.00 49.16 218 LEU A CA 1
ATOM 1778 C C . LEU A 1 218 ? 19.812 -7.723 2.735 1.00 49.16 218 LEU A C 1
ATOM 1780 O O . LEU A 1 218 ? 20.018 -6.532 2.500 1.00 49.16 218 LEU A O 1
ATOM 1784 N N . THR A 1 219 ? 20.633 -8.691 2.351 1.00 52.22 219 THR A N 1
ATOM 1785 C CA . THR A 1 219 ? 21.873 -8.429 1.639 1.00 52.22 219 THR A CA 1
ATOM 1786 C C . THR A 1 219 ? 21.881 -9.119 0.287 1.00 52.22 219 THR A C 1
ATOM 1788 O O . THR A 1 219 ? 21.242 -10.151 0.098 1.00 52.22 219 THR A O 1
ATOM 1791 N N . ASN A 1 220 ? 22.585 -8.525 -0.671 1.00 54.19 220 ASN A N 1
ATOM 1792 C CA . ASN A 1 220 ? 22.843 -9.150 -1.960 1.00 54.19 220 ASN A CA 1
ATOM 1793 C C . ASN A 1 220 ? 23.877 -10.279 -1.828 1.00 54.19 220 ASN A C 1
ATOM 1795 O O . ASN A 1 220 ? 24.432 -10.525 -0.757 1.00 54.19 220 ASN A O 1
ATOM 1799 N N . GLU A 1 221 ? 24.194 -10.927 -2.948 1.00 52.34 221 GLU A N 1
ATOM 1800 C CA . GLU A 1 221 ? 25.196 -12.000 -3.024 1.00 52.34 221 GLU A CA 1
ATOM 1801 C C . GLU A 1 221 ? 26.580 -11.590 -2.475 1.00 52.34 221 GLU A C 1
ATOM 1803 O O . GLU A 1 221 ? 27.372 -12.437 -2.060 1.00 52.34 221 GLU A O 1
ATOM 1808 N N . THR A 1 222 ? 26.872 -10.286 -2.413 1.00 58.03 222 THR A N 1
ATOM 1809 C CA . THR A 1 222 ? 28.114 -9.723 -1.864 1.00 58.03 222 THR A CA 1
ATOM 1810 C C . THR A 1 222 ? 27.978 -9.203 -0.427 1.00 58.03 222 THR A C 1
ATOM 1812 O O . THR A 1 222 ? 28.872 -8.510 0.055 1.00 58.03 222 THR A O 1
ATOM 1815 N N . HIS A 1 223 ? 26.911 -9.582 0.287 1.00 53.62 223 HIS A N 1
ATOM 1816 C CA . HIS A 1 223 ? 26.632 -9.210 1.680 1.00 53.62 223 HIS A CA 1
ATOM 1817 C C . HIS A 1 223 ? 26.436 -7.698 1.905 1.00 53.62 223 HIS A C 1
ATOM 1819 O O . HIS A 1 223 ? 26.631 -7.192 3.011 1.00 53.62 223 HIS A O 1
ATOM 1825 N N . GLN A 1 224 ? 26.039 -6.957 0.867 1.00 51.84 224 GLN A N 1
ATOM 1826 C CA . GLN A 1 224 ? 25.699 -5.539 0.979 1.00 51.84 224 GLN A CA 1
ATOM 1827 C C . GLN A 1 224 ? 24.190 -5.334 1.122 1.00 51.84 224 GLN A C 1
ATOM 1829 O O . GLN A 1 224 ? 23.443 -6.016 0.420 1.00 51.84 224 GLN A O 1
ATOM 1834 N N . PRO A 1 225 ? 23.729 -4.392 1.969 1.00 51.28 225 PRO A N 1
ATOM 1835 C CA . PRO A 1 225 ? 22.309 -4.089 2.131 1.00 51.28 225 PRO A CA 1
ATOM 1836 C C . PRO A 1 225 ? 21.602 -3.801 0.801 1.00 51.28 225 PRO A C 1
ATOM 1838 O O . PRO A 1 225 ? 22.062 -2.967 0.019 1.00 51.28 225 PRO A O 1
ATOM 1841 N N . ILE A 1 226 ? 20.463 -4.451 0.561 1.00 51.84 226 ILE A N 1
ATOM 1842 C CA . ILE A 1 226 ? 19.566 -4.134 -0.555 1.00 51.84 226 ILE A CA 1
ATOM 1843 C C . ILE A 1 226 ? 18.481 -3.191 -0.034 1.00 51.84 226 ILE A C 1
ATOM 1845 O O . ILE A 1 226 ? 17.419 -3.631 0.395 1.00 51.84 226 ILE A O 1
ATOM 1849 N N . ASN A 1 227 ? 18.754 -1.887 -0.091 1.00 53.16 227 ASN A N 1
ATOM 1850 C CA . ASN A 1 227 ? 17.781 -0.849 0.243 1.00 53.16 227 ASN A CA 1
ATOM 1851 C C . ASN A 1 227 ? 17.508 0.007 -0.999 1.00 53.16 227 ASN A C 1
ATOM 1853 O O . ASN A 1 227 ? 18.391 0.729 -1.481 1.00 53.16 227 ASN A O 1
ATOM 1857 N N . TYR A 1 228 ? 16.283 -0.060 -1.517 1.00 47.84 228 TYR A N 1
ATOM 1858 C CA . TYR A 1 228 ? 15.840 0.789 -2.620 1.00 47.84 228 TYR A CA 1
ATOM 1859 C C . TYR A 1 228 ? 15.005 1.942 -2.072 1.00 47.84 228 TYR A C 1
ATOM 1861 O O . TYR A 1 228 ? 14.100 1.735 -1.268 1.00 47.84 228 TYR A O 1
ATOM 1869 N N . PHE A 1 229 ? 15.317 3.165 -2.501 1.00 39.66 229 PHE A N 1
ATOM 1870 C CA . PHE A 1 229 ? 14.581 4.354 -2.090 1.00 39.66 229 PHE A CA 1
ATOM 1871 C C . PHE A 1 229 ? 13.578 4.726 -3.183 1.00 39.66 229 PHE A C 1
ATOM 1873 O O . PHE A 1 229 ? 13.965 4.980 -4.326 1.00 39.66 229 PHE A O 1
ATOM 1880 N N . ARG A 1 230 ? 12.289 4.781 -2.837 1.00 37.41 230 ARG A N 1
ATOM 1881 C CA . ARG A 1 230 ? 11.259 5.398 -3.678 1.00 37.41 230 ARG A CA 1
ATOM 1882 C C . ARG A 1 230 ? 10.571 6.487 -2.869 1.00 37.41 230 ARG A C 1
ATOM 1884 O O . ARG A 1 230 ? 9.909 6.193 -1.883 1.00 37.41 230 ARG A O 1
ATOM 1891 N N . VAL A 1 231 ? 10.677 7.735 -3.324 1.00 38.62 231 VAL A N 1
ATOM 1892 C CA . VAL A 1 231 ? 9.770 8.794 -2.870 1.00 38.62 231 VAL A CA 1
ATOM 1893 C C . VAL A 1 231 ? 8.433 8.549 -3.566 1.00 38.62 231 VAL A C 1
ATOM 1895 O O . VAL A 1 231 ? 8.293 8.815 -4.760 1.00 38.62 231 VAL A O 1
ATOM 1898 N N . LEU A 1 232 ? 7.459 7.985 -2.854 1.00 36.12 232 LEU A N 1
ATOM 1899 C CA . LEU A 1 232 ? 6.070 7.953 -3.311 1.00 36.12 232 LEU A CA 1
ATOM 1900 C C . LEU A 1 232 ? 5.473 9.347 -3.084 1.00 36.12 232 LEU A C 1
ATOM 1902 O O . LEU A 1 232 ? 4.845 9.613 -2.067 1.00 36.12 232 LEU A O 1
ATOM 1906 N N . GLY A 1 233 ? 5.746 10.268 -4.007 1.00 30.34 233 GLY A N 1
ATOM 1907 C CA . GLY A 1 233 ? 5.183 11.612 -3.965 1.00 30.34 233 GLY A CA 1
ATOM 1908 C C . GLY A 1 233 ? 3.740 11.608 -4.459 1.00 30.34 233 GLY A C 1
ATOM 1909 O O . GLY A 1 233 ? 3.511 11.505 -5.659 1.00 30.34 233 GLY A O 1
ATOM 1910 N N . TYR A 1 234 ? 2.788 11.742 -3.541 1.00 30.72 234 TYR A N 1
ATOM 1911 C CA . TYR A 1 234 ? 1.562 12.491 -3.812 1.00 30.72 234 TYR A CA 1
ATOM 1912 C C . TYR A 1 234 ? 1.813 13.928 -3.350 1.00 30.72 234 TYR A C 1
ATOM 1914 O O . TYR A 1 234 ? 2.406 14.133 -2.286 1.00 30.72 234 TYR A O 1
ATOM 1922 N N . GLU A 1 235 ? 1.374 14.918 -4.130 1.00 28.70 235 GLU A N 1
ATOM 1923 C CA . GLU A 1 235 ? 1.179 16.260 -3.576 1.00 28.70 235 GLU A CA 1
ATOM 1924 C C . GLU A 1 235 ? 0.235 16.116 -2.364 1.00 28.70 235 GLU A C 1
ATOM 1926 O O . GLU A 1 235 ? -0.745 15.376 -2.426 1.00 28.70 235 GLU A O 1
ATOM 1931 N N . ASP A 1 236 ? 0.612 16.716 -1.234 1.00 32.06 236 ASP A N 1
ATOM 1932 C CA . ASP A 1 236 ? -0.079 16.658 0.068 1.00 32.06 236 ASP A CA 1
ATOM 1933 C C . ASP A 1 236 ? 0.073 15.384 0.928 1.00 32.06 236 ASP A C 1
ATOM 1935 O O . ASP A 1 236 ? -0.560 15.280 1.981 1.00 32.06 236 ASP A O 1
ATOM 1939 N N . CYS A 1 237 ? 0.962 14.442 0.583 1.00 31.14 237 CYS A N 1
ATOM 1940 C CA . CYS A 1 237 ? 1.267 13.298 1.456 1.00 31.14 237 CYS A CA 1
ATOM 1941 C C . CYS A 1 237 ? 2.611 13.478 2.178 1.00 31.14 237 CYS A C 1
ATOM 1943 O O . CYS A 1 237 ? 3.685 13.347 1.588 1.00 31.14 237 CYS A O 1
ATOM 1945 N N . ALA A 1 238 ? 2.559 13.777 3.478 1.00 28.81 238 ALA A N 1
ATOM 1946 C CA . ALA A 1 238 ? 3.735 13.822 4.339 1.00 28.81 238 ALA A CA 1
ATOM 1947 C C . ALA A 1 238 ? 4.157 12.396 4.730 1.00 28.81 238 ALA A C 1
ATOM 1949 O O . ALA A 1 238 ? 3.843 11.926 5.820 1.00 28.81 238 ALA A O 1
ATOM 1950 N N . PHE A 1 239 ? 4.890 11.700 3.860 1.00 35.91 239 PHE A N 1
ATOM 1951 C CA . PHE A 1 239 ? 5.739 10.608 4.337 1.00 35.91 239 PHE A CA 1
ATOM 1952 C C . PHE A 1 239 ? 6.958 11.246 5.002 1.00 35.91 239 PHE A C 1
ATOM 1954 O O . PHE A 1 239 ? 7.830 11.810 4.338 1.00 35.91 239 PHE A O 1
ATOM 1961 N N . GLY A 1 240 ? 6.921 11.261 6.337 1.00 34.19 240 GLY A N 1
ATOM 1962 C CA . GLY A 1 240 ? 7.916 11.887 7.195 1.00 34.19 240 GLY A CA 1
ATOM 1963 C C . GLY A 1 240 ? 9.294 11.342 6.873 1.00 34.19 240 GLY A C 1
ATOM 1964 O O . GLY A 1 240 ? 9.541 10.139 6.861 1.00 34.19 240 GLY A O 1
ATOM 1965 N N . ILE A 1 241 ? 10.195 12.245 6.543 1.00 35.06 241 ILE A N 1
ATOM 1966 C CA . ILE A 1 241 ? 11.488 11.842 6.056 1.00 35.06 241 ILE A CA 1
ATOM 1967 C C . ILE A 1 241 ? 12.283 11.327 7.269 1.00 35.06 241 ILE A C 1
ATOM 1969 O O . ILE A 1 241 ? 12.468 12.031 8.260 1.00 35.06 241 ILE A O 1
ATOM 1973 N N . GLY A 1 242 ? 12.648 10.048 7.210 1.00 43.16 242 GLY A N 1
ATOM 1974 C CA . GLY A 1 242 ? 13.111 9.253 8.353 1.00 43.16 242 GLY A CA 1
ATOM 1975 C C . GLY A 1 242 ? 12.297 7.974 8.585 1.00 43.16 242 GLY A C 1
ATOM 1976 O O . GLY A 1 242 ? 12.736 7.119 9.348 1.00 43.16 242 GLY A O 1
ATOM 1977 N N . LEU A 1 243 ? 11.151 7.814 7.915 1.00 47.62 243 LEU A N 1
ATOM 1978 C CA . LEU A 1 243 ? 10.222 6.706 8.123 1.00 47.62 243 LEU A CA 1
ATOM 1979 C C . LEU A 1 243 ? 10.088 5.860 6.842 1.00 47.62 243 LEU A C 1
ATOM 1981 O O . LEU A 1 243 ? 9.952 6.396 5.744 1.00 47.62 243 LEU A O 1
ATOM 1985 N N . ASP A 1 244 ? 10.156 4.539 7.035 1.00 52.28 244 ASP A N 1
ATOM 1986 C CA . ASP A 1 244 ? 9.941 3.433 6.085 1.00 52.28 244 ASP A CA 1
ATOM 1987 C C . ASP A 1 244 ? 11.143 3.073 5.189 1.00 52.28 244 ASP A C 1
ATOM 1989 O O . ASP A 1 244 ? 11.355 3.638 4.115 1.00 52.28 244 ASP A O 1
ATOM 1993 N N . GLN A 1 245 ? 11.914 2.044 5.574 1.00 59.16 245 GLN A N 1
ATOM 1994 C CA . GLN A 1 245 ? 12.742 1.331 4.597 1.00 59.16 245 GLN A CA 1
ATOM 1995 C C . GLN A 1 245 ? 11.841 0.399 3.787 1.00 59.16 245 GLN A C 1
ATOM 1997 O O . GLN A 1 245 ? 11.094 -0.405 4.349 1.00 59.16 245 GLN A O 1
ATOM 2002 N N . MET A 1 246 ? 11.928 0.502 2.461 1.00 68.56 246 MET A N 1
ATOM 2003 C CA . MET A 1 246 ? 11.297 -0.453 1.561 1.00 68.56 246 MET A CA 1
ATOM 2004 C C . MET A 1 246 ? 12.272 -1.582 1.242 1.00 68.56 246 MET A C 1
ATOM 2006 O O . MET A 1 246 ? 13.326 -1.377 0.635 1.00 68.56 246 MET A O 1
ATOM 2010 N N . TYR A 1 247 ? 11.881 -2.786 1.623 1.00 69.25 247 TYR A N 1
ATOM 2011 C CA . TYR A 1 247 ? 12.567 -4.020 1.297 1.00 69.25 247 TYR A CA 1
ATOM 2012 C C . TYR A 1 247 ? 11.854 -4.676 0.122 1.00 69.25 247 TYR A C 1
ATOM 2014 O O . TYR A 1 247 ? 10.629 -4.787 0.121 1.00 69.25 247 TYR A O 1
ATOM 2022 N N . PHE A 1 248 ? 12.620 -5.131 -0.861 1.00 71.31 248 PHE A N 1
ATOM 2023 C CA . PHE A 1 248 ? 12.111 -5.839 -2.030 1.00 71.31 248 PHE A CA 1
ATOM 2024 C C . PHE A 1 248 ? 12.781 -7.204 -2.126 1.00 71.31 248 PHE A C 1
ATOM 2026 O O . PHE A 1 248 ? 13.850 -7.422 -1.549 1.00 71.31 248 PHE A O 1
ATOM 2033 N N . THR A 1 249 ? 12.149 -8.108 -2.865 1.00 69.31 249 THR A N 1
ATOM 2034 C CA . THR A 1 249 ? 12.757 -9.393 -3.224 1.00 69.31 249 THR A CA 1
ATOM 2035 C C . THR A 1 249 ? 14.107 -9.224 -3.928 1.00 69.31 249 THR A C 1
ATOM 2037 O O . THR A 1 249 ? 14.306 -8.264 -4.672 1.00 69.31 249 THR A O 1
ATOM 2040 N N . SER A 1 250 ? 15.043 -10.157 -3.734 1.00 64.38 250 SER A N 1
ATOM 2041 C CA . SER A 1 250 ? 16.381 -10.113 -4.347 1.00 64.38 250 SER A CA 1
ATOM 2042 C C . SER A 1 250 ? 16.341 -10.141 -5.878 1.00 64.38 250 SER A C 1
ATOM 2044 O O . SER A 1 250 ? 17.212 -9.574 -6.537 1.00 64.38 250 SER A O 1
ATOM 2046 N N . GLN A 1 251 ? 15.297 -10.750 -6.447 1.00 63.66 251 GLN A N 1
ATOM 2047 C CA . GLN A 1 251 ? 15.057 -10.797 -7.889 1.00 63.66 251 GLN A CA 1
ATOM 2048 C C . GLN A 1 251 ? 14.408 -9.512 -8.423 1.00 63.66 251 GLN A C 1
ATOM 2050 O O . GLN A 1 251 ? 14.155 -9.406 -9.624 1.00 63.66 251 GLN A O 1
ATOM 2055 N N . PHE A 1 252 ? 14.116 -8.534 -7.559 1.00 63.31 252 PHE A N 1
ATOM 2056 C CA . PHE A 1 252 ? 13.517 -7.274 -7.969 1.00 63.31 252 PHE A CA 1
ATOM 2057 C C . PHE A 1 252 ? 14.486 -6.498 -8.858 1.00 63.31 252 PHE A C 1
ATOM 2059 O O . PHE A 1 252 ? 15.469 -5.908 -8.408 1.00 63.31 252 PHE A O 1
ATOM 2066 N N . SER A 1 253 ? 14.174 -6.457 -10.147 1.00 56.56 253 SER A N 1
ATOM 2067 C CA . SER A 1 253 ? 14.785 -5.516 -11.069 1.00 56.56 253 SER A CA 1
ATOM 2068 C C . SER A 1 253 ? 13.945 -4.247 -11.112 1.00 56.56 253 SER A C 1
ATOM 2070 O O . SER A 1 253 ? 12.764 -4.296 -11.457 1.00 56.56 253 SER A O 1
ATOM 2072 N N . ILE A 1 254 ? 14.567 -3.105 -10.828 1.00 53.84 254 ILE A N 1
ATOM 2073 C CA . ILE A 1 254 ? 13.963 -1.803 -11.111 1.00 53.84 254 ILE A CA 1
ATOM 2074 C C . ILE A 1 254 ? 13.661 -1.739 -12.616 1.00 53.84 254 ILE A C 1
ATOM 2076 O O . ILE A 1 254 ? 14.591 -1.907 -13.415 1.00 53.84 254 ILE A O 1
ATOM 2080 N N . PRO A 1 255 ? 12.403 -1.484 -13.025 1.00 49.19 255 PRO A N 1
ATOM 2081 C CA . PRO A 1 255 ? 12.087 -1.232 -14.420 1.00 49.19 255 PRO A CA 1
ATOM 2082 C C . PRO A 1 255 ? 12.924 -0.060 -14.921 1.00 49.19 255 PRO A C 1
ATOM 2084 O O . PRO A 1 255 ? 12.961 1.015 -14.317 1.00 49.19 255 PRO A O 1
ATOM 2087 N N . ILE A 1 256 ? 13.630 -0.277 -16.022 1.00 44.72 256 ILE A N 1
ATOM 2088 C CA . ILE A 1 256 ? 14.514 0.739 -16.573 1.00 44.72 256 ILE A CA 1
ATOM 2089 C C . ILE A 1 256 ? 13.638 1.860 -17.156 1.00 44.72 256 ILE A C 1
ATOM 2091 O O . ILE A 1 256 ? 12.699 1.580 -17.894 1.00 44.72 256 ILE A O 1
ATOM 2095 N N . GLY A 1 257 ? 13.931 3.122 -16.827 1.00 46.78 257 GLY A N 1
ATOM 2096 C CA . GLY A 1 257 ? 13.143 4.282 -17.273 1.00 46.78 257 GLY A CA 1
ATOM 2097 C C . GLY A 1 257 ? 12.213 4.892 -16.214 1.00 46.78 257 GLY A C 1
ATOM 2098 O O . GLY A 1 257 ? 11.502 5.847 -16.513 1.00 46.78 257 GLY A O 1
ATOM 2099 N N . ILE A 1 258 ? 12.239 4.391 -14.975 1.00 48.94 258 ILE A N 1
ATOM 2100 C CA . ILE A 1 258 ? 11.606 5.033 -13.811 1.00 48.94 258 ILE A CA 1
ATOM 2101 C C . ILE A 1 258 ? 12.706 5.664 -12.942 1.00 48.94 258 ILE A C 1
ATOM 2103 O O . ILE A 1 258 ? 13.761 5.061 -12.755 1.00 48.94 258 ILE A O 1
ATOM 2107 N N . ASN A 1 259 ? 12.466 6.863 -12.394 1.00 49.84 259 ASN A N 1
ATOM 2108 C CA . ASN A 1 259 ? 13.385 7.569 -11.486 1.00 49.84 259 ASN A CA 1
ATOM 2109 C C . ASN A 1 259 ? 13.464 6.890 -10.103 1.00 49.84 259 ASN A C 1
ATOM 2111 O O . ASN A 1 259 ? 13.010 7.438 -9.098 1.00 49.84 259 ASN A O 1
ATOM 2115 N N . ILE A 1 260 ? 14.016 5.678 -10.054 1.00 53.50 260 ILE A N 1
ATOM 2116 C CA . ILE A 1 260 ? 14.343 4.957 -8.823 1.00 53.50 260 ILE A CA 1
ATOM 2117 C C . ILE A 1 260 ? 15.866 4.898 -8.719 1.00 53.50 260 ILE A C 1
ATOM 2119 O O . ILE A 1 260 ? 16.542 4.366 -9.598 1.00 53.50 260 ILE A O 1
ATOM 2123 N N . PHE A 1 261 ? 16.402 5.440 -7.628 1.00 56.06 261 PHE A N 1
ATOM 2124 C CA . PHE A 1 261 ? 17.835 5.471 -7.346 1.00 56.06 261 PHE A CA 1
ATOM 2125 C C . PHE A 1 261 ? 18.132 4.582 -6.138 1.00 56.06 261 PHE A C 1
ATOM 2127 O O . PHE A 1 261 ? 17.290 4.420 -5.248 1.00 56.06 261 PHE A O 1
ATOM 2134 N N . LYS A 1 262 ? 19.331 3.992 -6.075 1.00 56.22 262 LYS A N 1
ATOM 2135 C CA . LYS A 1 262 ? 19.735 3.278 -4.858 1.00 56.22 262 LYS A CA 1
ATOM 2136 C C . LYS A 1 262 ? 19.827 4.282 -3.715 1.00 56.22 262 LYS A C 1
ATOM 2138 O O . LYS A 1 262 ? 20.301 5.399 -3.918 1.00 56.22 262 LYS A O 1
ATOM 2143 N N . ALA A 1 263 ? 19.443 3.874 -2.506 1.00 54.47 263 ALA A N 1
ATOM 2144 C CA . ALA A 1 263 ? 19.500 4.757 -1.341 1.00 54.47 263 ALA A CA 1
ATOM 2145 C C . ALA A 1 263 ? 20.912 5.335 -1.136 1.00 54.47 263 ALA A C 1
ATOM 2147 O O . ALA A 1 263 ? 21.057 6.527 -0.907 1.00 54.47 263 ALA A O 1
ATOM 2148 N N . GLN A 1 264 ? 21.957 4.525 -1.329 1.00 59.16 264 GLN A N 1
ATOM 2149 C CA . GLN A 1 264 ? 23.358 4.968 -1.268 1.00 59.16 264 GLN A CA 1
ATOM 2150 C C . GLN A 1 264 ? 23.710 6.097 -2.252 1.00 59.16 264 GLN A C 1
ATOM 2152 O O . GLN A 1 264 ? 24.571 6.916 -1.947 1.00 59.16 264 GLN A O 1
ATOM 2157 N N . ASP A 1 265 ? 23.050 6.161 -3.410 1.00 60.00 265 ASP A N 1
ATOM 2158 C CA . ASP A 1 265 ? 23.335 7.167 -4.434 1.00 60.00 265 ASP A CA 1
ATOM 2159 C C . ASP A 1 265 ? 22.652 8.502 -4.082 1.00 60.00 265 ASP A C 1
ATOM 2161 O O . ASP A 1 265 ? 23.152 9.562 -4.451 1.00 60.00 265 ASP A O 1
ATOM 2165 N N . VAL A 1 266 ? 21.535 8.448 -3.339 1.00 57.50 266 VAL A N 1
ATOM 2166 C CA . VAL A 1 266 ? 20.787 9.613 -2.826 1.00 57.50 266 VAL A CA 1
ATOM 2167 C C . VAL A 1 266 ? 21.363 10.124 -1.502 1.00 57.50 266 VAL A C 1
ATOM 2169 O O . VAL A 1 266 ? 21.431 11.328 -1.284 1.00 57.50 266 VAL A O 1
ATOM 2172 N N . LEU A 1 267 ? 21.746 9.213 -0.605 1.00 61.28 267 LEU A N 1
ATOM 2173 C CA . LEU A 1 267 ? 22.161 9.524 0.764 1.00 61.28 267 LEU A CA 1
ATOM 2174 C C . LEU A 1 267 ? 23.679 9.726 0.890 1.00 61.28 267 LEU A C 1
ATOM 2176 O O . LEU A 1 267 ? 24.150 10.476 1.745 1.00 61.28 267 LEU A O 1
ATOM 2180 N N . GLY A 1 268 ? 24.467 9.091 0.020 1.00 65.06 268 GLY A N 1
ATOM 2181 C CA . GLY A 1 268 ? 25.923 9.113 0.099 1.00 65.06 268 GLY A CA 1
ATOM 2182 C C . GLY A 1 268 ? 26.449 8.460 1.382 1.00 65.06 268 GLY A C 1
ATOM 2183 O O . GLY A 1 268 ? 25.879 7.503 1.899 1.00 65.06 268 GLY A O 1
ATOM 2184 N N . THR A 1 269 ? 27.576 8.965 1.891 1.00 61.19 269 THR A N 1
ATOM 2185 C CA . THR A 1 269 ? 28.265 8.430 3.083 1.00 61.19 269 THR A CA 1
ATOM 2186 C C . THR A 1 269 ? 28.044 9.265 4.348 1.00 61.19 269 THR A C 1
ATOM 2188 O O . THR A 1 269 ? 28.777 9.089 5.320 1.00 61.19 269 THR A O 1
ATOM 2191 N N . ARG A 1 270 ? 27.122 10.233 4.323 1.00 58.91 270 ARG A N 1
ATOM 2192 C CA . ARG A 1 270 ? 26.885 11.179 5.422 1.00 58.91 270 ARG A CA 1
ATOM 2193 C C . ARG A 1 270 ? 25.429 11.123 5.868 1.00 58.91 270 ARG A C 1
ATOM 2195 O O . ARG A 1 270 ? 24.556 10.884 5.043 1.00 58.91 270 ARG A O 1
ATOM 2202 N N . ASP A 1 271 ? 25.186 11.396 7.144 1.00 57.22 271 ASP A N 1
ATOM 2203 C CA . ASP A 1 271 ? 23.828 11.581 7.652 1.00 57.22 271 ASP A CA 1
ATOM 2204 C C . ASP A 1 271 ? 23.260 12.874 7.052 1.00 57.22 271 ASP A C 1
ATOM 2206 O O . ASP A 1 271 ? 23.836 13.951 7.224 1.00 57.22 271 ASP A O 1
ATOM 2210 N N . LEU A 1 272 ? 22.179 12.753 6.283 1.00 53.66 272 LEU A N 1
ATOM 2211 C CA . LEU A 1 272 ? 21.483 13.874 5.652 1.00 53.66 272 LEU A CA 1
ATOM 2212 C C . LEU A 1 272 ? 20.221 14.212 6.426 1.00 53.66 272 LEU A C 1
ATOM 2214 O O . LEU A 1 272 ? 19.545 13.308 6.927 1.00 53.66 272 LEU A O 1
ATOM 2218 N N . THR A 1 273 ? 19.846 15.492 6.438 1.00 57.22 273 THR A N 1
ATOM 2219 C CA . THR A 1 273 ? 18.469 15.818 6.793 1.00 57.22 273 THR A CA 1
ATOM 2220 C C . THR A 1 273 ? 17.520 15.343 5.695 1.00 57.22 273 THR A C 1
ATOM 2222 O O . THR A 1 273 ? 17.878 15.238 4.515 1.00 57.22 273 THR A O 1
ATOM 2225 N N . PRO A 1 274 ? 16.271 15.099 6.076 1.00 50.00 274 PRO A N 1
ATOM 2226 C CA . PRO A 1 274 ? 15.143 15.040 5.185 1.00 50.00 274 PRO A CA 1
ATOM 2227 C C . PRO A 1 274 ? 15.144 15.861 3.890 1.00 50.00 274 PRO A C 1
ATOM 2229 O O . PRO A 1 274 ? 15.041 15.330 2.778 1.00 50.00 274 PRO A O 1
ATOM 2232 N N . GLU A 1 275 ? 15.268 17.171 4.037 1.00 55.47 275 GLU A N 1
ATOM 2233 C CA . GLU A 1 275 ? 15.212 18.130 2.944 1.00 55.47 275 GLU A CA 1
ATOM 2234 C C . GLU A 1 275 ? 16.449 18.006 2.048 1.00 55.47 275 GLU A C 1
ATOM 2236 O O . GLU A 1 275 ? 16.348 18.132 0.826 1.00 55.47 275 GLU A O 1
ATOM 2241 N N . GLU A 1 276 ? 17.610 17.699 2.636 1.00 61.94 276 GLU A N 1
ATOM 2242 C CA . GLU A 1 276 ? 18.861 17.482 1.907 1.00 61.94 276 GLU A CA 1
ATOM 2243 C C . GLU A 1 276 ? 18.826 16.209 1.052 1.00 61.94 276 GLU A C 1
ATOM 2245 O O . GLU A 1 276 ? 19.328 16.215 -0.076 1.00 61.94 276 GLU A O 1
ATOM 2250 N N . ALA A 1 277 ? 18.233 15.126 1.563 1.00 57.31 277 ALA A N 1
ATOM 2251 C CA . ALA A 1 277 ? 18.040 13.887 0.814 1.00 57.31 277 ALA A CA 1
ATOM 2252 C C . ALA A 1 277 ? 17.063 14.090 -0.355 1.00 57.31 277 ALA A C 1
ATOM 2254 O O . ALA A 1 277 ? 17.323 13.638 -1.474 1.00 57.31 277 ALA A O 1
ATOM 2255 N N . LEU A 1 278 ? 15.970 14.829 -0.130 1.00 56.81 278 LEU A N 1
ATOM 2256 C CA . LEU A 1 278 ? 15.004 15.160 -1.176 1.00 56.81 278 LEU A CA 1
ATOM 2257 C C . LEU A 1 278 ? 15.616 16.049 -2.270 1.00 56.81 278 LEU A C 1
ATOM 2259 O O . LEU A 1 278 ? 15.364 15.827 -3.455 1.00 56.81 278 LEU A O 1
ATOM 2263 N N . GLU A 1 279 ? 16.434 17.037 -1.906 1.00 64.94 279 GLU A N 1
ATOM 2264 C CA . GLU A 1 279 ? 17.117 17.891 -2.883 1.00 64.94 279 GLU A CA 1
ATOM 2265 C C . GLU A 1 279 ? 18.155 17.103 -3.697 1.00 64.94 279 GLU A C 1
ATOM 2267 O O . GLU A 1 279 ? 18.230 17.259 -4.918 1.00 64.94 279 GLU A O 1
ATOM 2272 N N . GLN A 1 280 ? 18.893 16.183 -3.068 1.00 64.81 280 GLN A N 1
ATOM 2273 C CA . GLN A 1 280 ? 19.802 15.280 -3.784 1.00 64.81 280 GLN A CA 1
ATOM 2274 C C . GLN A 1 280 ? 19.054 14.345 -4.741 1.00 64.81 280 GLN A C 1
ATOM 2276 O O . GLN A 1 280 ? 19.453 14.212 -5.900 1.00 64.81 280 GLN A O 1
ATOM 2281 N N . PHE A 1 281 ? 17.930 13.763 -4.316 1.00 61.38 281 PHE A 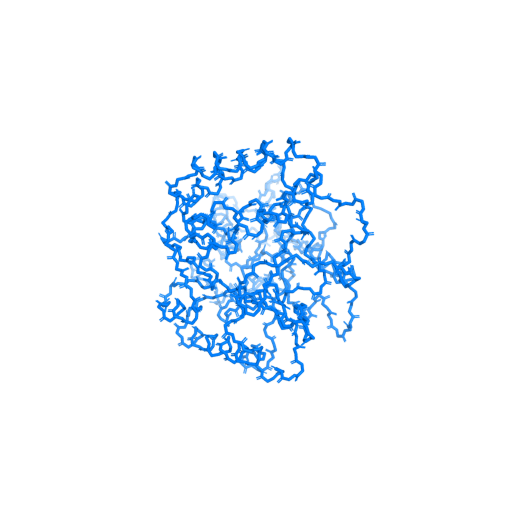N 1
ATOM 2282 C CA . PHE A 1 281 ? 17.061 12.974 -5.192 1.00 61.38 281 PHE A CA 1
ATOM 2283 C C . PHE A 1 281 ? 16.582 13.789 -6.405 1.00 61.38 281 PHE A C 1
ATOM 2285 O O . PHE A 1 281 ? 16.690 13.338 -7.549 1.00 61.38 281 PHE A O 1
ATOM 2292 N N . LYS A 1 282 ? 16.123 15.029 -6.184 1.00 60.75 282 LYS A N 1
ATOM 2293 C CA . LYS A 1 282 ? 15.706 15.937 -7.265 1.00 60.75 282 LYS A CA 1
ATOM 2294 C C . LYS A 1 282 ? 16.856 16.220 -8.233 1.00 60.75 282 LYS A C 1
ATOM 2296 O O . LYS A 1 282 ? 16.646 16.208 -9.444 1.00 60.75 282 LYS A O 1
ATOM 2301 N N . GLN A 1 283 ? 18.075 16.425 -7.741 1.00 66.25 283 GLN A N 1
ATOM 2302 C CA . GLN A 1 283 ? 19.252 16.617 -8.594 1.00 66.25 283 GLN A CA 1
ATOM 2303 C C . GLN A 1 283 ? 19.604 15.372 -9.413 1.00 66.25 283 GLN A C 1
ATOM 2305 O O . GLN A 1 283 ? 19.997 15.508 -10.568 1.00 66.25 283 GLN A O 1
ATOM 2310 N N . LEU A 1 284 ? 19.427 14.168 -8.864 1.00 62.06 284 LEU A N 1
ATOM 2311 C CA . LEU A 1 284 ? 19.613 12.922 -9.612 1.00 62.06 284 LEU A CA 1
ATOM 2312 C C . LEU A 1 284 ? 18.582 12.782 -10.735 1.00 62.06 284 LEU A C 1
ATOM 2314 O O . LEU A 1 284 ? 18.954 12.467 -11.861 1.00 62.06 284 LEU A O 1
ATOM 2318 N N . SER A 1 285 ? 17.316 13.119 -10.472 1.00 56.44 285 SER A N 1
ATOM 2319 C CA . SER A 1 285 ? 16.260 13.099 -11.496 1.00 56.44 285 SER A CA 1
ATOM 2320 C C . SER A 1 285 ? 16.479 14.115 -12.631 1.00 56.44 285 SER A C 1
ATOM 2322 O O . SER A 1 285 ? 16.048 13.887 -13.761 1.00 56.44 285 SER A O 1
ATOM 2324 N N . LYS A 1 286 ? 17.210 15.210 -12.362 1.00 57.94 286 LYS A N 1
ATOM 2325 C CA . LYS A 1 286 ? 17.589 16.229 -13.358 1.00 57.94 286 LYS A CA 1
ATOM 2326 C C . LYS A 1 286 ? 18.729 15.793 -14.284 1.00 57.94 286 LYS A C 1
ATOM 2328 O O . LYS A 1 286 ? 18.891 16.390 -15.340 1.00 57.94 286 LYS A O 1
ATOM 2333 N N . LYS A 1 287 ? 19.493 14.744 -13.960 1.00 61.72 287 LYS A N 1
ATOM 2334 C CA . LYS A 1 287 ? 20.623 14.267 -14.784 1.00 61.72 287 LYS A CA 1
ATOM 2335 C C . LYS A 1 287 ? 20.188 13.411 -15.983 1.00 61.72 287 LYS A C 1
ATOM 2337 O O . LYS A 1 287 ? 20.859 12.443 -16.323 1.00 61.72 287 LYS A O 1
ATOM 2342 N N . CYS A 1 288 ? 19.085 13.752 -16.645 1.00 73.88 288 CYS A N 1
ATOM 2343 C CA . CYS A 1 288 ? 18.645 13.021 -17.831 1.00 73.88 288 CYS A CA 1
ATOM 2344 C C . CYS A 1 288 ? 19.580 13.300 -19.021 1.00 73.88 288 CYS A C 1
ATOM 2346 O O . CYS A 1 288 ? 19.859 14.451 -19.370 1.00 73.88 288 CYS A O 1
ATOM 2348 N N . PHE A 1 289 ? 20.026 12.235 -19.682 1.00 86.75 289 PHE A N 1
ATOM 2349 C CA . PHE A 1 289 ? 20.855 12.291 -20.882 1.00 86.75 289 PHE A CA 1
ATOM 2350 C C . PHE A 1 289 ? 19.976 12.313 -22.134 1.00 86.75 289 PHE A C 1
ATOM 2352 O O . PHE A 1 289 ? 19.055 11.510 -22.283 1.00 86.75 289 PHE A O 1
ATOM 2359 N N . ALA A 1 290 ? 20.272 13.204 -23.073 1.00 91.88 290 ALA A N 1
ATOM 2360 C CA . ALA A 1 290 ? 19.623 13.237 -24.375 1.00 91.88 290 ALA A CA 1
ATOM 2361 C C . ALA A 1 290 ? 20.653 13.126 -25.498 1.00 91.88 290 ALA A C 1
ATOM 2363 O O . ALA A 1 290 ? 21.780 13.610 -25.396 1.00 91.88 290 ALA A O 1
ATOM 2364 N N . VAL A 1 291 ? 20.254 12.496 -26.596 1.00 93.75 291 VAL A N 1
ATOM 2365 C CA . VAL A 1 291 ? 21.091 12.350 -27.783 1.00 93.75 291 VAL A CA 1
ATOM 2366 C C . VAL A 1 291 ? 20.288 12.624 -29.047 1.00 93.75 291 VAL A C 1
ATOM 2368 O O . VAL A 1 291 ? 19.141 12.195 -29.183 1.00 93.75 291 VAL A O 1
ATOM 2371 N N . ILE A 1 292 ? 20.907 13.350 -29.973 1.00 95.00 292 ILE A N 1
ATOM 2372 C CA . ILE A 1 292 ? 20.401 13.582 -31.323 1.00 95.00 292 ILE A CA 1
ATOM 2373 C C . ILE A 1 292 ? 21.265 12.807 -32.320 1.00 95.00 292 ILE A C 1
ATOM 2375 O O . ILE A 1 292 ? 22.468 13.056 -32.443 1.00 95.00 292 ILE A O 1
ATOM 2379 N N . TYR A 1 293 ? 20.623 11.912 -33.069 1.00 92.00 293 TYR A N 1
ATOM 2380 C CA . TYR A 1 293 ? 21.195 11.214 -34.219 1.00 92.00 293 TYR A CA 1
ATOM 2381 C C . TYR A 1 293 ? 20.729 11.890 -35.502 1.00 92.00 293 TYR A C 1
ATOM 2383 O O . TYR A 1 293 ? 19.546 12.204 -35.631 1.00 92.00 293 TYR A O 1
ATOM 2391 N N . ARG A 1 294 ? 21.644 12.112 -36.450 1.00 93.44 294 ARG A N 1
ATOM 2392 C CA . ARG A 1 294 ? 21.358 12.808 -37.712 1.00 93.44 294 ARG A CA 1
ATOM 2393 C C . ARG A 1 294 ? 21.968 12.060 -38.881 1.00 93.44 294 ARG A C 1
ATOM 2395 O O . ARG A 1 294 ? 23.155 11.733 -38.849 1.00 93.44 294 ARG A O 1
ATOM 2402 N N . ALA A 1 295 ? 21.163 11.820 -39.906 1.00 93.38 295 ALA A N 1
ATOM 2403 C CA . ALA A 1 295 ? 21.606 11.139 -41.110 1.00 93.38 295 ALA A CA 1
ATOM 2404 C C . ALA A 1 295 ? 20.737 11.492 -42.319 1.00 93.38 295 ALA A C 1
ATOM 2406 O O . ALA A 1 295 ? 19.556 11.815 -42.184 1.00 93.38 295 ALA A O 1
ATOM 2407 N N . PHE A 1 296 ? 21.317 11.354 -43.506 1.00 95.06 296 PHE A N 1
ATOM 2408 C CA . PHE A 1 296 ? 20.560 11.234 -44.746 1.00 95.06 296 PHE A CA 1
ATOM 2409 C C . PHE A 1 296 ? 20.316 9.755 -45.040 1.00 95.06 296 PHE A C 1
ATOM 2411 O O . PHE A 1 296 ? 21.189 8.915 -44.814 1.00 95.06 296 PHE A O 1
ATOM 2418 N N . ILE A 1 297 ? 19.115 9.434 -45.516 1.00 95.81 297 ILE A N 1
ATOM 2419 C CA . ILE A 1 297 ? 18.718 8.065 -45.856 1.00 95.81 297 ILE A CA 1
ATOM 2420 C C . ILE A 1 297 ? 18.842 7.887 -47.363 1.00 95.81 297 ILE A C 1
ATOM 2422 O O . ILE A 1 297 ? 18.483 8.785 -48.126 1.00 95.81 297 ILE A O 1
ATOM 2426 N N . LYS A 1 298 ? 19.369 6.739 -47.796 1.00 95.50 298 LYS A N 1
ATOM 2427 C CA . LYS A 1 298 ? 19.482 6.412 -49.220 1.00 95.50 298 LYS A CA 1
ATOM 2428 C C . LYS A 1 298 ? 18.087 6.428 -49.870 1.00 95.50 298 LYS A C 1
ATOM 2430 O O . LYS A 1 298 ? 17.151 5.888 -49.273 1.00 95.50 298 LYS A O 1
ATOM 2435 N N . PRO A 1 299 ? 17.940 6.988 -51.086 1.00 94.25 299 PRO A N 1
ATOM 2436 C CA . PRO A 1 299 ? 16.645 7.057 -51.757 1.00 94.25 299 PRO A CA 1
ATOM 2437 C C . PRO A 1 299 ? 15.979 5.683 -51.892 1.00 94.25 299 PRO A C 1
ATOM 2439 O O . PRO A 1 299 ? 16.602 4.737 -52.374 1.00 94.25 299 PRO A O 1
ATOM 2442 N N . GLY A 1 300 ? 14.711 5.585 -51.494 1.00 95.62 300 GLY A N 1
ATOM 2443 C CA . GLY A 1 300 ? 13.911 4.360 -51.568 1.00 95.62 300 GLY A CA 1
ATOM 2444 C C . GLY A 1 300 ? 13.968 3.477 -50.318 1.00 95.62 300 GLY A C 1
ATOM 2445 O O . GLY A 1 300 ? 13.166 2.551 -50.219 1.00 95.62 300 GLY A O 1
ATOM 2446 N N . LEU A 1 301 ? 14.855 3.761 -49.356 1.00 97.06 301 LEU A N 1
ATOM 2447 C CA . LEU A 1 301 ? 14.991 2.989 -48.109 1.00 97.06 301 LEU A CA 1
ATOM 2448 C C . LEU A 1 301 ? 14.310 3.655 -46.901 1.00 97.06 301 LEU A C 1
ATOM 2450 O O . LEU A 1 301 ? 14.397 3.164 -45.778 1.00 97.06 301 LEU A O 1
ATOM 2454 N N . GLU A 1 302 ? 13.604 4.771 -47.092 1.00 96.56 302 GLU A N 1
ATOM 2455 C CA . GLU A 1 302 ? 13.023 5.561 -46.000 1.00 96.56 302 GLU A CA 1
ATOM 2456 C C . GLU A 1 302 ? 12.010 4.769 -45.166 1.00 96.56 302 GLU A C 1
ATOM 2458 O O . GLU A 1 302 ? 11.982 4.884 -43.940 1.00 96.56 302 GLU A O 1
ATOM 2463 N N . MET A 1 303 ? 11.188 3.942 -45.817 1.00 96.94 303 MET A N 1
ATOM 2464 C CA . MET A 1 303 ? 10.186 3.128 -45.124 1.00 96.94 303 MET A CA 1
ATOM 2465 C C . MET A 1 303 ? 10.833 2.007 -44.301 1.00 96.94 303 MET A C 1
ATOM 2467 O O . MET A 1 303 ? 10.359 1.693 -43.209 1.00 96.94 303 MET A O 1
ATOM 24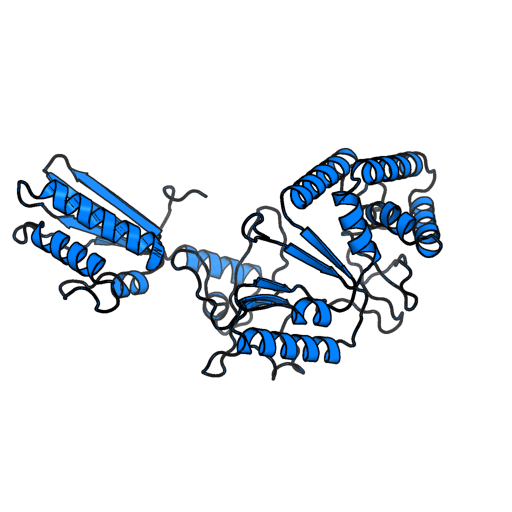71 N N . GLU A 1 304 ? 11.905 1.406 -44.815 1.00 97.62 304 GLU A N 1
ATOM 2472 C CA . GLU A 1 304 ? 12.665 0.366 -44.116 1.00 97.62 304 GLU A CA 1
ATOM 2473 C C . GLU A 1 304 ? 13.374 0.956 -42.898 1.00 97.62 304 GLU A C 1
ATOM 2475 O O . GLU A 1 304 ? 13.236 0.430 -41.793 1.00 97.62 304 GLU A O 1
ATOM 2480 N N . TYR A 1 305 ? 14.013 2.116 -43.072 1.00 96.94 305 TYR A N 1
ATOM 2481 C CA . TYR A 1 305 ? 14.618 2.876 -41.986 1.00 96.94 305 TYR A CA 1
ATOM 2482 C C . TYR A 1 305 ? 13.605 3.220 -40.890 1.00 96.94 305 TYR A C 1
ATOM 2484 O O . TYR A 1 305 ? 13.857 2.955 -39.717 1.00 96.94 305 TYR A O 1
ATOM 2492 N N . GLN A 1 306 ? 12.440 3.770 -41.253 1.00 97.50 306 GLN A N 1
ATOM 2493 C CA . GLN A 1 306 ? 11.415 4.156 -40.281 1.00 97.50 306 GLN A CA 1
ATOM 2494 C C . GLN A 1 306 ? 10.901 2.951 -39.479 1.00 97.50 306 GLN A C 1
ATOM 2496 O O . GLN A 1 306 ? 10.745 3.049 -38.260 1.00 97.50 306 GLN A O 1
ATOM 2501 N N . LYS A 1 307 ? 10.658 1.810 -40.139 1.00 97.50 307 LYS A N 1
ATOM 2502 C CA . LYS A 1 307 ? 10.221 0.570 -39.475 1.00 97.50 307 LYS A CA 1
ATOM 2503 C C . LYS A 1 307 ? 11.288 0.037 -38.522 1.00 97.50 307 LYS A C 1
ATOM 2505 O O . LYS A 1 307 ? 10.972 -0.271 -37.375 1.00 97.50 307 LYS A O 1
ATOM 2510 N N . ALA A 1 308 ? 12.538 -0.031 -38.977 1.00 96.62 308 ALA A N 1
ATOM 2511 C CA . ALA A 1 308 ? 13.650 -0.511 -38.167 1.00 96.62 308 ALA A CA 1
ATOM 2512 C C . ALA A 1 308 ? 13.919 0.415 -36.969 1.00 96.62 308 ALA A C 1
ATOM 2514 O O . ALA A 1 308 ? 14.063 -0.066 -35.845 1.00 96.62 308 ALA A O 1
ATOM 2515 N N . TRP A 1 309 ? 13.897 1.739 -37.174 1.00 96.94 309 TRP A N 1
ATOM 2516 C CA . TRP A 1 309 ? 13.989 2.725 -36.094 1.00 96.94 309 TRP A CA 1
ATOM 2517 C C . TRP A 1 309 ? 12.882 2.527 -35.061 1.00 96.94 309 TRP A C 1
ATOM 2519 O O . TRP A 1 309 ? 13.183 2.438 -33.875 1.00 96.94 309 TRP A O 1
ATOM 2529 N N . HIS A 1 310 ? 11.624 2.407 -35.496 1.00 97.12 310 HIS A N 1
ATOM 2530 C CA . HIS A 1 310 ? 10.497 2.235 -34.581 1.00 97.12 310 HIS A CA 1
ATOM 2531 C C . HIS A 1 310 ? 10.643 0.958 -33.751 1.00 97.12 310 HIS A C 1
ATOM 2533 O O . HIS A 1 310 ? 10.450 0.983 -32.540 1.00 97.12 310 HIS A O 1
ATOM 2539 N N . GLN A 1 311 ? 11.044 -0.147 -34.381 1.00 96.50 311 GLN A N 1
ATOM 2540 C CA . GLN A 1 311 ? 11.263 -1.414 -33.692 1.00 96.50 311 GLN A CA 1
ATOM 2541 C C . GLN A 1 311 ? 12.345 -1.301 -32.609 1.00 96.50 311 GLN A C 1
ATOM 2543 O O . GLN A 1 311 ? 12.136 -1.763 -31.487 1.00 96.50 311 GLN A O 1
ATOM 2548 N N . VAL A 1 312 ? 13.487 -0.675 -32.917 1.00 94.06 312 VAL A N 1
ATOM 2549 C CA . VAL A 1 312 ? 14.565 -0.515 -31.931 1.00 94.06 312 VAL A CA 1
ATOM 2550 C C . VAL A 1 312 ? 14.182 0.485 -30.841 1.00 94.06 312 VAL A C 1
ATOM 2552 O O . VAL A 1 312 ? 14.373 0.195 -29.662 1.00 94.06 312 VAL A O 1
ATOM 2555 N N . ALA A 1 313 ? 13.603 1.630 -31.205 1.00 93.19 313 ALA A N 1
ATOM 2556 C CA . ALA A 1 313 ? 13.177 2.652 -30.255 1.00 93.19 313 ALA A CA 1
ATOM 2557 C C . ALA A 1 313 ? 12.133 2.108 -29.267 1.00 93.19 313 ALA A C 1
ATOM 2559 O O . ALA A 1 313 ? 12.318 2.253 -28.061 1.00 93.19 313 ALA A O 1
ATOM 2560 N N . SER A 1 314 ? 11.095 1.416 -29.751 1.00 91.00 314 SER A N 1
ATOM 2561 C CA . SER A 1 314 ? 10.080 0.787 -28.895 1.00 91.00 314 SER A CA 1
ATOM 2562 C C . SER A 1 314 ? 10.691 -0.268 -27.974 1.00 91.00 314 SER A C 1
ATOM 2564 O O . SER A 1 314 ? 10.410 -0.272 -26.778 1.00 91.00 314 SER A O 1
ATOM 2566 N N . TYR A 1 315 ? 11.589 -1.116 -28.491 1.00 91.31 315 TYR A N 1
ATOM 2567 C CA . TYR A 1 315 ? 12.287 -2.103 -27.666 1.00 91.31 315 TYR A CA 1
ATOM 2568 C C . TYR A 1 315 ? 13.138 -1.439 -26.577 1.00 91.31 315 TYR A C 1
ATOM 2570 O O . TYR A 1 315 ? 13.169 -1.900 -25.438 1.00 91.31 315 TYR A O 1
ATOM 2578 N N . PHE A 1 316 ? 13.824 -0.342 -26.895 1.00 90.19 316 PHE A N 1
ATOM 2579 C CA . PHE A 1 316 ? 14.633 0.365 -25.911 1.00 90.19 316 PHE A CA 1
ATOM 2580 C C . PHE A 1 316 ? 13.809 1.058 -24.844 1.00 90.19 316 PHE A C 1
ATOM 2582 O O . PHE A 1 316 ? 14.198 1.007 -23.680 1.00 90.19 316 PHE A O 1
ATOM 2589 N N . VAL A 1 317 ? 12.679 1.656 -25.213 1.00 82.06 317 VAL A N 1
ATOM 2590 C CA . VAL A 1 317 ? 11.754 2.237 -24.236 1.00 82.06 317 VAL A CA 1
ATOM 2591 C C . VAL A 1 317 ? 11.214 1.149 -23.311 1.00 82.06 317 VAL A C 1
ATOM 2593 O O . VAL A 1 317 ? 11.246 1.303 -22.097 1.00 82.06 317 VAL A O 1
ATOM 2596 N N . GLN A 1 318 ? 10.802 0.011 -23.867 1.00 80.56 318 GLN A N 1
ATOM 2597 C CA . GLN A 1 318 ? 10.153 -1.047 -23.098 1.00 80.56 318 GLN A CA 1
ATOM 2598 C C . GLN A 1 318 ? 11.119 -1.884 -22.242 1.00 80.56 318 GLN A C 1
ATOM 2600 O O . GLN A 1 318 ? 10.747 -2.321 -21.157 1.00 80.56 318 GLN A O 1
ATOM 2605 N N . TYR A 1 319 ? 12.341 -2.137 -22.720 1.00 82.19 319 TYR A N 1
ATOM 2606 C CA . TYR A 1 319 ? 13.223 -3.153 -22.125 1.00 82.19 319 TYR A CA 1
ATOM 2607 C C . TYR A 1 319 ? 14.630 -2.668 -21.782 1.00 82.19 319 TYR A C 1
ATOM 2609 O O . TYR A 1 319 ? 15.388 -3.409 -21.159 1.00 82.19 319 TYR A O 1
ATOM 2617 N N . ARG A 1 320 ? 15.027 -1.467 -22.222 1.00 81.00 320 ARG A N 1
ATOM 2618 C CA . ARG A 1 320 ? 16.388 -0.928 -22.021 1.00 81.00 320 ARG A CA 1
ATOM 2619 C C . ARG A 1 320 ? 16.413 0.438 -21.334 1.00 81.00 320 ARG A C 1
ATOM 2621 O O . ARG A 1 320 ? 17.495 0.963 -21.093 1.00 81.00 320 ARG A O 1
ATOM 2628 N N . GLY A 1 321 ? 15.238 0.983 -21.020 1.00 75.12 321 GLY A N 1
ATOM 2629 C CA . GLY A 1 321 ? 15.026 2.219 -20.275 1.00 75.12 321 GLY A CA 1
ATOM 2630 C C . GLY A 1 321 ? 15.378 3.499 -20.991 1.00 75.12 321 GLY A C 1
ATOM 2631 O O . GLY A 1 321 ? 15.745 4.474 -20.340 1.00 75.12 321 GLY A O 1
ATOM 2632 N N . ALA A 1 322 ? 15.247 3.525 -22.314 1.00 85.12 322 ALA A N 1
ATOM 2633 C CA . ALA A 1 322 ? 15.075 4.811 -22.965 1.00 85.12 322 ALA A CA 1
ATOM 2634 C C . ALA A 1 322 ? 13.795 5.467 -22.415 1.00 85.12 322 ALA A C 1
ATOM 2636 O O . ALA A 1 322 ? 12.751 4.830 -22.334 1.00 85.12 322 ALA A O 1
ATOM 2637 N N . LEU A 1 323 ? 13.864 6.745 -22.057 1.00 82.94 323 LEU A N 1
ATOM 2638 C CA . LEU A 1 323 ? 12.699 7.504 -21.593 1.00 82.94 323 LEU A CA 1
ATOM 2639 C C . LEU A 1 323 ? 11.764 7.850 -22.755 1.00 82.94 323 LEU A C 1
ATOM 2641 O O . LEU A 1 323 ? 10.600 8.145 -22.561 1.00 82.94 323 LEU A O 1
ATOM 2645 N N . GLY A 1 324 ? 12.265 7.844 -23.986 1.00 87.62 324 GLY A N 1
ATOM 2646 C CA . GLY A 1 324 ? 11.459 8.126 -25.165 1.00 87.62 324 GLY A CA 1
ATOM 2647 C C . GLY A 1 324 ? 12.327 8.429 -26.373 1.00 87.62 324 GLY A C 1
ATOM 2648 O O . GLY A 1 324 ? 13.516 8.739 -26.244 1.00 87.62 324 GLY A O 1
ATOM 2649 N N . SER A 1 325 ? 11.730 8.340 -27.559 1.00 91.81 325 SER A N 1
ATOM 2650 C CA . SER A 1 325 ? 12.403 8.682 -28.807 1.00 91.81 325 SER A CA 1
ATOM 2651 C C . SER A 1 325 ? 11.423 9.251 -29.828 1.00 91.81 325 SER A C 1
ATOM 2653 O O . SER A 1 325 ? 10.338 8.706 -30.024 1.00 91.81 325 SER A O 1
ATOM 2655 N N . CYS A 1 326 ? 11.822 10.328 -30.501 1.00 94.62 326 CYS A N 1
ATOM 2656 C CA . CYS A 1 326 ? 11.054 10.976 -31.560 1.00 94.62 326 CYS A CA 1
ATOM 2657 C C . CYS A 1 326 ? 11.881 11.033 -32.843 1.00 94.62 326 CYS A C 1
ATOM 2659 O O . CYS A 1 326 ? 13.010 11.534 -32.834 1.00 94.62 326 CYS A O 1
ATOM 2661 N N . LEU A 1 327 ? 11.299 10.572 -33.951 1.00 96.88 327 LEU A N 1
ATOM 2662 C CA . LEU A 1 327 ? 11.898 10.649 -35.279 1.00 96.88 327 LEU A CA 1
ATOM 2663 C C . LEU A 1 327 ? 11.296 11.807 -36.074 1.00 96.88 327 LEU A C 1
ATOM 2665 O O . LEU A 1 327 ? 10.080 11.928 -36.194 1.00 96.88 327 LEU A O 1
ATOM 2669 N N . HIS A 1 328 ? 12.162 12.623 -36.655 1.00 96.56 328 HIS A N 1
ATOM 2670 C CA . HIS A 1 328 ? 11.812 13.791 -37.447 1.00 96.56 328 HIS A CA 1
ATOM 2671 C C . HIS A 1 328 ? 12.428 13.677 -38.838 1.00 96.56 328 HIS A C 1
ATOM 2673 O O . HIS A 1 328 ? 13.487 13.072 -39.014 1.00 96.56 328 HIS A O 1
ATOM 2679 N N . LYS A 1 329 ? 11.791 14.326 -39.812 1.00 95.88 329 LYS A N 1
ATOM 2680 C CA . LYS A 1 329 ? 12.342 14.565 -41.145 1.00 95.88 329 LYS A CA 1
ATOM 2681 C C . LYS A 1 329 ? 12.316 16.064 -41.411 1.00 95.88 329 LYS A C 1
ATOM 2683 O O . LYS A 1 329 ? 11.292 16.708 -41.194 1.00 95.88 329 LYS A O 1
ATOM 2688 N N . THR A 1 330 ? 13.435 16.618 -41.846 1.00 94.06 330 THR A N 1
ATOM 2689 C CA . THR A 1 330 ? 13.571 18.039 -42.164 1.00 94.06 330 THR A CA 1
ATOM 2690 C C . THR A 1 330 ? 13.200 18.317 -43.625 1.00 94.06 330 THR A C 1
ATOM 2692 O O . THR A 1 330 ? 13.116 17.406 -44.454 1.00 94.06 330 THR A O 1
ATOM 2695 N N . ASN A 1 331 ? 12.996 19.593 -43.966 1.00 93.19 331 ASN A N 1
ATOM 2696 C CA . ASN A 1 331 ? 12.644 20.012 -45.330 1.00 93.19 331 ASN A CA 1
ATOM 2697 C C . ASN A 1 331 ? 13.762 19.748 -46.354 1.00 93.19 331 ASN A C 1
ATOM 2699 O O . ASN A 1 331 ? 13.476 19.556 -47.531 1.00 93.19 331 ASN A O 1
ATOM 2703 N N . ASP A 1 332 ? 15.020 19.724 -45.913 1.00 91.75 332 ASP A N 1
ATOM 2704 C CA . ASP A 1 332 ? 16.201 19.380 -46.715 1.00 91.75 332 ASP A CA 1
ATOM 2705 C C . ASP A 1 332 ? 16.453 17.863 -46.803 1.00 91.75 332 ASP A C 1
ATOM 2707 O O . ASP A 1 332 ? 17.420 17.433 -47.423 1.00 91.75 332 ASP A O 1
ATOM 2711 N N . GLY A 1 333 ? 15.566 17.033 -46.240 1.00 91.19 333 GLY A N 1
ATOM 2712 C CA . GLY A 1 333 ? 15.594 15.576 -46.397 1.00 91.19 333 GLY A CA 1
ATOM 2713 C C . GLY A 1 333 ? 16.439 14.821 -45.368 1.00 91.19 333 GLY A C 1
ATOM 2714 O O . GLY A 1 333 ? 16.514 13.593 -45.444 1.00 91.19 333 GLY A O 1
ATOM 2715 N N . MET A 1 334 ? 17.024 15.514 -44.389 1.00 94.25 334 MET A N 1
ATOM 2716 C CA . MET A 1 334 ? 17.712 14.893 -43.259 1.00 94.25 334 MET A CA 1
ATOM 2717 C C . MET A 1 334 ? 16.699 14.257 -42.297 1.00 94.25 334 MET A C 1
ATOM 2719 O O . MET A 1 334 ? 15.614 14.785 -42.050 1.00 94.25 334 MET A O 1
ATOM 2723 N N . TRP A 1 335 ? 17.072 13.119 -41.720 1.00 96.25 335 TRP A N 1
ATOM 2724 C CA . TRP A 1 335 ? 16.322 12.454 -40.661 1.00 96.25 335 TRP A CA 1
ATOM 2725 C C . TRP A 1 335 ? 17.024 12.652 -39.319 1.00 96.25 335 TRP A C 1
ATOM 2727 O O . TRP A 1 335 ? 18.251 12.557 -39.223 1.00 96.25 335 TRP A O 1
ATOM 2737 N N . LEU A 1 336 ? 16.236 12.946 -38.282 1.00 95.12 336 LEU A N 1
ATOM 2738 C CA . LEU A 1 336 ? 16.718 13.258 -36.942 1.00 95.12 336 LEU A CA 1
ATOM 2739 C C . LEU A 1 336 ? 15.968 12.447 -35.890 1.00 95.12 336 LEU A C 1
ATOM 2741 O O . LEU A 1 336 ? 14.762 12.616 -35.722 1.00 95.12 336 LEU A O 1
ATOM 2745 N N . ALA A 1 337 ? 16.689 11.626 -35.132 1.00 94.75 337 ALA A N 1
ATOM 2746 C CA . ALA A 1 337 ? 16.143 10.954 -33.959 1.00 94.75 337 ALA A CA 1
ATOM 2747 C C . ALA A 1 337 ? 16.611 11.666 -32.686 1.00 94.75 337 ALA A C 1
ATOM 2749 O O . ALA A 1 337 ? 17.810 11.728 -32.417 1.00 94.75 337 ALA A O 1
ATOM 2750 N N . TYR A 1 338 ? 15.668 12.178 -31.900 1.00 94.50 338 TYR A N 1
ATOM 2751 C CA . TYR A 1 338 ? 15.907 12.666 -30.543 1.00 94.50 338 TYR A CA 1
ATOM 2752 C C . TYR A 1 338 ? 15.551 11.548 -29.572 1.00 94.50 338 TYR A C 1
ATOM 2754 O O . TYR A 1 338 ? 14.413 11.091 -29.581 1.00 94.50 338 TYR A O 1
ATOM 2762 N N . SER A 1 339 ? 16.503 11.090 -28.763 1.00 92.19 339 SER A N 1
ATOM 2763 C CA . SER A 1 339 ? 16.271 10.035 -27.771 1.00 92.19 339 SER A CA 1
ATOM 2764 C C . SER A 1 339 ? 16.708 10.479 -26.389 1.00 92.19 339 SER A C 1
ATOM 2766 O O . SER A 1 339 ? 17.751 11.118 -26.240 1.00 92.19 339 SER A O 1
ATOM 2768 N N . ARG A 1 340 ? 15.933 10.095 -25.380 1.00 89.38 340 ARG A N 1
ATOM 2769 C CA . ARG A 1 340 ? 16.207 10.392 -23.976 1.00 89.38 340 ARG A CA 1
ATOM 2770 C C . ARG A 1 340 ? 16.482 9.132 -23.191 1.00 89.38 340 ARG A C 1
ATOM 2772 O O . ARG A 1 340 ? 15.888 8.088 -23.444 1.00 89.38 340 ARG A O 1
ATOM 2779 N N . TRP A 1 341 ? 17.360 9.272 -22.215 1.00 87.19 341 TRP A N 1
ATOM 2780 C CA . TRP A 1 341 ? 17.846 8.204 -21.366 1.00 87.19 341 TRP A CA 1
ATOM 2781 C C . TRP A 1 341 ? 18.022 8.730 -19.940 1.00 87.19 341 TRP A C 1
ATOM 2783 O O . TRP A 1 341 ? 18.278 9.926 -19.764 1.00 87.19 341 TRP A O 1
ATOM 2793 N N . PRO A 1 342 ? 17.920 7.859 -18.926 1.00 75.69 342 PRO A N 1
ATOM 2794 C CA . PRO A 1 342 ? 18.209 8.235 -17.547 1.00 75.69 342 PRO A CA 1
ATOM 2795 C C . PRO A 1 342 ? 19.658 8.709 -17.398 1.00 75.69 342 PRO A C 1
ATOM 2797 O O . PRO A 1 342 ? 19.913 9.657 -16.670 1.00 75.69 342 PRO A O 1
ATOM 2800 N N . ASP A 1 343 ? 20.593 8.110 -18.141 1.00 80.50 343 ASP A N 1
ATOM 2801 C CA . ASP A 1 343 ? 22.007 8.469 -18.136 1.00 80.50 343 ASP A CA 1
ATOM 2802 C C . ASP A 1 343 ? 22.732 7.953 -19.401 1.00 80.50 343 ASP A C 1
ATOM 2804 O O . ASP A 1 343 ? 22.193 7.175 -20.199 1.00 80.50 343 ASP A O 1
ATOM 2808 N N . LYS A 1 344 ? 23.984 8.391 -19.592 1.00 84.56 344 LYS A N 1
ATOM 2809 C CA . LYS A 1 344 ? 24.824 8.004 -20.739 1.00 84.56 344 LYS A CA 1
ATOM 2810 C C . LYS A 1 344 ? 25.237 6.526 -20.713 1.00 84.56 344 LYS A C 1
ATOM 2812 O O . LYS A 1 344 ? 25.346 5.918 -21.775 1.00 84.56 344 LYS A O 1
ATOM 2817 N N . ALA A 1 345 ? 25.476 5.944 -19.538 1.00 81.75 345 ALA A N 1
ATOM 2818 C CA . ALA A 1 345 ? 25.927 4.559 -19.416 1.00 81.75 345 ALA A CA 1
ATOM 2819 C C . ALA A 1 345 ? 24.823 3.573 -19.832 1.00 81.75 345 ALA A C 1
ATOM 2821 O O . ALA A 1 345 ? 25.092 2.644 -20.592 1.00 81.75 345 ALA A O 1
ATOM 2822 N N . THR A 1 346 ? 23.575 3.824 -19.427 1.00 79.62 346 THR A N 1
ATOM 2823 C CA . THR A 1 346 ? 22.388 3.056 -19.835 1.00 79.62 346 THR A CA 1
ATOM 2824 C C . THR A 1 346 ? 22.208 3.077 -21.356 1.00 79.62 346 THR A C 1
ATOM 2826 O O . THR A 1 346 ? 21.953 2.040 -21.982 1.00 79.62 346 THR A O 1
ATOM 2829 N N . ARG A 1 347 ? 22.414 4.248 -21.975 1.00 86.88 347 ARG A N 1
ATOM 2830 C CA . ARG A 1 347 ? 22.404 4.407 -23.432 1.00 86.88 347 ARG A CA 1
ATOM 2831 C C . ARG A 1 347 ? 23.512 3.595 -24.097 1.00 86.88 347 ARG A C 1
ATOM 2833 O O . ARG A 1 347 ? 23.226 2.827 -25.011 1.00 86.88 347 ARG A O 1
ATOM 2840 N N . ASP A 1 348 ? 24.758 3.753 -23.658 1.00 84.12 348 ASP A N 1
ATOM 2841 C CA . ASP A 1 348 ? 25.923 3.111 -24.286 1.00 84.12 348 ASP A CA 1
ATOM 2842 C C . ASP A 1 348 ? 25.906 1.580 -24.131 1.00 84.12 348 ASP A C 1
ATOM 2844 O O . ASP A 1 348 ? 26.344 0.857 -25.024 1.00 84.12 348 ASP A O 1
ATOM 2848 N N . ALA A 1 349 ? 25.337 1.065 -23.037 1.00 79.19 349 ALA A N 1
ATOM 2849 C CA . ALA A 1 349 ? 25.116 -0.368 -22.840 1.00 79.19 349 ALA A CA 1
ATOM 2850 C C . ALA A 1 349 ? 24.019 -0.949 -23.755 1.00 79.19 349 ALA A C 1
ATOM 2852 O O . ALA A 1 349 ? 23.910 -2.169 -23.909 1.00 79.19 349 ALA A O 1
ATOM 2853 N N . SER A 1 350 ? 23.165 -0.097 -24.326 1.00 79.81 350 SER A N 1
ATOM 2854 C CA . SER A 1 350 ? 22.021 -0.503 -25.150 1.00 79.81 350 SER A CA 1
ATOM 2855 C C . SER A 1 350 ? 22.277 -0.304 -26.638 1.00 79.81 350 SER A C 1
ATOM 2857 O O . SER A 1 350 ? 21.947 -1.177 -27.440 1.00 79.81 350 SER A O 1
ATOM 2859 N N . TRP A 1 351 ? 22.897 0.814 -27.005 1.00 74.19 351 TRP A N 1
ATOM 2860 C CA . TRP A 1 351 ? 23.250 1.151 -28.373 1.00 74.19 351 TRP A CA 1
ATOM 2861 C C . TRP A 1 351 ? 24.775 1.171 -28.513 1.00 74.19 351 TRP A C 1
ATOM 2863 O O . TRP A 1 351 ? 25.415 2.113 -28.037 1.00 74.19 351 TRP A O 1
ATOM 2873 N N . PRO A 1 352 ? 25.383 0.159 -29.152 1.00 63.47 352 PRO A N 1
ATOM 2874 C CA . PRO A 1 352 ? 26.799 0.234 -29.465 1.00 63.47 352 PRO A CA 1
ATOM 2875 C C . PRO A 1 352 ? 27.010 1.351 -30.491 1.00 63.47 352 PRO A C 1
ATOM 2877 O O . PRO A 1 352 ? 26.169 1.560 -31.361 1.00 63.47 352 PRO A O 1
ATOM 2880 N N . GLY A 1 353 ? 28.110 2.096 -30.358 1.00 62.69 353 GLY A N 1
ATOM 2881 C CA . GLY A 1 353 ? 28.523 3.119 -31.326 1.00 62.69 353 GLY A CA 1
ATOM 2882 C C . GLY A 1 353 ? 28.894 2.511 -32.686 1.00 62.69 353 GLY A C 1
ATOM 2883 O O . GLY A 1 353 ? 28.169 1.693 -33.236 1.00 62.69 353 GLY A O 1
ATOM 2884 N N . ASP A 1 354 ? 30.055 2.851 -33.244 1.00 57.81 354 ASP A N 1
ATOM 2885 C CA . ASP A 1 354 ? 30.506 2.313 -34.545 1.00 57.81 354 ASP A CA 1
ATOM 2886 C C . ASP A 1 354 ? 30.874 0.800 -34.531 1.00 57.81 354 ASP A C 1
ATOM 2888 O O . ASP A 1 354 ? 31.499 0.299 -35.463 1.00 57.81 354 ASP A O 1
ATOM 2892 N N . ASN A 1 355 ? 30.470 0.054 -33.495 1.00 53.94 355 ASN A N 1
ATOM 2893 C CA . ASN A 1 355 ? 30.677 -1.388 -33.341 1.00 53.94 355 ASN A CA 1
ATOM 2894 C C . ASN A 1 355 ? 29.388 -2.181 -33.645 1.00 53.94 355 ASN A C 1
ATOM 2896 O O . ASN A 1 355 ? 28.287 -1.633 -33.671 1.00 53.94 355 ASN A O 1
ATOM 2900 N N . ALA A 1 356 ? 29.524 -3.495 -33.851 1.00 62.59 356 ALA A N 1
ATOM 2901 C CA . ALA A 1 356 ? 28.397 -4.406 -34.067 1.00 62.59 356 ALA A CA 1
ATOM 2902 C C . ALA A 1 356 ? 27.356 -4.352 -32.916 1.00 62.59 356 ALA A C 1
ATOM 2904 O O . ALA A 1 356 ? 27.734 -4.069 -31.774 1.00 62.59 356 ALA A O 1
ATOM 2905 N N . PRO A 1 357 ? 26.061 -4.645 -33.183 1.00 66.50 357 PRO A N 1
ATOM 2906 C CA . PRO A 1 357 ? 25.003 -4.670 -32.169 1.00 66.50 357 PRO A CA 1
ATOM 2907 C C . PRO A 1 357 ? 25.385 -5.544 -30.965 1.00 66.50 357 PRO A C 1
ATOM 2909 O O . PRO A 1 357 ? 25.905 -6.641 -31.159 1.00 66.50 357 PRO A O 1
ATOM 2912 N N . SER A 1 358 ? 25.090 -5.096 -29.739 1.00 69.25 358 SER A N 1
ATOM 2913 C CA . SER A 1 358 ? 25.409 -5.845 -28.514 1.00 69.25 358 SER A CA 1
ATOM 2914 C C . SER A 1 358 ? 24.838 -7.265 -28.580 1.00 69.25 358 SER A C 1
ATOM 2916 O O . SER A 1 358 ? 23.666 -7.445 -28.918 1.00 69.25 358 SER A O 1
ATOM 2918 N N . GLU A 1 359 ? 25.643 -8.275 -28.231 1.00 72.62 359 GLU A N 1
ATOM 2919 C CA . GLU A 1 359 ? 25.210 -9.683 -28.210 1.00 72.62 359 GLU A CA 1
ATOM 2920 C C . GLU A 1 359 ? 24.046 -9.924 -27.236 1.00 72.62 359 GLU A C 1
ATOM 2922 O O . GLU A 1 359 ? 23.268 -10.858 -27.424 1.00 72.62 359 GLU A O 1
ATOM 2927 N N . MET A 1 360 ? 23.871 -9.034 -26.252 1.00 73.81 360 MET A N 1
ATOM 2928 C CA . MET A 1 360 ? 22.758 -9.059 -25.300 1.00 73.81 360 MET A CA 1
ATOM 2929 C C . MET A 1 360 ? 21.406 -8.668 -25.919 1.00 73.81 360 MET A C 1
ATOM 2931 O O . MET A 1 360 ? 20.370 -8.847 -25.282 1.00 73.81 360 MET A O 1
ATOM 2935 N N . LEU A 1 361 ? 21.382 -8.103 -27.131 1.00 81.56 361 LEU A N 1
ATOM 2936 C CA . LEU A 1 361 ? 20.134 -7.763 -27.815 1.00 81.56 361 LEU A CA 1
ATOM 2937 C C . LEU A 1 361 ? 19.540 -9.002 -28.507 1.00 81.56 361 LEU A C 1
ATOM 2939 O O . LEU A 1 361 ? 20.291 -9.761 -29.132 1.00 81.56 361 LEU A O 1
ATOM 2943 N N . PRO A 1 362 ? 18.204 -9.180 -28.494 1.00 87.19 362 PRO A N 1
ATOM 2944 C CA . PRO A 1 362 ? 17.541 -10.227 -29.263 1.00 87.19 362 PRO A CA 1
ATOM 2945 C C . PRO A 1 362 ? 17.905 -10.157 -30.748 1.00 87.19 362 PRO A C 1
ATOM 2947 O O . PRO A 1 362 ? 18.075 -9.068 -31.303 1.00 87.19 362 PRO A O 1
ATOM 2950 N N . ASN A 1 363 ? 17.965 -11.316 -31.412 1.00 88.69 363 ASN A N 1
ATOM 2951 C CA . ASN A 1 363 ? 18.374 -11.426 -32.818 1.00 88.69 363 ASN A CA 1
ATOM 2952 C C . ASN A 1 363 ? 17.630 -10.445 -33.737 1.00 88.69 363 ASN A C 1
ATOM 2954 O O . ASN A 1 363 ? 18.251 -9.818 -34.592 1.00 88.69 363 ASN A O 1
ATOM 2958 N N . GLU A 1 364 ? 16.318 -10.285 -33.547 1.00 91.81 364 GLU A N 1
ATOM 2959 C CA . GLU A 1 364 ? 15.504 -9.394 -34.381 1.00 91.81 364 GLU A CA 1
ATOM 2960 C C . GLU A 1 364 ? 15.836 -7.913 -34.170 1.00 91.81 364 GLU A C 1
ATOM 2962 O O . GLU A 1 364 ? 15.880 -7.147 -35.130 1.00 91.81 364 GLU A O 1
ATOM 2967 N N . ILE A 1 365 ? 16.169 -7.512 -32.941 1.00 92.56 365 ILE A N 1
ATOM 2968 C CA . ILE A 1 365 ? 16.604 -6.142 -32.651 1.00 92.56 365 ILE A CA 1
ATOM 2969 C C . ILE A 1 365 ? 17.980 -5.884 -33.262 1.00 92.56 365 ILE A C 1
ATOM 2971 O O . ILE A 1 365 ? 18.192 -4.835 -33.862 1.00 92.56 365 ILE A O 1
ATOM 2975 N N . ARG A 1 366 ? 18.902 -6.855 -33.205 1.00 89.38 366 ARG A N 1
ATOM 2976 C CA . ARG A 1 366 ? 20.218 -6.724 -33.855 1.00 89.38 366 ARG A CA 1
ATOM 2977 C C . ARG A 1 366 ? 20.097 -6.531 -35.366 1.00 89.38 366 ARG A C 1
ATOM 2979 O O . ARG A 1 366 ? 20.765 -5.659 -35.913 1.00 89.38 366 ARG A O 1
ATOM 2986 N N . LYS A 1 367 ? 19.218 -7.289 -36.033 1.00 92.00 367 LYS A N 1
ATOM 2987 C CA . LYS A 1 367 ? 18.935 -7.107 -37.469 1.00 92.00 367 LYS A CA 1
ATOM 2988 C C . LYS A 1 367 ? 18.371 -5.718 -37.767 1.00 92.00 367 LYS A C 1
ATOM 2990 O O . LYS A 1 367 ? 18.792 -5.095 -38.737 1.00 92.00 367 LYS A O 1
ATOM 2995 N N . ALA A 1 368 ? 17.463 -5.214 -36.930 1.00 93.56 368 ALA A N 1
ATOM 2996 C CA . ALA A 1 368 ? 16.909 -3.872 -37.093 1.00 93.56 368 ALA A CA 1
ATOM 2997 C C . ALA A 1 368 ? 17.987 -2.782 -36.933 1.00 93.56 368 ALA A C 1
ATOM 2999 O O . ALA A 1 368 ? 18.035 -1.854 -37.735 1.00 93.56 368 ALA A O 1
ATOM 3000 N N . VAL A 1 369 ? 18.915 -2.923 -35.976 1.00 90.50 369 VAL A N 1
ATOM 3001 C CA . VAL A 1 369 ? 20.071 -2.012 -35.833 1.00 90.50 369 VAL A CA 1
ATOM 3002 C C . VAL A 1 369 ? 20.946 -2.015 -37.092 1.00 90.50 369 VAL A C 1
ATOM 3004 O O . VAL A 1 369 ? 21.311 -0.949 -37.582 1.00 90.50 369 VAL A O 1
ATOM 3007 N N . ILE A 1 370 ? 21.241 -3.193 -37.650 1.00 90.31 370 ILE A N 1
ATOM 3008 C CA . ILE A 1 370 ? 22.002 -3.316 -38.907 1.00 90.31 370 ILE A CA 1
ATOM 3009 C C . ILE A 1 370 ? 21.244 -2.648 -40.061 1.00 90.31 370 ILE A C 1
ATOM 3011 O O . ILE A 1 370 ? 21.821 -1.854 -40.798 1.00 90.31 370 ILE A O 1
ATOM 3015 N N . THR A 1 371 ? 19.932 -2.879 -40.160 1.00 94.06 371 THR A N 1
ATOM 3016 C CA . THR A 1 371 ? 19.072 -2.267 -41.189 1.00 94.06 371 THR A CA 1
ATOM 3017 C C . THR A 1 371 ? 19.132 -0.737 -41.125 1.00 94.06 371 THR A C 1
ATOM 3019 O O . THR A 1 371 ? 19.283 -0.078 -42.153 1.00 94.06 371 THR A O 1
ATOM 3022 N N . ILE A 1 372 ? 19.084 -0.153 -39.919 1.00 92.62 372 ILE A N 1
ATOM 3023 C CA . ILE A 1 372 ? 19.253 1.295 -39.710 1.00 92.62 372 ILE A CA 1
ATOM 3024 C C . ILE A 1 372 ? 20.593 1.769 -40.289 1.00 92.62 372 ILE A C 1
ATOM 3026 O O . ILE A 1 372 ? 20.625 2.763 -41.014 1.00 92.62 372 ILE A O 1
ATOM 3030 N N . GLN A 1 373 ? 21.692 1.065 -39.995 1.00 89.50 373 GLN A N 1
ATOM 3031 C CA . GLN A 1 373 ? 23.030 1.417 -40.485 1.00 89.50 373 GLN A CA 1
ATOM 3032 C C . GLN A 1 373 ? 23.137 1.312 -42.016 1.00 89.50 373 GLN A C 1
ATOM 3034 O O . GLN A 1 373 ? 23.736 2.180 -42.652 1.00 89.50 373 GLN A O 1
ATOM 3039 N N . GLU A 1 374 ? 22.534 0.288 -42.621 1.00 92.19 374 GLU A N 1
ATOM 3040 C CA . GLU A 1 374 ? 22.551 0.066 -44.071 1.00 92.19 374 GLU A CA 1
ATOM 3041 C C . GLU A 1 374 ? 21.721 1.099 -44.844 1.00 92.19 374 GLU A C 1
ATOM 3043 O O . GLU A 1 374 ? 22.104 1.488 -45.953 1.00 92.19 374 GLU A O 1
ATOM 3048 N N . CYS A 1 375 ? 20.628 1.587 -44.252 1.00 94.62 375 CYS A N 1
ATOM 3049 C CA . CYS A 1 375 ? 19.778 2.623 -44.837 1.00 94.62 375 CYS A CA 1
ATOM 3050 C C . CYS A 1 375 ? 20.462 3.999 -44.901 1.00 94.62 375 CYS A C 1
ATOM 3052 O O . CYS A 1 375 ? 20.156 4.802 -45.784 1.00 94.62 375 CYS A O 1
ATOM 3054 N N . ILE A 1 376 ? 21.380 4.286 -43.974 1.00 92.81 376 ILE A N 1
ATOM 3055 C CA . ILE A 1 376 ? 22.067 5.579 -43.881 1.00 92.81 376 ILE A CA 1
ATOM 3056 C C . ILE A 1 376 ? 23.068 5.749 -45.034 1.00 92.81 376 ILE A C 1
ATOM 3058 O O . ILE A 1 376 ? 23.865 4.855 -45.339 1.00 92.81 376 ILE A O 1
ATOM 3062 N N . ASP A 1 377 ? 23.069 6.928 -45.657 1.00 92.00 377 ASP A N 1
ATOM 3063 C CA . ASP A 1 377 ? 24.154 7.365 -46.532 1.00 92.00 377 ASP A CA 1
ATOM 3064 C C . ASP A 1 377 ? 25.391 7.698 -45.689 1.00 92.00 377 ASP A C 1
ATOM 3066 O O . ASP A 1 377 ? 25.516 8.769 -45.090 1.00 92.00 377 ASP A O 1
ATOM 3070 N N . GLN A 1 378 ? 26.324 6.748 -45.649 1.00 85.25 378 GLN A N 1
ATOM 3071 C CA . GLN A 1 378 ? 27.547 6.847 -44.857 1.00 85.25 378 GLN A CA 1
ATOM 3072 C C . GLN A 1 378 ? 28.455 8.003 -45.306 1.00 85.25 378 GLN A C 1
ATOM 3074 O O . GLN A 1 378 ? 29.278 8.460 -44.517 1.00 85.25 378 GLN A O 1
ATOM 3079 N N . THR A 1 379 ? 28.298 8.519 -46.533 1.00 85.75 379 THR A N 1
ATOM 3080 C CA . THR A 1 379 ? 29.079 9.671 -47.018 1.00 85.75 379 THR A CA 1
ATOM 3081 C C . THR A 1 379 ? 28.629 10.998 -46.398 1.00 85.75 379 THR A C 1
ATOM 3083 O O . THR A 1 379 ? 29.371 11.977 -46.441 1.00 85.75 379 THR A O 1
ATOM 3086 N N . GLN A 1 380 ? 27.443 11.019 -45.776 1.00 83.50 380 GLN A N 1
ATOM 3087 C CA . GLN A 1 380 ? 26.815 12.197 -45.170 1.00 83.50 380 GLN A CA 1
ATOM 3088 C C . GLN A 1 380 ? 26.410 11.956 -43.702 1.00 83.50 380 GLN A C 1
ATOM 3090 O O . GLN A 1 380 ? 25.523 12.631 -43.172 1.00 83.50 380 GLN A O 1
ATOM 3095 N N . LYS A 1 381 ? 27.039 10.986 -43.022 1.00 77.75 381 LYS A N 1
ATOM 3096 C CA . LYS A 1 381 ? 26.794 10.722 -41.596 1.00 77.75 381 LYS A CA 1
ATOM 3097 C C . LYS A 1 381 ? 27.330 11.882 -40.753 1.00 77.75 381 LYS A C 1
ATOM 3099 O O . LYS A 1 381 ? 28.496 12.259 -40.857 1.00 77.75 381 LYS A O 1
ATOM 3104 N N . LEU A 1 382 ? 26.479 12.429 -39.889 1.00 87.06 382 LEU A N 1
ATOM 3105 C CA . LEU A 1 382 ? 26.844 13.496 -38.962 1.00 87.06 382 LEU A CA 1
ATOM 3106 C C . LEU A 1 382 ? 27.146 12.919 -37.572 1.00 87.06 382 LEU A C 1
ATOM 3108 O O . LEU A 1 382 ? 26.554 11.906 -37.189 1.00 87.06 382 LEU A O 1
ATOM 3112 N N . PRO A 1 383 ? 28.029 13.563 -36.788 1.00 89.00 383 PRO A N 1
ATOM 3113 C CA . PRO A 1 383 ? 28.292 13.139 -35.423 1.00 89.00 383 PRO A CA 1
ATOM 3114 C C . PRO A 1 383 ? 27.043 13.295 -34.552 1.00 89.00 383 PRO A C 1
ATOM 3116 O O . PRO A 1 383 ? 26.208 14.190 -34.753 1.00 89.00 383 PRO A O 1
ATOM 3119 N N . GLU A 1 384 ? 26.950 12.426 -33.556 1.00 91.06 384 GLU A N 1
ATOM 3120 C CA . GLU A 1 384 ? 25.928 12.484 -32.518 1.00 91.06 384 GLU A CA 1
ATOM 3121 C C . GLU A 1 384 ? 26.077 13.773 -31.703 1.00 91.06 384 GLU A C 1
ATOM 3123 O O . GLU A 1 384 ? 27.192 14.224 -31.433 1.00 91.06 384 GLU A O 1
ATOM 3128 N N . ILE A 1 385 ? 24.955 14.366 -31.293 1.00 94.06 385 ILE A N 1
ATOM 3129 C CA . ILE A 1 385 ? 24.962 15.462 -30.317 1.00 94.06 385 ILE A CA 1
ATOM 3130 C C . ILE A 1 385 ? 24.463 14.901 -28.998 1.00 94.06 385 ILE A C 1
ATOM 3132 O O . ILE A 1 385 ? 23.293 14.541 -28.884 1.00 94.06 385 ILE A O 1
ATOM 3136 N N . THR A 1 386 ? 25.343 14.848 -28.006 1.00 92.25 386 THR A N 1
ATOM 3137 C CA . THR A 1 386 ? 25.000 14.489 -26.630 1.00 92.25 386 THR A CA 1
ATOM 3138 C C . THR A 1 386 ? 24.655 15.737 -25.832 1.00 92.25 386 THR A C 1
ATOM 3140 O O . THR A 1 386 ? 25.346 16.748 -25.949 1.00 92.25 386 THR A O 1
ATOM 3143 N N . MET A 1 387 ? 23.611 15.671 -25.016 1.00 91.94 387 MET A N 1
ATOM 3144 C CA . MET A 1 387 ? 23.065 16.812 -24.287 1.00 91.94 387 MET A CA 1
ATOM 3145 C C . MET A 1 387 ? 22.628 16.390 -22.884 1.00 91.94 387 MET A C 1
ATOM 3147 O O . MET A 1 387 ? 22.200 15.256 -22.667 1.00 91.94 387 MET A O 1
ATOM 3151 N N . GLU A 1 388 ? 22.696 17.327 -21.948 1.00 85.38 388 GLU A N 1
ATOM 3152 C CA . GLU A 1 388 ? 22.034 17.239 -20.648 1.00 85.38 388 GLU A CA 1
ATOM 3153 C C . GLU A 1 388 ? 20.670 17.930 -20.744 1.00 85.38 388 GLU A C 1
ATOM 3155 O O . GLU A 1 388 ? 20.550 19.008 -21.335 1.00 85.38 388 GLU A O 1
ATOM 3160 N N . VAL A 1 389 ? 19.628 17.310 -20.194 1.00 80.25 389 VAL A N 1
ATOM 3161 C CA . VAL A 1 389 ? 18.295 17.916 -20.149 1.00 80.25 389 VAL A CA 1
ATOM 3162 C C . VAL A 1 389 ? 18.214 18.863 -18.951 1.00 80.25 389 VAL A C 1
ATOM 3164 O O . VAL A 1 389 ? 18.190 18.421 -17.812 1.00 80.25 389 VAL A O 1
ATOM 3167 N N . VAL A 1 390 ? 18.145 20.171 -19.210 1.00 77.25 390 VAL A N 1
ATOM 3168 C CA . VAL A 1 390 ? 18.113 21.200 -18.150 1.00 77.25 390 VAL A CA 1
ATOM 3169 C C . VAL A 1 390 ? 16.688 21.511 -17.675 1.00 77.25 390 VAL A C 1
ATOM 3171 O O . VAL A 1 390 ? 16.462 21.744 -16.490 1.00 77.25 390 VAL A O 1
ATOM 3174 N N . ASN A 1 391 ? 15.724 21.538 -18.596 1.00 73.06 391 ASN A N 1
ATOM 3175 C CA . ASN A 1 391 ? 14.305 21.750 -18.313 1.00 73.06 391 ASN A CA 1
ATOM 3176 C C . ASN A 1 391 ? 13.475 21.012 -19.367 1.00 73.06 391 ASN A C 1
ATOM 3178 O O . ASN A 1 391 ? 13.861 20.968 -20.537 1.00 73.06 391 ASN A O 1
ATOM 3182 N N . ASP A 1 392 ? 12.356 20.433 -18.959 1.00 71.75 392 ASP A N 1
ATOM 3183 C CA . ASP A 1 392 ? 11.602 19.491 -19.767 1.00 71.75 392 ASP A CA 1
ATOM 3184 C C . ASP A 1 392 ? 10.100 19.718 -19.624 1.00 71.75 392 ASP A C 1
ATOM 3186 O O . ASP A 1 392 ? 9.530 19.556 -18.552 1.00 71.75 392 ASP A O 1
ATOM 3190 N N . LEU A 1 393 ? 9.475 20.097 -20.737 1.00 76.69 393 LEU A N 1
ATOM 3191 C CA . LEU A 1 393 ? 8.026 20.269 -20.855 1.00 76.69 393 LEU A CA 1
ATOM 3192 C C . LEU A 1 393 ? 7.404 19.232 -21.802 1.00 76.69 393 LEU A C 1
ATOM 3194 O O . LEU A 1 393 ? 6.209 19.291 -22.072 1.00 76.69 393 LEU A O 1
ATOM 3198 N N . LEU A 1 394 ? 8.207 18.307 -22.339 1.00 69.12 394 LEU A N 1
ATOM 3199 C CA . LEU A 1 394 ? 7.731 17.223 -23.202 1.00 69.12 394 LEU A CA 1
ATOM 3200 C C . LEU A 1 394 ? 7.217 16.041 -22.375 1.00 69.12 394 LEU A C 1
ATOM 3202 O O . LEU A 1 394 ? 6.350 15.306 -22.835 1.00 69.12 394 LEU A O 1
ATOM 3206 N N . TYR A 1 395 ? 7.755 15.876 -21.166 1.00 57.66 395 TYR A N 1
ATOM 3207 C CA . TYR A 1 395 ? 7.329 14.910 -20.160 1.00 57.66 395 TYR A CA 1
ATOM 3208 C C . TYR A 1 395 ? 6.638 15.668 -19.019 1.00 57.66 395 TYR A C 1
ATOM 3210 O O . TYR A 1 395 ? 7.258 16.039 -18.028 1.00 57.66 395 TYR A O 1
ATOM 3218 N N . SER A 1 396 ? 5.354 15.968 -19.189 1.00 39.84 396 SER A N 1
ATOM 3219 C CA . SER A 1 396 ? 4.487 16.366 -18.075 1.00 39.84 396 SER A CA 1
ATOM 3220 C C . SER A 1 396 ? 3.749 15.109 -17.630 1.00 39.84 396 SER A C 1
ATOM 3222 O O . SER A 1 396 ? 2.965 14.567 -18.407 1.00 39.84 396 SER A O 1
ATOM 3224 N N . ASN A 1 397 ? 4.051 14.616 -16.429 1.00 34.94 397 ASN A N 1
ATOM 3225 C CA . ASN A 1 397 ? 3.071 13.814 -15.700 1.00 34.94 397 ASN A CA 1
ATOM 3226 C C . ASN A 1 397 ? 2.048 14.763 -15.091 1.00 34.94 397 ASN A C 1
ATOM 3228 O O . ASN A 1 397 ? 2.500 15.797 -14.545 1.00 34.94 397 ASN A O 1
#

Sequence (397 aa):
MEIGLAEEYIINDSNKILINTLQLIKDNPALVKTSYTALIEKYDASLSKKDFFLEVIGNYNQTTDEEKALLLPFIINHSWGGILFYDKELNIIYREGELFEGKNANRFLEHANLSLEMFLSEIDRVSNLLNANQVSFRSGDFMDVISIATPGDFVALNPPYPENEHSTLEKAGMYIELYSHEKLHQNLVHIIQHLESQGIHYYMTYGFYNPKFRNYVLTNETHQPINYFRVLGYEDCAFGIGLDQMYFTSQFSIPIGINIFKAQDVLGTRDLTPEEALEQFKQLSKKCFAVIYRAFIKPGLEMEYQKAWHQVASYFVQYRGALGSCLHKTNDGMWLAYSRWPDKATRDASWPGDNAPSEMLPNEIRKAVITIQECIDQTQKLPEITMEVVNDLLYSN

InterPro domains:
  IPR011008 Dimeric alpha-beta barrel [SSF54909] (289-348)
  IPR012327 D12 class N6 adenine-specific DNA methyltransferase [PF02086] (7-219)
  IPR012327 D12 class N6 adenine-specific DNA methyltransferase [PTHR30481] (6-206)
  IPR023095 Adenine-specific methyltransferase, domain 2 [G3DSA:1.10.1020.10] (16-131)
  IPR029063 S-adenosyl-L-methionine-dependent methyltransferase superfamily [G3DSA:3.40.50.150] (7-206)
  IPR029063 S-adenosyl-L-methionine-dependent methyltransferase superfamily [SSF53335] (6-235)

Secondary structure (DSSP, 8-state):
---SSSS-EEEEES-HHHHHHHHHHHH-HHHHHHHHHHHHHHHHH-S-HHHHHHHHHHHHHHS-HHHHHHHHHHHHHTSGGG---B-TT--B-----SSSS---TT--TTS-SS-HHHHHHHHHHHHHHHHTS-EEEEES-HHHHHTT--BTBEEEE-PPPTTS-EETTTTEESS--SS-HHHHHHHHHHHHHHHHHHT-EEEEEE----TTTGGG--B-TTS-B--EE-----TT----TT--EEEE-TT-PPPTTS--EEHHHHHTTSPPPHHHHHHHHHHHHH--EEEEEEEEBPTT-HHHHHHHHHHHHHHHHHHT---EEEEEE-TTSEEEEEEEES-HHHHHTTS-SSSPPPTTS-HHHHHHHHHHHHHB-GGGPPPPEEEE----SS---

Radius of gyration: 27.98 Å; chains: 1; bounding box: 58×43×84 Å

Foldseek 3Di:
DPAPPDQEAEAEEQDPLVLLLLVCLQPPLVLLLVLLVVLVVCCLVDPDNVVSLVVLLVCLQVDDSNVVSSSLVVNQQLDDVSFFKAAPVRRTDDDDDDVPPDDDPVPHSNDGNDDSVRVSVVSVVSNCRPNVHHYDYDHNDPLVVLVPDAAVAEEEEEDDEPPADADPPRRMHRGDDPDDPVVVLVSVLVSLVVCLVRVHKYKYWYADDDVVCVVRADAAPVRHHQFKDDDPDDVPDCPDQRGTTMDIHNPDDDFAQDLIDRQCQLCPPDHDDPVSSVVSSVVLQQQKKKKKWKFAFDPPCVVLLVVLVVVLQVCCVRHLRWNHWDWDADPVRMIMIMTIHSHDVSVCQQDPDPDQGDPPDPPSNSVSSVSNVVRGPPVTGDDMDMDRRRDDPPDDD